Protein AF-A0A1W9MJ90-F1 (afdb_monomer)

Nearest PDB structures (foldseek):
  1qu7-assembly1_B  TM=9.071E-01  e=8.421E-07  Escherichia coli
  3g6b-assembly1_B  TM=7.923E-01  e=7.530E-05  Thermotoga maritima
  3g67-assembly1_B  TM=7.313E-01  e=1.119E-04  Thermotoga maritima
  3ja6-assembly1_H  TM=3.140E-01  e=2.986E-05  Escherichia coli
  6h2e-assembly1_P-2  TM=5.288E-01  e=1.219E+00  Aeromonas hydrophila subsp. hydrophila AL09-71

Mean predicted aligned error: 15.1 Å

pLDDT: mean 89.11, std 8.34, range [39.22, 97.88]

Foldseek 3Di:
DPVQVVLVQLADPVQVVDLLSVLLSSVLSVCLVCCCVVLVVQLVLCVVLVNNVLNVLSVVLNVQLNCLSNVCNPVVDQLSSLCSNLVSVVVSLLVVCLQQPQLPHLSLLVLQQSLVSLPLSPHDVSSVVSVVVSVVSNVVSVVCVVVVNDRDDDPGDPVSNVVRNVCSVVVSVVSNVVSVVSSVVSVVVVVVVVVVVVVVVVVVVVVVVVVVVVVVVVLVVVLVVLVVVLVVLVCCLPPVLVVLLVVLVVLLVVLVVLLVVLVVLLVVLVVLLVVLVVLLVVLVVLLVVLVVVLVVLVVQLVVLVVQLVVLVVQLVVLVVVPPVSPVSNVVSVVSNVVSVVSNVVSVVVNVVSVVVSVVSVVVSVVSVVSSVVSVVSNVVSVVSNVVSVVSNVVSVVVSVVSVVVSVVSVVVSVVSVVPSPPPVVVD

Structure (mmCIF, N/CA/C/O backbone):
data_AF-A0A1W9MJ90-F1
#
_entry.id   AF-A0A1W9MJ90-F1
#
loop_
_atom_site.group_PDB
_atom_site.id
_atom_site.type_symbol
_atom_site.label_atom_id
_atom_site.label_alt_id
_atom_site.label_comp_id
_atom_site.label_asym_id
_atom_site.label_entity_id
_atom_site.label_seq_id
_atom_site.pdbx_PDB_ins_code
_atom_site.Cartn_x
_atom_site.Cartn_y
_atom_site.Cartn_z
_atom_site.occupancy
_atom_site.B_iso_or_equiv
_atom_site.auth_seq_id
_atom_site.auth_comp_id
_atom_site.auth_asym_id
_atom_site.auth_atom_id
_atom_site.pdbx_PDB_model_num
ATOM 1 N N . MET A 1 1 ? 33.796 34.181 -61.668 1.00 47.97 1 MET A N 1
ATOM 2 C CA . MET A 1 1 ? 33.023 32.950 -61.373 1.00 47.97 1 MET A CA 1
ATOM 3 C C . MET A 1 1 ? 34.008 31.784 -61.368 1.00 47.97 1 MET A C 1
ATOM 5 O O . MET A 1 1 ? 34.671 31.590 -62.375 1.00 47.97 1 MET A O 1
ATOM 9 N N . LYS A 1 2 ? 34.249 31.119 -60.225 1.00 65.88 2 LYS A N 1
ATOM 10 C CA . LYS A 1 2 ? 35.358 30.147 -60.081 1.00 65.88 2 LYS A CA 1
ATOM 11 C C . LYS A 1 2 ? 35.189 29.007 -61.102 1.00 65.88 2 LYS A C 1
ATOM 13 O O . LYS A 1 2 ? 34.145 28.365 -61.080 1.00 65.88 2 LYS A O 1
ATOM 18 N N . ILE A 1 3 ? 36.193 28.758 -61.950 1.00 71.06 3 ILE A N 1
ATOM 19 C CA . ILE A 1 3 ? 36.208 27.752 -63.042 1.00 71.06 3 ILE A CA 1
ATOM 20 C C . ILE A 1 3 ? 35.630 26.390 -62.609 1.00 71.06 3 ILE A C 1
ATOM 22 O O . ILE A 1 3 ? 34.883 25.769 -63.358 1.00 71.06 3 ILE A O 1
ATOM 26 N N . GLY A 1 4 ? 35.858 25.981 -61.356 1.00 73.94 4 GLY A N 1
ATOM 27 C CA . GLY A 1 4 ? 35.279 24.757 -60.793 1.00 73.94 4 GLY A CA 1
ATOM 28 C C . GLY A 1 4 ? 33.745 24.692 -60.822 1.00 73.94 4 GLY A C 1
ATOM 29 O O . GLY A 1 4 ? 33.203 23.635 -61.122 1.00 73.94 4 GLY A O 1
ATOM 30 N N . ARG A 1 5 ? 33.022 25.800 -60.588 1.00 81.31 5 ARG A N 1
ATOM 31 C CA . ARG A 1 5 ? 31.544 25.805 -60.664 1.00 81.31 5 ARG A CA 1
ATOM 32 C C . ARG A 1 5 ? 31.038 25.572 -62.085 1.00 81.31 5 ARG A C 1
ATOM 34 O O . ARG A 1 5 ? 30.016 24.920 -62.254 1.00 81.31 5 ARG A O 1
ATOM 41 N N . LEU A 1 6 ? 31.751 26.093 -63.082 1.00 85.75 6 LEU A N 1
ATOM 42 C CA . LEU A 1 6 ? 31.402 25.900 -64.486 1.00 85.75 6 LEU A CA 1
ATOM 43 C C . LEU A 1 6 ? 31.652 24.446 -64.916 1.00 85.75 6 LEU A C 1
ATOM 45 O O . LEU A 1 6 ? 30.805 23.852 -65.566 1.00 85.75 6 LEU A O 1
ATOM 49 N N . ILE A 1 7 ? 32.750 23.832 -64.466 1.00 87.56 7 ILE A N 1
ATOM 50 C CA . ILE A 1 7 ? 33.026 22.409 -64.725 1.00 87.56 7 ILE A CA 1
ATOM 51 C C . ILE A 1 7 ? 31.969 21.512 -64.071 1.00 87.56 7 ILE A C 1
ATOM 53 O O . ILE A 1 7 ? 31.419 20.630 -64.724 1.00 87.56 7 ILE A O 1
ATOM 57 N N . HIS A 1 8 ? 31.623 21.762 -62.804 1.00 87.56 8 HIS A N 1
ATOM 58 C CA . HIS A 1 8 ? 30.588 20.988 -62.107 1.00 87.56 8 HIS A CA 1
ATOM 59 C C . HIS A 1 8 ? 29.203 21.084 -62.755 1.00 87.56 8 HIS A C 1
ATOM 61 O O . HIS A 1 8 ? 28.382 20.191 -62.544 1.00 87.56 8 HIS A O 1
ATOM 67 N N . TRP A 1 9 ? 28.935 22.144 -63.520 1.00 92.19 9 TRP A N 1
ATOM 68 C CA . TRP A 1 9 ? 27.688 22.287 -64.263 1.00 92.19 9 TRP A CA 1
ATOM 69 C C . TRP A 1 9 ? 27.587 21.278 -65.417 1.00 92.19 9 TRP A C 1
ATOM 71 O O . TRP A 1 9 ? 26.520 20.701 -65.624 1.00 92.19 9 TRP A O 1
ATOM 81 N N . PHE A 1 10 ? 28.695 20.986 -66.108 1.00 92.94 10 PHE A N 1
ATOM 82 C CA . PHE A 1 10 ? 28.724 20.011 -67.207 1.00 92.94 10 PHE A CA 1
ATOM 83 C C . PHE A 1 10 ? 28.563 18.557 -66.750 1.00 92.94 10 PHE A C 1
ATOM 85 O O . PHE A 1 10 ? 28.081 17.732 -67.519 1.00 92.94 10 PHE A O 1
ATOM 92 N N . ILE A 1 11 ? 28.925 18.229 -65.508 1.00 92.56 11 ILE A N 1
ATOM 93 C CA . ILE A 1 11 ? 28.900 16.851 -65.000 1.00 92.56 11 ILE A CA 1
ATOM 94 C C . ILE A 1 11 ? 27.495 16.522 -64.446 1.00 92.56 11 ILE A C 1
ATOM 96 O O . ILE A 1 11 ? 27.044 17.202 -63.518 1.00 92.56 11 ILE A O 1
ATOM 100 N N . PRO A 1 12 ? 26.782 15.508 -64.977 1.00 92.38 12 PRO A N 1
ATOM 101 C CA . PRO A 1 12 ? 25.483 15.073 -64.451 1.00 92.38 12 PRO A CA 1
ATOM 102 C C . PRO A 1 12 ? 25.576 14.442 -63.058 1.00 92.38 12 PRO A C 1
ATOM 104 O O . PRO A 1 12 ? 26.605 13.877 -62.695 1.00 92.38 12 PRO A O 1
ATOM 107 N N . GLU A 1 13 ? 24.473 14.458 -62.305 1.00 89.12 13 GLU A N 1
ATOM 108 C CA . GLU A 1 13 ? 24.405 13.835 -60.970 1.00 89.12 13 GLU A CA 1
ATOM 109 C C . GLU A 1 13 ? 24.670 12.322 -60.998 1.00 89.12 13 GLU A C 1
ATOM 111 O O . GLU A 1 13 ? 25.343 11.802 -60.114 1.00 89.12 13 GLU A O 1
ATOM 116 N N . SER A 1 14 ? 24.246 11.623 -62.057 1.00 89.81 14 SER A N 1
ATOM 117 C CA . SER A 1 14 ? 24.526 10.190 -62.233 1.00 89.81 14 SER A CA 1
ATOM 118 C C . SER A 1 14 ? 26.023 9.876 -62.314 1.00 89.81 14 SER A C 1
ATOM 120 O O . SER A 1 14 ? 26.457 8.847 -61.810 1.00 89.81 14 SER A O 1
ATOM 122 N N . ILE A 1 15 ? 26.820 10.773 -62.903 1.00 88.31 15 ILE A N 1
ATOM 123 C CA . ILE A 1 15 ? 28.283 10.651 -62.953 1.00 88.31 15 ILE A CA 1
ATOM 124 C C . ILE A 1 15 ? 28.920 11.108 -61.638 1.00 88.31 15 ILE A C 1
ATOM 126 O O . ILE A 1 15 ? 29.932 10.548 -61.233 1.00 88.31 15 ILE A O 1
ATOM 130 N N . LYS A 1 16 ? 28.332 12.093 -60.946 1.00 86.31 16 LYS A N 1
ATOM 131 C CA . LYS A 1 16 ? 28.819 12.554 -59.633 1.00 86.31 16 LYS A CA 1
ATOM 132 C C . LYS A 1 16 ? 28.715 11.487 -58.543 1.00 86.31 16 LYS A C 1
ATOM 134 O O . LYS A 1 16 ? 29.502 11.541 -57.602 1.00 86.31 16 LYS A O 1
ATOM 139 N N . ALA A 1 17 ? 27.774 10.551 -58.673 1.00 83.75 17 ALA A N 1
ATOM 140 C CA . ALA A 1 17 ? 27.574 9.453 -57.728 1.00 83.75 17 ALA A CA 1
ATOM 141 C C . ALA A 1 17 ? 28.764 8.475 -57.669 1.00 83.75 17 ALA A C 1
ATOM 143 O O . ALA A 1 17 ? 29.022 7.893 -56.618 1.00 83.75 17 ALA A O 1
ATOM 144 N N . ASP A 1 18 ? 29.509 8.322 -58.766 1.00 82.94 18 ASP A N 1
ATOM 145 C CA . ASP A 1 18 ? 30.735 7.524 -58.816 1.00 82.94 18 ASP A CA 1
ATOM 146 C C . ASP A 1 18 ? 31.957 8.444 -58.676 1.00 82.94 18 ASP A C 1
ATOM 148 O O . ASP A 1 18 ? 32.207 9.325 -59.503 1.00 82.94 18 ASP A O 1
ATOM 152 N N . SER A 1 19 ? 32.738 8.236 -57.614 1.00 78.06 19 SER A N 1
ATOM 153 C CA . SER A 1 19 ? 33.893 9.081 -57.298 1.00 78.06 19 SER A CA 1
ATOM 154 C C . SER A 1 19 ? 34.998 9.029 -58.363 1.00 78.06 19 SER A C 1
ATOM 156 O O . SER A 1 19 ? 35.651 10.049 -58.604 1.00 78.06 19 SER A O 1
ATOM 158 N N . ASP A 1 20 ? 35.183 7.898 -59.052 1.00 81.00 20 ASP A N 1
ATOM 159 C CA . ASP A 1 20 ? 36.159 7.764 -60.138 1.00 81.00 20 ASP A CA 1
ATOM 160 C C . ASP A 1 20 ? 35.641 8.404 -61.431 1.00 81.00 20 ASP A C 1
ATOM 162 O O . ASP A 1 20 ? 36.350 9.194 -62.067 1.00 81.00 20 ASP A O 1
ATOM 166 N N . ALA A 1 21 ? 34.385 8.132 -61.795 1.00 83.69 21 ALA A N 1
ATOM 167 C CA . ALA A 1 21 ? 33.771 8.701 -62.994 1.00 83.69 21 ALA A CA 1
ATOM 168 C C . ALA A 1 21 ? 33.648 10.231 -62.902 1.00 83.69 21 ALA A C 1
ATOM 170 O O . ALA A 1 21 ? 33.982 10.938 -63.855 1.00 83.69 21 ALA A O 1
ATOM 171 N N . SER A 1 22 ? 33.245 10.750 -61.740 1.00 86.56 22 SER A N 1
ATOM 172 C CA . SER A 1 22 ? 33.164 12.183 -61.439 1.00 86.56 22 SER A CA 1
ATOM 173 C C . SER A 1 22 ? 34.521 12.871 -61.575 1.00 86.56 22 SER A C 1
ATOM 175 O O . SER A 1 22 ? 34.642 13.914 -62.225 1.00 86.56 22 SER A O 1
ATOM 177 N N . ARG A 1 23 ? 35.576 12.252 -61.034 1.00 84.75 23 ARG A N 1
ATOM 178 C CA . ARG A 1 23 ? 36.950 12.752 -61.136 1.00 84.75 23 ARG A CA 1
ATOM 179 C C . ARG A 1 23 ? 37.429 12.814 -62.583 1.00 84.75 23 ARG A C 1
ATOM 181 O O . ARG A 1 23 ? 37.926 13.856 -63.010 1.00 84.75 23 ARG A O 1
ATOM 188 N N . LYS A 1 24 ? 37.271 11.727 -63.340 1.00 86.06 24 LYS A N 1
ATOM 189 C CA . LYS A 1 24 ? 37.676 11.655 -64.752 1.00 86.06 24 LYS A CA 1
ATOM 190 C C . LYS A 1 24 ? 36.899 12.647 -65.619 1.00 86.06 24 LYS A C 1
ATOM 192 O O . LYS A 1 24 ? 37.496 13.370 -66.414 1.00 86.06 24 LYS A O 1
ATOM 197 N N . ALA A 1 25 ? 35.588 12.754 -65.407 1.00 89.50 25 ALA A N 1
ATOM 198 C CA . ALA A 1 25 ? 34.731 13.732 -66.070 1.00 89.50 25 ALA A CA 1
ATOM 199 C C . ALA A 1 25 ? 35.175 15.172 -65.792 1.00 89.50 25 ALA A C 1
ATOM 201 O O . ALA A 1 25 ? 35.241 15.994 -66.708 1.00 89.50 25 ALA A O 1
ATOM 202 N N . TRP A 1 26 ? 35.533 15.475 -64.544 1.00 89.38 26 TRP A N 1
ATOM 203 C CA . TRP A 1 26 ? 36.052 16.783 -64.161 1.00 89.38 26 TRP A CA 1
ATOM 204 C C . TRP A 1 26 ? 37.393 17.087 -64.833 1.00 89.38 26 TRP A C 1
ATOM 206 O O . TRP A 1 26 ? 37.558 18.165 -65.403 1.00 89.38 26 TRP A O 1
ATOM 216 N N . GLN A 1 27 ? 38.328 16.132 -64.823 1.00 86.12 27 GLN A N 1
ATOM 217 C CA . GLN A 1 27 ? 39.644 16.276 -65.452 1.00 86.12 27 GLN A CA 1
ATOM 218 C C . GLN A 1 27 ? 39.534 16.490 -66.964 1.00 86.12 27 GLN A C 1
ATOM 220 O O . GLN A 1 27 ? 40.132 17.427 -67.489 1.00 86.12 27 GLN A O 1
ATOM 225 N N . LEU A 1 28 ? 38.736 15.673 -67.656 1.00 88.56 28 LEU A N 1
ATOM 226 C CA . LEU A 1 28 ? 38.534 15.788 -69.098 1.00 88.56 28 LEU A CA 1
ATOM 227 C C . LEU A 1 28 ? 37.814 17.095 -69.466 1.00 88.56 28 LEU A C 1
ATOM 229 O O . LEU A 1 28 ? 38.205 17.761 -70.422 1.00 88.56 28 LEU A O 1
ATOM 233 N N . THR A 1 29 ? 36.816 17.514 -68.681 1.00 91.25 29 THR A N 1
ATOM 234 C CA . THR A 1 29 ? 36.126 18.800 -68.892 1.00 91.25 29 THR A CA 1
ATOM 235 C C . THR A 1 29 ? 37.086 19.973 -68.711 1.00 91.25 29 THR A C 1
ATOM 237 O O . THR A 1 29 ? 37.120 20.869 -69.552 1.00 91.25 29 THR A O 1
ATOM 240 N N . LEU A 1 30 ? 37.907 19.961 -67.654 1.00 88.19 30 LEU A N 1
ATOM 241 C CA . LEU A 1 30 ? 38.939 20.978 -67.449 1.00 88.19 30 LEU A CA 1
ATOM 242 C C . LEU A 1 30 ? 39.921 21.004 -68.625 1.00 88.19 30 LEU A C 1
ATOM 244 O O . LEU A 1 30 ? 40.222 22.081 -69.134 1.00 88.19 30 LEU A O 1
ATOM 248 N N . PHE A 1 31 ? 40.396 19.832 -69.056 1.00 86.31 31 PHE A N 1
ATOM 249 C CA . PHE A 1 31 ? 41.338 19.698 -70.164 1.00 86.31 31 PHE A CA 1
ATOM 250 C C . PHE A 1 31 ? 40.781 20.301 -71.460 1.00 86.31 31 PHE A C 1
ATOM 252 O O . PHE A 1 31 ? 41.455 21.083 -72.125 1.00 86.31 31 PHE A O 1
ATOM 259 N N . ILE A 1 32 ? 39.518 20.020 -71.782 1.00 90.75 32 ILE A N 1
ATOM 260 C CA . ILE A 1 32 ? 38.840 20.610 -72.941 1.00 90.75 32 ILE A CA 1
ATOM 261 C C . ILE A 1 32 ? 38.730 22.126 -72.804 1.00 90.75 32 ILE A C 1
ATOM 263 O O . ILE A 1 32 ? 38.996 22.845 -73.762 1.00 90.75 32 ILE A O 1
ATOM 267 N N . MET A 1 33 ? 38.375 22.635 -71.626 1.00 89.69 33 MET A N 1
ATOM 268 C CA . MET A 1 33 ? 38.227 24.076 -71.421 1.00 89.69 33 MET A CA 1
ATOM 269 C C . MET A 1 33 ? 39.541 24.845 -71.604 1.00 89.69 33 MET A C 1
ATOM 271 O O . MET A 1 33 ? 39.511 25.997 -72.033 1.00 89.69 33 MET A O 1
ATOM 275 N N . ILE A 1 34 ? 40.687 24.226 -71.305 1.00 88.69 34 ILE A N 1
ATOM 276 C CA . ILE A 1 34 ? 42.009 24.829 -71.535 1.00 88.69 34 ILE A CA 1
ATOM 277 C C . ILE A 1 34 ? 42.570 24.530 -72.933 1.00 88.69 34 ILE A C 1
ATOM 279 O O . ILE A 1 34 ? 43.505 25.201 -73.367 1.00 88.69 34 ILE A O 1
ATOM 283 N N . SER A 1 35 ? 41.998 23.566 -73.662 1.00 88.75 35 SER A N 1
ATOM 284 C CA . SER A 1 35 ? 42.482 23.122 -74.976 1.00 88.75 35 SER A CA 1
ATOM 285 C C . SER A 1 35 ? 42.582 24.212 -76.063 1.00 88.75 35 SER A C 1
ATOM 287 O O . SER A 1 35 ? 43.518 24.125 -76.864 1.00 88.75 35 SER A O 1
ATOM 289 N N . PRO A 1 36 ? 41.766 25.295 -76.090 1.00 92.50 36 PRO A N 1
ATOM 290 C CA . PRO A 1 36 ? 41.955 26.383 -77.055 1.00 92.50 36 PRO A CA 1
ATOM 291 C C . PRO A 1 36 ? 43.331 27.052 -76.966 1.00 92.50 36 PRO A C 1
ATOM 293 O O . PRO A 1 36 ? 43.847 27.514 -77.983 1.00 92.50 36 PRO A O 1
ATOM 296 N N . LEU A 1 37 ? 43.964 27.043 -75.783 1.00 88.38 37 LEU A N 1
ATOM 297 C CA . LEU A 1 37 ? 45.335 27.536 -75.601 1.00 88.38 37 LEU A CA 1
ATOM 298 C C . LEU A 1 37 ? 46.354 26.742 -76.432 1.00 88.38 37 LEU A C 1
ATOM 300 O O . LEU A 1 37 ? 47.401 27.276 -76.783 1.00 88.38 37 LEU A O 1
ATOM 304 N N . PHE A 1 38 ? 46.040 25.490 -76.771 1.00 86.56 38 PHE A N 1
ATOM 305 C CA . PHE A 1 38 ? 46.865 24.620 -77.607 1.00 86.56 38 PHE A CA 1
ATOM 306 C C . PHE A 1 38 ? 46.412 24.622 -79.073 1.00 86.56 38 PHE A C 1
ATOM 308 O O . PHE A 1 38 ? 47.254 24.613 -79.975 1.00 86.56 38 PHE A O 1
ATOM 315 N N . TYR A 1 39 ? 45.102 24.663 -79.335 1.00 91.88 39 TYR A N 1
ATOM 316 C CA . TYR A 1 39 ? 44.572 24.611 -80.699 1.00 91.88 39 TYR A CA 1
ATOM 317 C C . TYR A 1 39 ? 44.795 25.909 -81.480 1.00 91.88 39 TYR A C 1
ATOM 319 O O . TYR A 1 39 ? 45.257 25.852 -82.619 1.00 91.88 39 TYR A O 1
ATOM 327 N N . ILE A 1 40 ? 44.560 27.079 -80.876 1.00 93.19 40 ILE A N 1
ATOM 328 C CA . ILE A 1 40 ? 44.673 28.376 -81.566 1.00 93.19 40 ILE A CA 1
ATOM 329 C C . ILE A 1 40 ? 46.091 28.617 -82.117 1.00 93.19 40 ILE A C 1
ATOM 331 O O . ILE A 1 40 ? 46.211 28.924 -83.308 1.00 93.19 40 ILE A O 1
ATOM 335 N N . PRO A 1 41 ? 47.182 28.423 -81.342 1.00 91.38 41 PRO A N 1
ATOM 336 C CA . PRO A 1 41 ? 48.532 28.562 -81.885 1.00 91.38 41 PRO A CA 1
ATOM 337 C C . PRO A 1 41 ? 48.821 27.596 -83.040 1.00 91.38 41 PRO A C 1
ATOM 339 O O . PRO A 1 41 ? 49.510 27.972 -83.986 1.00 91.38 41 PRO A O 1
ATOM 342 N N . ASN A 1 42 ? 48.277 26.372 -83.002 1.00 89.50 42 ASN A N 1
ATOM 343 C CA . ASN A 1 42 ? 48.463 25.387 -84.071 1.00 89.50 42 ASN A CA 1
ATOM 344 C C . ASN A 1 42 ? 47.714 25.761 -85.355 1.00 89.50 42 ASN A C 1
ATOM 346 O O . ASN A 1 42 ? 48.271 25.595 -86.437 1.00 89.50 42 ASN A O 1
ATOM 350 N N . ILE A 1 43 ? 46.505 26.317 -85.253 1.00 93.81 43 ILE A N 1
ATOM 351 C CA . ILE A 1 43 ? 45.754 26.826 -86.412 1.00 93.81 43 ILE A CA 1
ATOM 352 C C . ILE A 1 43 ? 46.550 27.942 -87.099 1.00 93.81 43 ILE A C 1
ATOM 354 O O . ILE A 1 43 ? 46.797 27.886 -88.303 1.00 93.81 43 ILE A O 1
ATOM 358 N N . VAL A 1 44 ? 47.026 28.921 -86.319 1.00 92.56 44 VAL A N 1
ATOM 359 C CA . VAL A 1 44 ? 47.838 30.036 -86.834 1.00 92.56 44 VAL A CA 1
ATOM 360 C C . VAL A 1 44 ? 49.147 29.534 -87.448 1.00 92.56 44 VAL A C 1
ATOM 362 O O . VAL A 1 44 ? 49.563 30.035 -88.492 1.00 92.56 44 VAL A O 1
ATOM 365 N N . LYS A 1 45 ? 49.793 28.540 -86.824 1.00 89.56 45 LYS A N 1
ATOM 366 C CA . LYS A 1 45 ? 51.015 27.904 -87.335 1.00 89.56 45 LYS A CA 1
ATOM 367 C C . LYS A 1 45 ? 50.792 27.325 -88.732 1.00 89.56 45 LYS A C 1
ATOM 369 O O . LYS A 1 45 ? 51.527 27.682 -89.645 1.00 89.56 45 LYS A O 1
ATOM 374 N N . TRP A 1 46 ? 49.780 26.478 -88.911 1.00 90.31 46 TRP A N 1
ATOM 375 C CA . TRP A 1 46 ? 49.522 25.821 -90.198 1.00 90.31 46 TRP A CA 1
ATOM 376 C C . TRP A 1 46 ? 49.106 26.802 -91.297 1.00 90.31 46 TRP A C 1
ATOM 378 O O . TRP A 1 46 ? 49.569 26.676 -92.428 1.00 90.31 46 TRP A O 1
ATOM 388 N N . TRP A 1 47 ? 48.350 27.848 -90.947 1.00 91.81 47 TRP A N 1
ATOM 389 C CA . TRP A 1 47 ? 48.006 28.920 -91.886 1.00 91.81 47 TRP A CA 1
ATOM 390 C C . TRP A 1 47 ? 49.248 29.670 -92.388 1.00 91.81 47 TRP A C 1
ATOM 392 O O . TRP A 1 47 ? 49.383 29.937 -93.578 1.00 91.81 47 TRP A O 1
ATOM 402 N N . LYS A 1 48 ? 50.198 29.971 -91.489 1.00 88.62 48 LYS A N 1
ATOM 403 C CA . LYS A 1 48 ? 51.473 30.627 -91.836 1.00 88.62 48 LYS A CA 1
ATOM 404 C C . LYS A 1 48 ? 52.417 29.739 -92.645 1.00 88.62 48 LYS A C 1
ATOM 406 O O . LYS A 1 48 ? 53.230 30.262 -93.398 1.00 88.62 48 LYS A O 1
ATOM 411 N N . LEU A 1 49 ? 52.332 28.423 -92.469 1.00 86.25 49 LEU A N 1
ATOM 412 C CA . LEU A 1 49 ? 53.128 27.445 -93.214 1.00 86.25 49 LEU A CA 1
ATOM 413 C C . LEU A 1 49 ? 52.558 27.142 -94.608 1.00 86.25 49 LEU A C 1
ATOM 415 O O . LEU A 1 49 ? 53.162 26.365 -95.337 1.00 86.25 49 LEU A O 1
ATOM 419 N N . GLY A 1 50 ? 51.428 27.752 -94.985 1.00 86.25 50 GLY A N 1
ATOM 420 C CA . GLY A 1 50 ? 50.822 27.565 -96.303 1.00 86.25 50 GLY A CA 1
ATOM 421 C C . GLY A 1 50 ? 50.082 26.237 -96.471 1.00 86.25 50 GLY A C 1
ATOM 422 O O . GLY A 1 50 ? 49.869 25.824 -97.603 1.00 86.25 50 GLY A O 1
ATOM 423 N N . VAL A 1 51 ? 49.684 25.584 -95.369 1.00 89.50 51 VAL A N 1
ATOM 424 C CA . VAL A 1 51 ? 48.913 24.327 -95.380 1.00 89.50 51 VAL A CA 1
ATOM 425 C C . VAL A 1 51 ? 47.532 24.577 -94.754 1.00 89.50 51 VAL A C 1
ATOM 427 O O . VAL A 1 51 ? 47.315 24.280 -93.568 1.00 89.50 51 VAL A O 1
ATOM 430 N N . PRO A 1 52 ? 46.596 25.210 -95.490 1.00 91.19 52 PRO A N 1
ATOM 431 C CA . PRO A 1 52 ? 45.281 25.566 -94.960 1.00 91.19 52 PRO A CA 1
ATOM 432 C C . PRO A 1 52 ? 44.458 24.341 -94.536 1.00 91.19 52 PRO A C 1
ATOM 434 O O . PRO A 1 52 ? 43.663 24.445 -93.606 1.00 91.19 52 PRO A O 1
ATOM 437 N N . GLU A 1 53 ? 44.685 23.168 -95.126 1.00 92.88 53 GLU A N 1
ATOM 438 C CA . GLU A 1 53 ? 44.015 21.906 -94.794 1.00 92.88 53 GLU A CA 1
ATOM 439 C C . GLU A 1 53 ? 44.257 21.503 -93.329 1.00 92.88 53 GLU A C 1
ATOM 441 O O . GLU A 1 53 ? 43.336 21.099 -92.606 1.00 92.88 53 GLU A O 1
ATOM 446 N N . LEU A 1 54 ? 45.490 21.674 -92.840 1.00 91.62 54 LEU A N 1
ATOM 447 C CA . LEU A 1 54 ? 45.846 21.388 -91.447 1.00 91.62 54 LEU A CA 1
ATOM 448 C C . LEU A 1 54 ? 45.337 22.461 -90.480 1.00 91.62 54 LEU A C 1
ATOM 450 O O . LEU A 1 54 ? 44.957 22.151 -89.349 1.00 91.62 54 LEU A O 1
ATOM 454 N N . ALA A 1 55 ? 45.264 23.716 -90.923 1.00 93.31 55 ALA A N 1
ATOM 455 C CA . ALA A 1 55 ? 44.679 24.786 -90.123 1.00 93.31 55 ALA A CA 1
ATOM 456 C C . ALA A 1 55 ? 43.159 24.609 -89.960 1.00 93.31 55 ALA A C 1
ATOM 458 O O . ALA A 1 55 ? 42.641 24.724 -88.848 1.00 93.31 55 ALA A O 1
ATOM 459 N N . ILE A 1 56 ? 42.456 24.276 -91.048 1.00 94.88 56 ILE A N 1
ATOM 460 C CA . ILE A 1 56 ? 41.009 24.030 -91.055 1.00 94.88 56 ILE A CA 1
ATOM 461 C C . ILE A 1 56 ? 40.677 22.790 -90.226 1.00 94.88 56 ILE A C 1
ATOM 463 O O . ILE A 1 56 ? 39.780 22.846 -89.387 1.00 94.88 56 ILE A O 1
ATOM 467 N N . SER A 1 57 ? 41.414 21.687 -90.391 1.00 95.19 57 SER A N 1
ATOM 468 C CA . SER A 1 57 ? 41.173 20.483 -89.585 1.00 95.19 57 SER A CA 1
ATOM 469 C C . SER A 1 57 ? 41.398 20.736 -88.091 1.00 95.19 57 SER A C 1
ATOM 471 O O . SER A 1 57 ? 40.560 20.332 -87.291 1.00 95.19 57 SER A O 1
ATOM 473 N N . MET A 1 58 ? 42.434 21.484 -87.692 1.00 94.81 58 MET A N 1
ATOM 474 C CA . MET A 1 58 ? 42.628 21.851 -86.282 1.00 94.81 58 MET A CA 1
ATOM 475 C C . MET A 1 58 ? 41.523 22.786 -85.756 1.00 94.81 58 MET A C 1
ATOM 477 O O . MET A 1 58 ? 41.107 22.672 -84.602 1.00 94.81 58 MET A O 1
ATOM 481 N N . PHE A 1 59 ? 41.004 23.692 -86.590 1.00 95.69 59 PHE A N 1
ATOM 482 C CA . PHE A 1 59 ? 39.850 24.519 -86.230 1.00 95.69 59 PHE A CA 1
ATOM 483 C C . PHE A 1 59 ? 38.597 23.663 -85.997 1.00 95.69 59 PHE A C 1
ATOM 485 O O . PHE A 1 59 ? 37.906 23.848 -84.996 1.00 95.69 59 PHE A O 1
ATOM 492 N N . ILE A 1 60 ? 38.347 22.671 -86.857 1.00 95.81 60 ILE A N 1
ATOM 493 C CA . ILE A 1 60 ? 37.255 21.703 -86.685 1.00 95.81 60 ILE A CA 1
ATOM 494 C C . ILE A 1 60 ? 37.431 20.909 -85.383 1.00 95.81 60 ILE A C 1
ATOM 496 O O . ILE A 1 60 ? 36.476 20.795 -84.612 1.00 95.81 60 ILE A O 1
ATOM 500 N N . VAL A 1 61 ? 38.644 20.422 -85.089 1.00 95.69 61 VAL A N 1
ATOM 501 C CA . VAL A 1 61 ? 38.958 19.753 -83.814 1.00 95.69 61 VAL A CA 1
ATOM 502 C C . VAL A 1 61 ? 38.600 20.650 -82.635 1.00 95.69 61 VAL A C 1
ATOM 504 O O . VAL A 1 61 ? 37.899 20.211 -81.727 1.00 95.69 61 VAL A O 1
ATOM 507 N N . MET A 1 62 ? 39.014 21.917 -82.647 1.00 95.69 62 MET A N 1
ATOM 508 C CA . MET A 1 62 ? 38.713 22.857 -81.566 1.00 95.69 62 MET A CA 1
ATOM 509 C C . MET A 1 62 ? 37.204 23.030 -81.343 1.00 95.69 62 MET A C 1
ATOM 511 O O . MET A 1 62 ? 36.747 23.010 -80.204 1.00 95.69 62 MET A O 1
ATOM 515 N N . ILE A 1 63 ? 36.410 23.171 -82.406 1.00 95.44 63 ILE A N 1
ATOM 516 C CA . ILE A 1 63 ? 34.957 23.337 -82.269 1.00 95.44 63 ILE A CA 1
ATOM 517 C C . ILE A 1 63 ? 34.304 22.065 -81.717 1.00 95.44 63 ILE A C 1
ATOM 519 O O . ILE A 1 63 ? 33.531 22.142 -80.762 1.00 95.44 63 ILE A O 1
ATOM 523 N N . ILE A 1 64 ? 34.638 20.893 -82.264 1.00 95.56 64 ILE A N 1
ATOM 524 C CA . ILE A 1 64 ? 34.038 19.624 -81.824 1.00 95.56 64 ILE A CA 1
ATOM 525 C C . ILE A 1 64 ? 34.427 19.305 -80.374 1.00 95.56 64 ILE A C 1
ATOM 527 O O . ILE A 1 64 ? 33.584 18.902 -79.571 1.00 95.56 64 ILE A O 1
ATOM 531 N N . THR A 1 65 ? 35.686 19.533 -80.004 1.00 93.75 65 THR A N 1
ATOM 532 C CA . THR A 1 65 ? 36.169 19.288 -78.638 1.00 93.75 65 THR A CA 1
ATOM 533 C C . THR A 1 65 ? 35.478 20.187 -77.620 1.00 93.75 65 THR A C 1
ATOM 535 O O . THR A 1 65 ? 35.072 19.695 -76.571 1.00 93.75 65 THR A O 1
ATOM 538 N N . LEU A 1 66 ? 35.238 21.464 -77.938 1.00 94.56 66 LEU A N 1
ATOM 539 C CA . LEU A 1 66 ? 34.498 22.384 -77.067 1.00 94.56 66 LEU A CA 1
ATOM 540 C C . LEU A 1 66 ? 33.020 22.002 -76.875 1.00 94.56 66 LEU A C 1
ATOM 542 O O . LEU A 1 66 ? 32.418 22.397 -75.876 1.00 94.56 66 LEU A O 1
ATOM 546 N N . ILE A 1 67 ? 32.442 21.207 -77.779 1.00 94.88 67 ILE A N 1
ATOM 547 C CA . ILE A 1 67 ? 31.080 20.669 -77.643 1.00 94.88 67 ILE A CA 1
ATOM 548 C C . ILE A 1 67 ? 31.048 19.445 -76.711 1.00 94.88 67 ILE A C 1
ATOM 550 O O . ILE A 1 67 ? 30.032 19.186 -76.065 1.00 94.88 67 ILE A O 1
ATOM 554 N N . ALA A 1 68 ? 32.149 18.704 -76.563 1.00 94.94 68 ALA A N 1
ATOM 555 C CA . ALA A 1 68 ? 32.171 17.450 -75.805 1.00 94.94 68 ALA A CA 1
ATOM 556 C C . ALA A 1 68 ? 31.681 17.548 -74.334 1.00 94.94 68 ALA A C 1
ATOM 558 O O . ALA A 1 68 ? 30.971 16.636 -73.901 1.00 94.94 68 ALA A O 1
ATOM 559 N N . PRO A 1 69 ? 31.927 18.624 -73.555 1.00 95.19 69 PRO A N 1
ATOM 560 C CA . PRO A 1 69 ? 31.339 18.781 -72.221 1.00 95.19 69 PRO A CA 1
ATOM 561 C C . PRO A 1 69 ? 29.805 18.815 -72.221 1.00 95.19 69 PRO A C 1
ATOM 563 O O . PRO A 1 69 ? 29.175 18.330 -71.282 1.00 95.19 69 PRO A O 1
ATOM 566 N N . PHE A 1 70 ? 29.180 19.326 -73.286 1.00 95.31 70 PHE A N 1
ATOM 567 C CA . PHE A 1 70 ? 27.726 19.263 -73.446 1.00 95.31 70 PHE A CA 1
ATOM 568 C C . PHE A 1 70 ? 27.259 17.834 -73.720 1.00 95.31 70 PHE A C 1
ATOM 570 O O . PHE A 1 70 ? 26.239 17.409 -73.185 1.00 95.31 70 PHE A O 1
ATOM 577 N N . ILE A 1 71 ? 28.027 17.049 -74.478 1.00 95.00 71 ILE A N 1
ATOM 578 C CA . ILE A 1 71 ? 27.721 15.629 -74.690 1.00 95.00 71 ILE A CA 1
ATOM 579 C C . ILE A 1 71 ? 27.724 14.885 -73.361 1.00 95.00 71 ILE A C 1
ATOM 581 O O . ILE A 1 71 ? 26.780 14.147 -73.087 1.00 95.00 71 ILE A O 1
ATOM 585 N N . LEU A 1 72 ? 28.716 15.121 -72.498 1.00 95.19 72 LEU A N 1
ATOM 586 C CA . LEU A 1 72 ? 28.708 14.560 -71.147 1.00 95.19 72 LEU A CA 1
ATOM 587 C C . LEU A 1 72 ? 27.441 14.958 -70.386 1.00 95.19 72 LEU A C 1
ATOM 589 O O . LEU A 1 72 ? 26.800 14.099 -69.784 1.00 95.19 72 LEU A O 1
ATOM 593 N N . ARG A 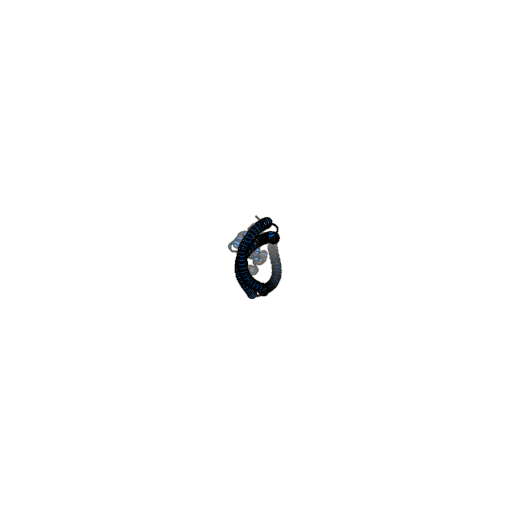1 73 ? 27.063 16.239 -70.446 1.00 94.94 73 ARG A N 1
ATOM 594 C CA . ARG A 1 73 ? 25.889 16.766 -69.745 1.00 94.94 73 ARG A CA 1
ATOM 595 C C . ARG A 1 73 ? 24.588 16.079 -70.163 1.00 94.94 73 ARG A C 1
ATOM 597 O O . ARG A 1 73 ? 23.770 15.778 -69.299 1.00 94.94 73 ARG A O 1
ATOM 604 N N . TYR A 1 74 ? 24.388 15.855 -71.460 1.00 94.75 74 TYR A N 1
ATOM 605 C CA . TYR A 1 74 ? 23.127 15.325 -71.991 1.00 94.75 74 TYR A CA 1
ATOM 606 C C . TYR A 1 74 ? 23.077 13.800 -72.072 1.00 94.75 74 TYR A C 1
ATOM 608 O O . TYR A 1 74 ? 21.994 13.229 -72.014 1.00 94.75 74 TYR A O 1
ATOM 616 N N . THR A 1 75 ? 24.226 13.136 -72.200 1.00 95.12 75 THR A N 1
ATOM 617 C CA . THR A 1 75 ? 24.280 11.673 -72.380 1.00 95.12 75 THR A CA 1
ATOM 618 C C . THR A 1 75 ? 24.736 10.923 -71.138 1.00 95.12 75 THR A C 1
ATOM 620 O O . THR A 1 75 ? 24.593 9.706 -71.087 1.00 95.12 75 THR A O 1
ATOM 623 N N . ALA A 1 76 ? 25.316 11.623 -70.156 1.00 92.94 76 ALA A N 1
ATOM 624 C CA . ALA A 1 76 ? 25.949 11.022 -68.986 1.00 92.94 76 ALA A CA 1
ATOM 625 C C . ALA A 1 76 ? 26.950 9.904 -69.341 1.00 92.94 76 ALA A C 1
ATOM 627 O O . ALA A 1 76 ? 27.131 8.959 -68.580 1.00 92.94 76 ALA A O 1
ATOM 628 N N . SER A 1 77 ? 27.612 10.002 -70.499 1.00 92.88 77 SER A N 1
ATOM 629 C CA . SER A 1 77 ? 28.585 9.014 -70.963 1.00 92.88 77 SER A CA 1
ATOM 630 C C . SER A 1 77 ? 29.966 9.637 -71.112 1.00 92.88 77 SER A C 1
ATOM 632 O O . SER A 1 77 ? 30.244 10.385 -72.053 1.00 92.88 77 SER A O 1
ATOM 634 N N . LEU A 1 78 ? 30.864 9.276 -70.192 1.00 90.75 78 LEU A N 1
ATOM 635 C CA . LEU A 1 78 ? 32.267 9.687 -70.242 1.00 90.75 78 LEU A CA 1
ATOM 636 C C . LEU A 1 78 ? 32.976 9.136 -71.488 1.00 90.75 78 LEU A C 1
ATOM 638 O O . LEU A 1 78 ? 33.768 9.840 -72.108 1.00 90.75 78 LEU A O 1
ATOM 642 N N . ASN A 1 79 ? 32.646 7.906 -71.896 1.00 91.81 79 ASN A N 1
ATOM 643 C CA . ASN A 1 79 ? 33.179 7.306 -73.121 1.00 91.81 79 ASN A CA 1
ATOM 644 C C . ASN A 1 79 ? 32.792 8.124 -74.359 1.00 91.81 79 ASN A C 1
ATOM 646 O O . ASN A 1 79 ? 33.627 8.362 -75.226 1.00 91.81 79 ASN A O 1
ATOM 650 N N . LEU A 1 80 ? 31.534 8.569 -74.443 1.00 92.50 80 LEU A N 1
ATOM 651 C CA . LEU A 1 80 ? 31.051 9.321 -75.599 1.00 92.50 80 LEU A CA 1
ATOM 652 C C . LEU A 1 80 ? 31.668 10.723 -75.656 1.00 92.50 80 LEU A C 1
ATOM 654 O O . LEU A 1 80 ? 32.108 11.159 -76.719 1.00 92.50 80 LEU A O 1
ATOM 658 N N . MET A 1 81 ? 31.764 11.394 -74.507 1.00 93.69 81 MET A N 1
ATOM 659 C CA . MET A 1 81 ? 32.479 12.663 -74.376 1.00 93.69 81 MET A CA 1
ATOM 660 C C . MET A 1 81 ? 33.934 12.528 -74.840 1.00 93.69 81 MET A C 1
ATOM 662 O O . MET A 1 81 ? 34.394 13.305 -75.672 1.00 93.69 81 MET A O 1
ATOM 666 N N . ALA A 1 82 ? 34.654 11.529 -74.329 1.00 92.12 82 ALA A N 1
ATOM 667 C CA . ALA A 1 82 ? 36.054 11.331 -74.664 1.00 92.12 82 ALA A CA 1
ATOM 668 C C . ALA A 1 82 ? 36.255 10.974 -76.137 1.00 92.12 82 ALA A C 1
ATOM 670 O O . ALA A 1 82 ? 37.100 11.570 -76.794 1.00 92.12 82 ALA A O 1
ATOM 671 N N . ASN A 1 83 ? 35.446 10.075 -76.696 1.00 92.56 83 ASN A N 1
ATOM 672 C CA . ASN A 1 83 ? 35.551 9.721 -78.110 1.00 92.56 83 ASN A CA 1
ATOM 673 C C . ASN A 1 83 ? 35.187 10.894 -79.034 1.00 92.56 83 ASN A C 1
ATOM 675 O O . ASN A 1 83 ? 35.785 11.023 -80.097 1.00 92.56 83 ASN A O 1
ATOM 679 N N . THR A 1 84 ? 34.303 11.804 -78.608 1.00 94.19 84 THR A N 1
ATOM 680 C CA . THR A 1 84 ? 34.048 13.059 -79.340 1.00 94.19 84 THR A CA 1
ATOM 681 C C . THR A 1 84 ? 35.299 13.933 -79.431 1.00 94.19 84 THR A C 1
ATOM 683 O O . THR A 1 84 ? 35.485 14.636 -80.417 1.00 94.19 84 THR A O 1
ATOM 686 N N . VAL A 1 85 ? 36.176 13.883 -78.427 1.00 92.94 85 VAL A N 1
ATOM 687 C CA . VAL A 1 85 ? 37.461 14.594 -78.449 1.00 92.94 85 VAL A CA 1
ATOM 688 C C . VAL A 1 85 ? 38.502 13.829 -79.263 1.00 92.94 85 VAL A C 1
ATOM 690 O O . VAL A 1 85 ? 39.209 14.422 -80.073 1.00 92.94 85 VAL A O 1
ATOM 693 N N . LEU A 1 86 ? 38.603 12.517 -79.048 1.00 92.75 86 LEU A N 1
ATOM 694 C CA . LEU A 1 86 ? 39.677 11.694 -79.600 1.00 92.75 86 LEU A CA 1
ATOM 695 C C . LEU A 1 86 ? 39.529 11.453 -81.107 1.00 92.75 86 LEU A C 1
ATOM 697 O O . LEU A 1 86 ? 40.539 11.490 -81.795 1.00 92.75 86 LEU A O 1
ATOM 701 N N . ILE A 1 87 ? 38.309 11.283 -81.638 1.00 93.62 87 ILE A N 1
ATOM 702 C CA . ILE A 1 87 ? 38.077 11.013 -83.074 1.00 93.62 87 ILE A CA 1
ATOM 703 C C . ILE A 1 87 ? 38.520 12.171 -83.983 1.00 93.62 87 ILE A C 1
ATOM 705 O O . ILE A 1 87 ? 39.291 11.932 -84.914 1.00 93.62 87 ILE A O 1
ATOM 709 N N . PRO A 1 88 ? 38.092 13.428 -83.764 1.00 93.88 88 PRO A N 1
ATOM 710 C CA . PRO A 1 88 ? 38.572 14.539 -84.580 1.00 93.88 88 PRO A CA 1
ATOM 711 C C . PRO A 1 88 ? 40.079 14.735 -84.431 1.00 93.88 88 PRO A C 1
ATOM 713 O O . PRO A 1 88 ? 40.763 15.032 -85.408 1.00 93.88 88 PRO A O 1
ATOM 716 N N . LEU A 1 89 ? 40.599 14.569 -83.212 1.00 92.06 89 LEU A N 1
ATOM 717 C CA . LEU A 1 89 ? 42.012 14.764 -82.924 1.00 92.06 89 LEU A CA 1
ATOM 718 C C . LEU A 1 89 ? 42.879 13.703 -83.618 1.00 92.06 89 LEU A C 1
ATOM 720 O O . LEU A 1 89 ? 43.888 14.056 -84.222 1.00 92.06 89 LEU A O 1
ATOM 724 N N . SER A 1 90 ? 42.461 12.433 -83.605 1.00 92.31 90 SER A N 1
ATOM 725 C CA . SER A 1 90 ? 43.140 11.364 -84.340 1.00 92.31 90 SER A CA 1
ATOM 726 C C . SER A 1 90 ? 43.085 11.615 -85.842 1.00 92.31 90 SER A C 1
ATOM 728 O O . SER A 1 90 ? 44.111 11.537 -86.504 1.00 92.31 90 SER A O 1
ATOM 730 N N . LEU A 1 91 ? 41.925 12.005 -86.384 1.00 92.94 91 LEU A N 1
ATOM 731 C CA . LEU A 1 91 ? 41.790 12.317 -87.809 1.00 92.94 91 LEU A CA 1
ATOM 732 C C . LEU A 1 91 ? 42.687 13.491 -88.227 1.00 92.94 91 LEU A C 1
ATOM 734 O O . LEU A 1 91 ? 43.287 13.463 -89.299 1.00 92.94 91 LEU A O 1
ATOM 738 N N . HIS A 1 92 ? 42.816 14.511 -87.378 1.00 93.44 92 HIS A N 1
ATOM 739 C CA . HIS A 1 92 ? 43.749 15.606 -87.618 1.00 93.44 92 HIS A CA 1
ATOM 740 C C . HIS A 1 92 ? 45.205 15.127 -87.648 1.00 93.44 92 HIS A C 1
ATOM 742 O O . HIS A 1 92 ? 45.966 15.594 -88.491 1.00 93.44 92 HIS A O 1
ATOM 748 N N . PHE A 1 93 ? 45.604 14.191 -86.782 1.00 91.38 93 PHE A N 1
ATOM 749 C CA . PHE A 1 93 ? 46.958 13.632 -86.816 1.00 91.38 93 PHE A CA 1
ATOM 750 C C . PHE A 1 93 ? 47.203 12.731 -88.029 1.00 91.38 93 PHE A C 1
ATOM 752 O O . PHE A 1 93 ? 48.268 12.845 -88.627 1.00 91.38 93 PHE A O 1
ATOM 759 N N . VAL A 1 94 ? 46.207 11.960 -88.474 1.00 90.88 94 VAL A N 1
ATOM 760 C CA . VAL A 1 94 ? 46.261 11.219 -89.750 1.00 90.88 94 VAL A CA 1
ATOM 761 C C . VAL A 1 94 ? 46.515 12.183 -90.910 1.00 90.88 94 VAL A C 1
ATOM 763 O O . VAL A 1 94 ? 47.417 11.977 -91.722 1.00 90.88 94 VAL A O 1
ATOM 766 N N . MET A 1 95 ? 45.747 13.278 -90.964 1.00 90.69 95 MET A N 1
ATOM 767 C CA . MET A 1 95 ? 45.920 14.337 -91.962 1.00 90.69 95 MET A CA 1
ATOM 768 C C . MET A 1 95 ? 47.299 14.982 -91.842 1.00 90.69 95 MET A C 1
ATOM 770 O O . MET A 1 95 ? 47.969 15.192 -92.848 1.00 90.69 95 MET A O 1
ATOM 774 N N . MET A 1 96 ? 47.757 15.263 -90.620 1.00 89.75 96 MET A N 1
ATOM 775 C CA . MET A 1 96 ? 49.090 15.809 -90.387 1.00 89.75 96 MET A CA 1
ATOM 776 C C . MET A 1 96 ? 50.148 14.878 -90.974 1.00 89.75 96 MET A C 1
ATOM 778 O O . MET A 1 96 ? 50.950 15.347 -91.774 1.00 89.75 96 MET A O 1
ATOM 782 N N . SER A 1 97 ? 50.105 13.580 -90.670 1.00 89.19 97 SER A N 1
ATOM 783 C CA . SER A 1 97 ? 51.041 12.584 -91.202 1.00 89.19 97 SER A CA 1
ATOM 784 C C . SER A 1 97 ? 51.005 12.539 -92.731 1.00 89.19 97 SER A C 1
ATOM 786 O O . SER A 1 97 ? 52.056 12.587 -93.362 1.00 89.19 97 SER A O 1
ATOM 788 N N . HIS A 1 98 ? 49.818 12.572 -93.342 1.00 89.00 98 HIS A N 1
ATOM 789 C CA . HIS A 1 98 ? 49.664 12.623 -94.797 1.00 89.00 98 HIS A CA 1
ATOM 790 C C . HIS A 1 98 ? 50.343 13.851 -95.436 1.00 89.00 98 HIS A C 1
ATOM 792 O O . HIS A 1 98 ? 51.111 13.698 -96.380 1.00 89.00 98 HIS A O 1
ATOM 798 N N . PHE A 1 99 ? 50.130 15.053 -94.894 1.00 87.81 99 PHE A N 1
ATOM 799 C CA . PHE A 1 99 ? 50.682 16.307 -95.434 1.00 87.81 99 PHE A CA 1
ATOM 800 C C . PHE A 1 99 ? 52.136 16.597 -95.023 1.00 87.81 99 PHE A C 1
ATOM 802 O O . PHE A 1 99 ? 52.708 17.603 -95.439 1.00 8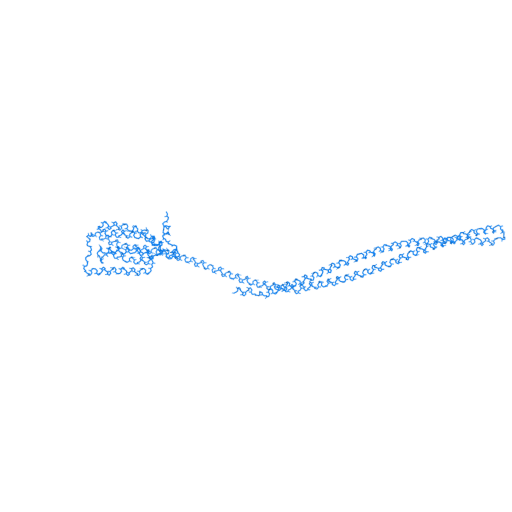7.81 99 PHE A O 1
ATOM 809 N N . THR A 1 100 ? 52.742 15.765 -94.172 1.00 85.31 100 THR A N 1
ATOM 810 C CA . THR A 1 100 ? 54.093 16.006 -93.630 1.00 85.31 100 THR A CA 1
ATOM 811 C C . THR A 1 100 ? 55.065 14.848 -93.866 1.00 85.31 100 THR A C 1
ATOM 813 O O . THR A 1 100 ? 56.047 14.712 -93.137 1.00 85.31 100 THR A O 1
ATOM 816 N N . GLY A 1 101 ? 54.824 14.042 -94.907 1.00 82.50 101 GLY A N 1
ATOM 817 C CA . GLY A 1 101 ? 55.758 13.007 -95.371 1.00 82.50 101 GLY A CA 1
ATOM 818 C C . GLY A 1 101 ? 55.337 11.567 -95.075 1.00 82.50 101 GLY A C 1
ATOM 819 O O . GLY A 1 101 ? 56.192 10.688 -94.979 1.00 82.50 101 GLY A O 1
ATOM 820 N N . GLY A 1 102 ? 54.039 11.317 -94.888 1.00 86.06 102 GLY A N 1
ATOM 821 C CA . GLY A 1 102 ? 53.481 9.979 -94.717 1.00 86.06 102 GLY A CA 1
ATOM 822 C C . GLY A 1 102 ? 54.091 9.245 -93.524 1.00 86.06 102 GLY A C 1
ATOM 823 O O . GLY A 1 102 ? 54.087 9.742 -92.396 1.00 86.06 102 GLY A O 1
ATOM 824 N N . ILE A 1 103 ? 54.643 8.058 -93.781 1.00 86.06 103 ILE A N 1
ATOM 825 C CA . ILE A 1 103 ? 55.282 7.221 -92.757 1.00 86.06 103 ILE A CA 1
ATOM 826 C C . ILE A 1 103 ? 56.568 7.835 -92.175 1.00 86.06 103 ILE A C 1
ATOM 828 O O . ILE A 1 103 ? 56.962 7.507 -91.058 1.00 86.06 103 ILE A O 1
ATOM 832 N N . PHE A 1 104 ? 57.213 8.753 -92.896 1.00 85.38 104 PHE A N 1
ATOM 833 C CA . PHE A 1 104 ? 58.414 9.448 -92.425 1.00 85.38 104 PHE A CA 1
ATOM 834 C C . PHE A 1 104 ? 58.089 10.709 -91.621 1.00 85.38 104 PHE A C 1
ATOM 836 O O . PHE A 1 104 ? 58.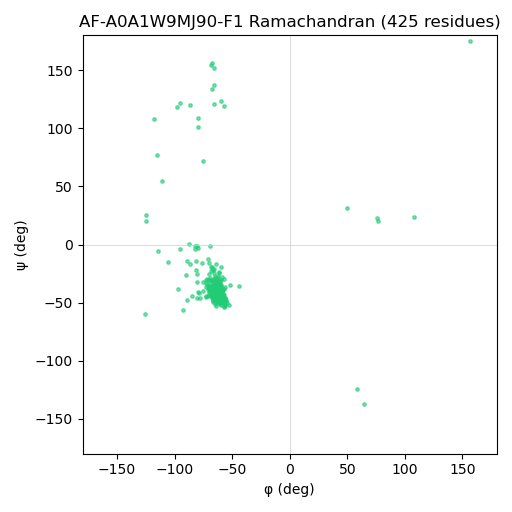997 11.405 -91.157 1.00 85.38 104 PHE A O 1
ATOM 843 N N . SER A 1 105 ? 56.803 11.015 -91.433 1.00 87.69 105 SER A N 1
ATOM 844 C CA . SER A 1 105 ? 56.410 12.189 -90.678 1.00 8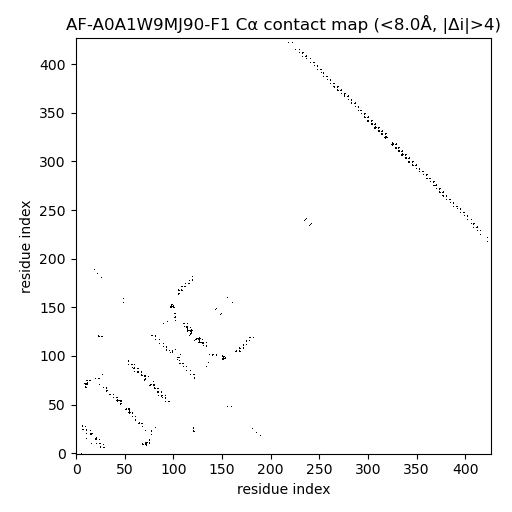7.69 105 SER A CA 1
ATOM 845 C C . SER A 1 105 ? 56.756 12.068 -89.194 1.00 87.69 105 SER A C 1
ATOM 847 O O . SER A 1 105 ? 56.409 11.109 -88.502 1.00 87.69 105 SER A O 1
ATOM 849 N N . SER A 1 106 ? 57.343 13.142 -88.662 1.00 85.69 106 SER A N 1
ATOM 850 C CA . SER A 1 106 ? 57.525 13.316 -87.219 1.00 85.69 106 SER A CA 1
ATOM 851 C C . SER A 1 106 ? 56.207 13.416 -86.441 1.00 85.69 106 SER A C 1
ATOM 853 O O . SER A 1 106 ? 56.234 13.245 -85.228 1.00 85.69 106 SER A O 1
ATOM 855 N N . SER A 1 107 ? 55.060 13.678 -87.087 1.00 87.00 107 SER A N 1
ATOM 856 C CA . SER A 1 107 ? 53.766 13.785 -86.395 1.00 87.00 107 SER A CA 1
ATOM 857 C C . SER A 1 107 ? 53.245 12.461 -85.856 1.00 87.00 107 SER A C 1
ATOM 859 O O . SER A 1 107 ? 52.391 12.475 -84.972 1.00 87.00 107 SER A O 1
ATOM 861 N N . LEU A 1 108 ? 53.789 11.329 -86.313 1.00 87.81 108 LEU A N 1
ATOM 862 C CA . LEU A 1 108 ? 53.425 9.998 -85.823 1.00 87.81 108 LEU A CA 1
ATOM 863 C C . LEU A 1 108 ? 53.672 9.819 -84.317 1.00 87.81 108 LEU A C 1
ATOM 865 O O . LEU A 1 108 ? 53.064 8.956 -83.690 1.00 87.81 108 LEU A O 1
ATOM 869 N N . THR A 1 109 ? 54.503 10.655 -83.691 1.00 87.56 109 THR A N 1
ATOM 870 C CA . THR A 1 109 ? 54.672 10.682 -82.229 1.00 87.56 109 THR A CA 1
ATOM 871 C C . THR A 1 109 ? 53.366 10.993 -81.488 1.00 87.56 109 THR A C 1
ATOM 873 O O . THR A 1 109 ? 53.144 10.483 -80.388 1.00 87.56 109 THR A O 1
ATOM 876 N N . TRP A 1 110 ? 52.459 11.771 -82.089 1.00 88.19 110 TRP A N 1
ATOM 877 C CA . TRP A 1 110 ? 51.137 12.052 -81.526 1.00 88.19 110 TRP A CA 1
ATOM 878 C C . TRP A 1 110 ? 50.228 10.822 -81.502 1.00 88.19 110 TRP A C 1
ATOM 880 O O . TRP A 1 110 ? 49.356 10.727 -80.634 1.00 88.19 110 TRP A O 1
ATOM 890 N N . ASN A 1 111 ? 50.494 9.826 -82.350 1.00 87.56 111 ASN A N 1
ATOM 891 C CA . ASN A 1 111 ? 49.741 8.576 -82.363 1.00 87.56 111 ASN A CA 1
ATOM 892 C C . ASN A 1 111 ? 49.989 7.736 -81.102 1.00 87.56 111 ASN A C 1
ATOM 894 O O . ASN A 1 111 ? 49.151 6.919 -80.734 1.00 87.56 111 ASN A O 1
ATOM 898 N N . MET A 1 112 ? 51.078 7.987 -80.368 1.00 83.94 112 MET A N 1
ATOM 899 C CA . MET A 1 112 ? 51.313 7.379 -79.052 1.00 83.94 112 MET A CA 1
ATOM 900 C C . MET A 1 112 ? 50.567 8.098 -77.919 1.00 83.94 112 MET A C 1
ATOM 902 O O . MET A 1 112 ? 50.313 7.513 -76.868 1.00 83.94 112 MET A O 1
ATOM 906 N N . VAL A 1 113 ? 50.186 9.362 -78.119 1.00 88.88 113 VAL A N 1
ATOM 907 C CA . VAL A 1 113 ? 49.523 10.187 -77.099 1.00 88.88 113 VAL A CA 1
ATOM 908 C C . VAL A 1 113 ? 48.038 9.854 -77.005 1.00 88.88 113 VAL A C 1
ATOM 910 O O . VAL A 1 113 ? 47.509 9.747 -75.900 1.00 88.88 113 VAL A O 1
ATOM 913 N N . ILE A 1 114 ? 47.374 9.644 -78.148 1.00 90.44 114 ILE A N 1
ATOM 914 C CA . ILE A 1 114 ? 45.931 9.361 -78.220 1.00 90.44 114 ILE A CA 1
ATOM 915 C C . ILE A 1 114 ? 45.527 8.161 -77.343 1.00 90.44 114 ILE A C 1
ATOM 917 O O . ILE A 1 114 ? 44.629 8.327 -76.510 1.00 90.44 114 ILE A O 1
ATOM 921 N N . PRO A 1 115 ? 46.191 6.988 -77.419 1.00 92.00 115 PRO A N 1
ATOM 922 C CA . PRO A 1 115 ? 45.828 5.857 -76.575 1.00 92.00 115 PRO A CA 1
ATOM 923 C C . PRO A 1 115 ? 46.049 6.131 -75.087 1.00 92.00 115 PRO A C 1
ATOM 925 O O . PRO A 1 115 ? 45.203 5.770 -74.270 1.00 92.00 115 PRO A O 1
ATOM 928 N N . VAL A 1 116 ? 47.143 6.808 -74.715 1.00 88.88 116 VAL A N 1
ATOM 929 C CA . VAL A 1 116 ? 47.427 7.129 -73.306 1.00 88.88 116 VAL A CA 1
ATOM 930 C C . VAL A 1 116 ? 46.379 8.084 -72.739 1.00 88.88 116 VAL A C 1
ATOM 932 O O . VAL A 1 116 ? 45.873 7.853 -71.641 1.00 88.88 116 VAL A O 1
ATOM 935 N N . PHE A 1 117 ? 45.981 9.104 -73.501 1.00 87.75 117 PHE A N 1
ATOM 936 C CA . PHE A 1 117 ? 44.876 9.990 -73.131 1.00 87.75 117 PHE A CA 1
ATOM 937 C C . PHE A 1 117 ? 43.571 9.217 -72.932 1.00 87.75 117 PHE A C 1
ATOM 939 O O . PHE A 1 117 ? 42.890 9.403 -71.922 1.00 87.75 117 PHE A O 1
ATOM 946 N N . ALA A 1 118 ? 43.249 8.307 -73.853 1.00 89.62 118 ALA A N 1
ATOM 947 C CA . ALA A 1 118 ? 42.070 7.455 -73.759 1.00 89.62 118 ALA A CA 1
ATOM 948 C C . ALA A 1 118 ? 42.109 6.540 -72.518 1.00 89.62 118 ALA A C 1
ATOM 950 O O . ALA A 1 118 ? 41.104 6.359 -71.826 1.00 89.62 118 ALA A O 1
ATOM 951 N N . GLY A 1 119 ? 43.284 5.996 -72.202 1.00 88.00 119 GLY A N 1
ATOM 952 C CA . GLY A 1 119 ? 43.521 5.153 -71.036 1.00 88.00 119 GLY A CA 1
ATOM 95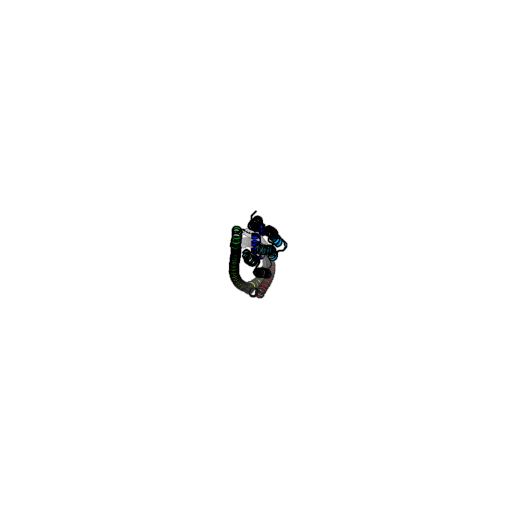3 C C . GLY A 1 119 ? 43.347 5.885 -69.714 1.00 88.00 119 GLY A C 1
ATOM 954 O O . GLY A 1 119 ? 42.614 5.420 -68.842 1.00 88.00 119 GLY A O 1
ATOM 955 N N . VAL A 1 120 ? 44.001 7.037 -69.577 1.00 84.75 120 VAL A N 1
ATOM 956 C CA . VAL A 1 120 ? 44.026 7.805 -68.328 1.00 84.75 120 VAL A CA 1
ATOM 957 C C . VAL A 1 120 ? 42.683 8.480 -68.056 1.00 84.75 120 VAL A C 1
ATOM 959 O O . VAL A 1 120 ? 42.173 8.409 -66.938 1.00 84.75 120 VAL A O 1
ATOM 962 N N . LEU A 1 121 ? 42.088 9.117 -69.069 1.00 82.81 121 LEU A N 1
ATOM 963 C CA . LEU A 1 121 ? 40.891 9.943 -68.882 1.00 82.81 121 LEU A CA 1
ATOM 964 C C . LEU A 1 121 ? 39.586 9.150 -68.953 1.00 82.81 121 LEU A C 1
ATOM 966 O O . LEU A 1 121 ? 38.553 9.644 -68.511 1.00 82.81 121 LEU A O 1
ATOM 970 N N . VAL A 1 122 ? 39.612 7.928 -69.488 1.00 84.44 122 VAL A N 1
ATOM 971 C CA . VAL A 1 122 ? 38.403 7.114 -69.666 1.00 84.44 122 VAL A CA 1
ATOM 972 C C . VAL A 1 122 ? 38.578 5.754 -69.010 1.00 84.44 122 VAL A C 1
ATOM 974 O O . VAL A 1 122 ? 37.848 5.406 -68.079 1.00 84.44 122 VAL A O 1
ATOM 977 N N . GLY A 1 123 ? 39.583 4.995 -69.447 1.00 87.25 123 GLY A N 1
ATOM 978 C CA . GLY A 1 123 ? 39.935 3.720 -68.834 1.00 87.25 123 GLY A CA 1
ATOM 979 C C . GLY A 1 123 ? 40.679 2.760 -69.765 1.00 87.25 123 GLY A C 1
ATOM 980 O O . GLY A 1 123 ? 40.796 3.004 -70.969 1.00 87.25 123 GLY A O 1
ATOM 981 N N . PRO A 1 124 ? 41.121 1.607 -69.232 1.00 87.56 124 PRO A N 1
ATOM 982 C CA . PRO A 1 124 ? 42.013 0.673 -69.926 1.00 87.56 124 PRO A CA 1
ATOM 983 C C . PRO A 1 124 ? 41.411 0.077 -71.205 1.00 87.56 124 PRO A C 1
ATOM 985 O O . PRO A 1 124 ? 42.130 -0.202 -72.158 1.00 87.56 124 PRO A O 1
ATOM 988 N N . ARG A 1 125 ? 40.082 -0.066 -71.282 1.00 89.38 125 ARG A N 1
ATOM 989 C CA . ARG A 1 125 ? 39.419 -0.529 -72.510 1.00 89.38 125 ARG A CA 1
ATOM 990 C C . ARG A 1 125 ? 39.625 0.444 -73.676 1.00 89.38 125 ARG A C 1
ATOM 992 O O . ARG A 1 125 ? 39.873 0.004 -74.792 1.00 89.38 125 ARG A O 1
ATOM 999 N N . ASN A 1 126 ? 39.538 1.751 -73.423 1.00 90.62 126 ASN A N 1
ATOM 1000 C CA . ASN A 1 126 ? 39.725 2.760 -74.465 1.00 90.62 126 ASN A CA 1
ATOM 1001 C C . ASN A 1 126 ? 41.196 2.871 -74.879 1.00 90.62 126 ASN A C 1
ATOM 1003 O O . ASN A 1 126 ? 41.450 3.060 -76.061 1.00 90.62 126 ASN A O 1
ATOM 1007 N N . LEU A 1 127 ? 42.146 2.664 -73.958 1.00 92.12 127 LEU A N 1
ATOM 1008 C CA . LEU A 1 127 ? 43.567 2.518 -74.302 1.00 92.12 127 LEU A CA 1
ATOM 1009 C C . LEU A 1 127 ? 43.757 1.442 -75.379 1.00 92.12 127 LEU A C 1
ATOM 1011 O O . LEU A 1 127 ? 44.348 1.716 -76.414 1.00 92.12 127 LEU A O 1
ATOM 1015 N N . ILE A 1 128 ? 43.211 0.241 -75.163 1.00 93.06 128 ILE A N 1
ATOM 1016 C CA . ILE A 1 128 ? 43.360 -0.884 -76.099 1.00 93.06 128 ILE A CA 1
ATOM 1017 C C . ILE A 1 128 ? 42.726 -0.563 -77.459 1.00 93.06 128 ILE A C 1
ATOM 1019 O O . ILE A 1 128 ? 43.358 -0.772 -78.493 1.00 93.06 128 ILE A O 1
ATOM 1023 N N . ILE A 1 129 ? 41.497 -0.033 -77.461 1.00 92.81 129 ILE A N 1
ATOM 1024 C CA . ILE A 1 129 ? 40.771 0.310 -78.695 1.00 92.81 129 ILE A CA 1
ATOM 1025 C C . ILE A 1 129 ? 41.552 1.346 -79.506 1.00 92.81 129 ILE A C 1
ATOM 1027 O O . ILE A 1 129 ? 41.789 1.147 -80.696 1.00 92.81 129 ILE A O 1
ATOM 1031 N N . TRP A 1 130 ? 41.979 2.432 -78.862 1.00 94.12 130 TRP A N 1
ATOM 1032 C CA . TRP A 1 130 ? 42.689 3.510 -79.537 1.00 94.12 130 TRP A CA 1
ATOM 1033 C C . TRP A 1 130 ? 44.084 3.088 -79.989 1.00 94.12 130 TRP A C 1
ATOM 1035 O O . TRP A 1 130 ? 44.466 3.440 -81.097 1.00 94.12 130 TRP A O 1
ATOM 1045 N N . THR A 1 131 ? 44.805 2.261 -79.225 1.00 93.62 131 THR A N 1
ATOM 1046 C CA . THR A 1 131 ? 46.059 1.653 -79.702 1.00 93.62 131 THR A CA 1
ATOM 1047 C C . THR A 1 131 ? 45.830 0.866 -80.992 1.00 93.62 131 THR A C 1
ATOM 1049 O O . THR A 1 131 ? 46.580 1.039 -81.947 1.00 93.62 131 THR A O 1
ATOM 1052 N N . GLY A 1 132 ? 44.774 0.048 -81.058 1.00 92.94 132 GLY A N 1
ATOM 1053 C CA . GLY A 1 132 ? 44.417 -0.688 -82.273 1.00 92.94 132 GLY A CA 1
ATOM 1054 C C . GLY A 1 132 ? 44.116 0.229 -83.463 1.00 92.94 132 GLY A C 1
ATOM 1055 O O . GLY A 1 132 ? 44.615 -0.012 -84.557 1.00 92.94 132 GLY A O 1
ATOM 1056 N N . LEU A 1 133 ? 43.359 1.311 -83.250 1.00 92.56 133 LEU A N 1
ATOM 1057 C CA . LEU A 1 133 ? 43.048 2.289 -84.301 1.00 92.56 133 LEU A CA 1
ATOM 1058 C C . LEU A 1 133 ? 44.299 3.015 -84.816 1.00 92.56 133 LEU A C 1
ATOM 1060 O O . LEU A 1 133 ? 44.475 3.123 -86.028 1.00 92.56 133 LEU A O 1
ATOM 1064 N N . MET A 1 134 ? 45.194 3.446 -83.921 1.00 92.38 134 MET A N 1
ATOM 1065 C CA . MET A 1 134 ? 46.444 4.103 -84.322 1.00 92.38 134 MET A CA 1
ATOM 1066 C C . MET A 1 134 ? 47.400 3.134 -85.042 1.00 92.38 134 MET A C 1
ATOM 1068 O O . MET A 1 134 ? 48.135 3.542 -85.940 1.00 92.38 134 MET A O 1
ATOM 1072 N N . LEU A 1 135 ? 47.376 1.839 -84.697 1.00 91.81 135 LEU A N 1
ATOM 1073 C CA . LEU A 1 135 ? 48.114 0.804 -85.432 1.00 91.81 135 LEU A CA 1
ATOM 1074 C C . LEU A 1 135 ? 47.550 0.589 -86.840 1.00 91.81 135 LEU A C 1
ATOM 1076 O O . LEU A 1 135 ? 48.324 0.434 -87.781 1.00 91.81 135 LEU A O 1
ATOM 1080 N N . ILE A 1 136 ? 46.224 0.604 -87.001 1.00 92.19 136 ILE A N 1
ATOM 1081 C CA . ILE A 1 136 ? 45.584 0.500 -88.320 1.00 92.19 136 ILE A CA 1
ATOM 1082 C C . ILE A 1 136 ? 45.998 1.676 -89.205 1.00 92.19 136 ILE A C 1
ATOM 1084 O O . ILE A 1 136 ? 46.383 1.456 -90.348 1.00 92.19 136 ILE A O 1
ATOM 1088 N N . GLU A 1 137 ? 45.977 2.905 -88.684 1.00 88.94 137 GLU A N 1
ATOM 1089 C CA . GLU A 1 137 ? 46.473 4.081 -89.410 1.00 88.94 137 GLU A CA 1
ATOM 1090 C C . GLU A 1 137 ? 47.921 3.885 -89.874 1.00 88.94 137 GLU A C 1
ATOM 1092 O O . GLU A 1 137 ? 48.235 4.102 -91.044 1.00 88.94 137 GLU A O 1
ATOM 1097 N N . PHE A 1 138 ? 48.796 3.427 -88.977 1.00 89.19 138 PHE A N 1
ATOM 1098 C CA . PHE A 1 138 ? 50.197 3.182 -89.304 1.00 89.19 138 PHE A CA 1
ATOM 1099 C C . PHE A 1 138 ? 50.359 2.128 -90.413 1.00 89.19 138 PHE A C 1
ATOM 1101 O O . PHE A 1 138 ? 51.131 2.327 -91.350 1.00 89.19 138 PHE A O 1
ATOM 1108 N N . ILE A 1 139 ? 49.583 1.039 -90.360 1.00 91.81 139 ILE A N 1
ATOM 1109 C CA . ILE A 1 139 ? 49.548 0.009 -91.409 1.00 91.81 139 ILE A CA 1
ATOM 1110 C C . ILE A 1 139 ? 49.056 0.595 -92.739 1.00 91.81 139 ILE A C 1
ATOM 1112 O O . ILE A 1 139 ? 49.637 0.306 -93.782 1.00 91.81 139 ILE A O 1
ATOM 1116 N N . VAL A 1 140 ? 48.020 1.438 -92.723 1.00 91.69 140 VAL A N 1
ATOM 1117 C CA . VAL A 1 140 ? 47.505 2.098 -93.933 1.00 91.69 140 VAL A CA 1
ATOM 1118 C C . VAL A 1 140 ? 48.572 2.992 -94.565 1.00 91.69 140 VAL A C 1
ATOM 1120 O O . VAL A 1 140 ? 48.748 2.943 -95.780 1.00 91.69 140 VAL A O 1
ATOM 1123 N N . LEU A 1 141 ? 49.330 3.752 -93.769 1.00 89.88 141 LEU A N 1
ATOM 1124 C CA . LEU A 1 141 ? 50.436 4.574 -94.276 1.00 89.88 141 LEU A CA 1
ATOM 1125 C C . LEU A 1 141 ? 51.549 3.724 -94.910 1.00 89.88 141 LEU A C 1
ATOM 1127 O O . LEU A 1 141 ? 52.040 4.092 -95.974 1.00 89.88 141 LEU A O 1
ATOM 1131 N N . ILE A 1 142 ? 51.896 2.572 -94.317 1.00 90.19 142 ILE A N 1
ATOM 1132 C CA . ILE A 1 142 ? 52.841 1.607 -94.915 1.00 90.19 142 ILE A CA 1
ATOM 1133 C C . ILE A 1 142 ? 52.328 1.114 -96.270 1.00 90.19 142 ILE A C 1
ATOM 1135 O O . ILE A 1 142 ? 53.082 1.077 -97.241 1.00 90.19 142 ILE A O 1
ATOM 1139 N N . ILE A 1 143 ? 51.051 0.727 -96.342 1.00 92.94 143 ILE A N 1
ATOM 1140 C CA . ILE A 1 143 ? 50.448 0.210 -97.575 1.00 92.94 143 ILE A CA 1
ATOM 1141 C C . ILE A 1 143 ? 50.476 1.284 -98.665 1.00 92.94 143 ILE A C 1
ATOM 1143 O O . ILE A 1 143 ? 50.916 0.996 -99.778 1.00 92.94 143 ILE A O 1
ATOM 1147 N N . LEU A 1 144 ? 50.071 2.517 -98.346 1.00 91.44 144 LEU A N 1
ATOM 1148 C CA . LEU A 1 144 ? 50.087 3.639 -99.287 1.00 91.44 144 LEU A CA 1
ATOM 1149 C C . LEU A 1 144 ? 51.501 3.901 -99.824 1.00 91.44 144 LEU A C 1
ATOM 1151 O O . LEU A 1 144 ? 51.680 3.917 -101.042 1.00 91.44 144 LEU A O 1
ATOM 1155 N N . GLU A 1 145 ? 52.503 3.991 -98.947 1.00 88.94 145 GLU A N 1
ATOM 1156 C CA . GLU A 1 145 ? 53.909 4.162 -99.341 1.00 88.94 145 GLU A CA 1
ATOM 1157 C C . GLU A 1 145 ? 54.376 3.018 -100.259 1.00 88.94 145 GLU A C 1
ATOM 1159 O O . GLU A 1 145 ? 54.905 3.247 -101.345 1.00 88.94 145 GLU A O 1
ATOM 1164 N N . SER A 1 146 ? 54.097 1.766 -99.877 1.00 90.00 146 SER A N 1
ATOM 1165 C CA . SER A 1 146 ? 54.487 0.583 -100.660 1.00 90.00 146 SER A CA 1
ATOM 1166 C C . SER A 1 146 ? 53.791 0.482 -102.023 1.00 90.00 146 SER A C 1
ATOM 1168 O O . SER A 1 146 ? 54.322 -0.140 -102.941 1.00 90.00 146 SER A O 1
ATOM 1170 N N . SER A 1 147 ? 52.618 1.108 -102.172 1.00 91.50 147 SER A N 1
ATOM 1171 C CA . SER A 1 147 ? 51.857 1.165 -103.425 1.00 91.50 147 SER A CA 1
ATOM 1172 C C . SER A 1 147 ? 52.336 2.258 -104.389 1.00 91.50 147 SER A C 1
ATOM 1174 O O . SER A 1 147 ? 51.791 2.384 -105.485 1.00 91.50 147 SER A O 1
ATOM 1176 N N . GLY A 1 148 ? 53.349 3.042 -103.998 1.00 84.81 148 GLY A N 1
ATOM 1177 C CA . GLY A 1 148 ? 53.860 4.164 -104.787 1.00 84.81 148 GLY A CA 1
ATOM 1178 C C . GLY A 1 148 ? 52.952 5.395 -104.752 1.00 84.81 148 GLY A C 1
ATOM 1179 O O . GLY A 1 148 ? 52.992 6.211 -105.672 1.00 84.81 148 GLY A O 1
ATOM 1180 N N . TYR A 1 149 ? 52.107 5.523 -103.723 1.00 88.50 149 TYR A N 1
ATOM 1181 C CA . TYR A 1 149 ? 51.265 6.698 -103.534 1.00 88.50 149 TYR A CA 1
ATOM 1182 C C . TYR A 1 149 ? 52.135 7.930 -103.248 1.00 88.50 149 TYR A C 1
ATOM 1184 O O . TYR A 1 149 ? 52.867 7.963 -102.262 1.00 88.50 149 TYR A O 1
ATOM 1192 N N . ALA A 1 150 ? 52.038 8.959 -104.091 1.00 82.50 150 ALA A N 1
ATOM 1193 C CA . ALA A 1 150 ? 52.757 10.211 -103.885 1.00 82.50 150 ALA A CA 1
ATOM 1194 C C . ALA A 1 150 ? 52.030 11.074 -102.843 1.00 82.50 150 ALA A C 1
ATOM 1196 O O . ALA A 1 150 ? 50.950 11.610 -103.107 1.00 82.50 150 ALA A O 1
ATOM 1197 N N . PHE A 1 151 ? 52.619 11.204 -101.654 1.00 84.31 151 PHE A N 1
ATOM 1198 C CA . PHE A 1 151 ? 52.147 12.150 -100.645 1.00 84.31 151 PHE A CA 1
ATOM 1199 C C . PHE A 1 151 ? 52.326 13.603 -101.133 1.00 84.31 151 PHE A C 1
ATOM 1201 O O . PHE A 1 151 ? 53.218 13.865 -101.939 1.00 84.31 151 PHE A O 1
ATOM 1208 N N . PRO A 1 152 ? 51.494 14.559 -100.676 1.00 81.62 152 PRO A N 1
ATOM 1209 C CA . PRO A 1 152 ? 51.601 15.954 -101.092 1.00 81.62 152 PRO A CA 1
ATOM 1210 C C . PRO A 1 152 ? 52.987 16.550 -100.802 1.00 81.62 152 PRO A C 1
ATOM 1212 O O . PRO A 1 152 ? 53.394 16.664 -99.645 1.00 81.62 152 PRO A O 1
ATOM 1215 N N . ASP A 1 153 ? 53.684 16.982 -101.854 1.00 67.12 153 ASP A N 1
ATOM 1216 C CA . ASP A 1 153 ? 54.953 17.698 -101.735 1.00 67.12 153 ASP A CA 1
ATOM 1217 C C . ASP A 1 153 ? 54.693 19.168 -101.386 1.00 67.12 153 ASP A C 1
ATOM 1219 O O . ASP A 1 153 ? 54.366 19.997 -102.239 1.00 67.12 153 ASP A O 1
ATOM 1223 N N . HIS A 1 154 ? 54.868 19.515 -100.114 1.00 67.62 154 HIS A N 1
ATOM 1224 C CA . HIS A 1 154 ? 54.988 20.907 -99.695 1.00 67.62 154 HIS A CA 1
ATOM 1225 C C . HIS A 1 154 ? 56.475 21.272 -99.606 1.00 67.62 154 HIS A C 1
ATOM 1227 O O . HIS A 1 154 ? 57.200 20.641 -98.830 1.00 67.62 154 HIS A O 1
ATOM 1233 N N . PRO A 1 155 ? 56.965 22.291 -100.340 1.00 68.25 155 PRO A N 1
ATOM 1234 C CA . PRO A 1 155 ? 58.360 22.711 -100.267 1.00 68.25 155 PRO A CA 1
ATOM 1235 C C . PRO A 1 155 ? 58.602 23.491 -98.965 1.00 68.25 155 PRO A C 1
ATOM 1237 O O . PRO A 1 155 ? 58.748 24.714 -98.965 1.00 68.25 155 PRO A O 1
ATOM 1240 N N . PHE A 1 156 ? 58.604 22.795 -97.827 1.00 80.81 156 PHE A N 1
ATOM 1241 C CA . PHE A 1 156 ? 58.983 23.384 -96.549 1.00 80.81 156 PHE A CA 1
ATOM 1242 C C . PHE A 1 156 ? 60.464 23.757 -96.575 1.00 80.81 156 PHE A C 1
ATOM 1244 O O . PHE A 1 156 ? 61.318 22.981 -97.007 1.00 80.81 156 PHE A O 1
ATOM 1251 N N . THR A 1 157 ? 60.799 24.933 -96.050 1.00 82.69 157 THR A N 1
ATOM 1252 C CA . THR A 1 157 ? 62.204 25.291 -95.841 1.00 82.69 157 THR A CA 1
ATOM 1253 C C . THR A 1 157 ? 62.810 24.414 -94.741 1.00 82.69 157 THR A C 1
ATOM 1255 O O . THR A 1 157 ? 62.109 23.971 -93.827 1.00 82.69 157 THR A O 1
ATOM 1258 N N . HIS A 1 158 ? 64.133 24.208 -94.753 1.00 81.19 158 HIS A N 1
ATOM 1259 C CA . HIS A 1 158 ? 64.819 23.471 -93.680 1.00 81.19 158 HIS A CA 1
ATOM 1260 C C . HIS A 1 158 ? 64.481 24.004 -92.272 1.00 81.19 158 HIS A C 1
ATOM 1262 O O . HIS A 1 158 ? 64.337 23.226 -91.330 1.00 81.19 158 HIS A O 1
ATOM 1268 N N . GLN A 1 159 ? 64.287 25.321 -92.131 1.00 82.81 159 GLN A N 1
ATOM 1269 C CA . GLN A 1 159 ? 63.900 25.949 -90.865 1.00 82.81 159 GLN A CA 1
ATOM 1270 C C . GLN A 1 159 ? 62.468 25.582 -90.435 1.00 82.81 159 GLN A C 1
ATOM 1272 O O . GLN A 1 159 ? 62.215 25.370 -89.247 1.00 82.81 159 GLN A O 1
ATOM 1277 N N . GLN A 1 160 ? 61.533 25.470 -91.382 1.00 84.12 160 GLN A N 1
ATOM 1278 C CA . GLN A 1 160 ? 60.158 25.046 -91.107 1.00 84.12 160 GLN A CA 1
ATOM 1279 C C . GLN A 1 160 ? 60.101 23.569 -90.703 1.00 84.12 160 GLN A C 1
ATOM 1281 O O . GLN A 1 160 ? 59.454 23.251 -89.703 1.00 84.12 160 GLN A O 1
ATOM 1286 N N . ILE A 1 161 ? 60.842 22.694 -91.394 1.00 81.56 161 ILE A N 1
ATOM 1287 C CA . ILE A 1 161 ? 60.946 21.263 -91.055 1.00 81.56 161 ILE A CA 1
ATOM 1288 C C . ILE A 1 161 ? 61.454 21.089 -89.618 1.00 81.56 161 ILE A C 1
ATOM 1290 O O . ILE A 1 161 ? 60.834 20.372 -88.831 1.00 81.56 161 ILE A O 1
ATOM 1294 N N . LEU A 1 162 ? 62.516 21.810 -89.237 1.00 83.25 162 LEU A N 1
ATOM 1295 C CA . LEU A 1 162 ? 63.052 21.777 -87.874 1.00 83.25 162 LEU A CA 1
ATOM 1296 C C . LEU A 1 162 ? 62.007 22.219 -86.833 1.00 83.25 162 LEU A C 1
ATOM 1298 O O . LEU A 1 162 ? 61.847 21.572 -85.800 1.00 83.25 162 LEU A O 1
ATOM 1302 N N . SER A 1 163 ? 61.254 23.291 -87.103 1.00 83.81 163 SER A N 1
ATOM 1303 C CA . SER A 1 163 ? 60.214 23.771 -86.181 1.00 83.81 163 SER A CA 1
ATOM 1304 C C . SER A 1 163 ? 59.069 22.763 -85.985 1.00 83.81 163 SER A C 1
ATOM 1306 O O . SER A 1 163 ? 58.575 22.598 -84.867 1.00 83.81 163 SER A O 1
ATOM 1308 N N . ILE A 1 164 ? 58.680 22.052 -87.052 1.00 84.44 164 ILE A N 1
ATOM 1309 C CA . ILE A 1 164 ? 57.651 21.006 -87.020 1.00 84.44 164 ILE A CA 1
ATOM 1310 C C . ILE A 1 164 ? 58.152 19.806 -86.212 1.00 84.44 164 ILE A C 1
ATOM 1312 O O . ILE A 1 164 ? 57.442 19.339 -85.324 1.00 84.44 164 ILE A O 1
ATOM 1316 N N . GLN A 1 165 ? 59.387 19.358 -86.452 1.00 85.56 165 GLN A N 1
ATOM 1317 C CA . GLN A 1 165 ? 59.996 18.247 -85.716 1.00 85.56 165 GLN A CA 1
ATOM 1318 C C . GLN A 1 165 ? 60.125 18.546 -84.217 1.00 85.56 165 GLN A C 1
ATOM 1320 O O . GLN A 1 165 ? 59.743 17.716 -83.394 1.00 85.56 165 GLN A O 1
ATOM 1325 N N . ILE A 1 166 ? 60.588 19.746 -83.843 1.00 85.62 166 ILE A N 1
ATOM 1326 C CA . ILE A 1 166 ? 60.681 20.164 -82.435 1.00 85.62 166 ILE A CA 1
ATOM 1327 C C . ILE A 1 166 ? 59.296 20.147 -81.773 1.00 85.62 166 ILE A C 1
ATOM 1329 O O . ILE A 1 166 ? 59.141 19.606 -80.677 1.00 85.62 166 ILE A O 1
ATOM 1333 N N . ALA A 1 167 ? 58.274 20.698 -82.436 1.00 84.56 167 ALA A N 1
ATOM 1334 C CA . ALA A 1 167 ? 56.911 20.710 -81.908 1.00 84.56 167 ALA A CA 1
ATOM 1335 C C . ALA A 1 167 ? 56.331 19.293 -81.752 1.00 84.56 167 ALA A C 1
ATOM 1337 O O . ALA A 1 167 ? 55.669 19.011 -80.753 1.00 84.56 167 ALA A O 1
ATOM 1338 N N . ASN A 1 168 ? 56.612 18.401 -82.704 1.00 86.44 168 ASN A N 1
ATOM 1339 C CA . ASN A 1 168 ? 56.161 17.012 -82.678 1.00 86.44 168 ASN A CA 1
ATOM 1340 C C . ASN A 1 168 ? 56.954 16.129 -81.706 1.00 86.44 168 ASN A C 1
ATOM 1342 O O . ASN A 1 168 ? 56.472 15.068 -81.331 1.00 86.44 168 ASN A O 1
ATOM 1346 N N . LEU A 1 169 ? 58.126 16.556 -81.235 1.00 85.88 169 LEU A N 1
ATOM 1347 C CA . LEU A 1 169 ? 58.851 15.858 -80.173 1.00 85.88 169 LEU A CA 1
ATOM 1348 C C . LEU A 1 169 ? 58.439 16.356 -78.780 1.00 85.88 169 LEU A C 1
ATOM 1350 O O . LEU A 1 169 ? 58.137 15.564 -77.889 1.00 85.88 169 LEU A O 1
ATOM 1354 N N . ILE A 1 170 ? 58.391 17.677 -78.590 1.00 87.62 170 ILE A N 1
ATOM 1355 C CA . ILE A 1 170 ? 58.108 18.299 -77.288 1.00 87.62 170 ILE A CA 1
ATOM 1356 C C . ILE A 1 170 ? 56.619 18.206 -76.934 1.00 87.62 170 ILE A C 1
ATOM 1358 O O . ILE A 1 170 ? 56.270 17.946 -75.782 1.00 87.62 170 ILE A O 1
ATOM 1362 N N . GLY A 1 171 ? 55.733 18.407 -77.912 1.00 85.75 171 GLY A N 1
ATOM 1363 C CA . GLY A 1 171 ? 54.286 18.438 -77.704 1.00 85.75 171 GLY A CA 1
ATOM 1364 C C . GLY A 1 171 ? 53.735 17.163 -77.053 1.00 85.75 171 GLY A C 1
ATOM 1365 O O . GLY A 1 171 ? 53.098 17.270 -76.002 1.00 85.75 171 GLY A O 1
ATOM 1366 N N . PRO A 1 172 ? 54.023 15.965 -77.597 1.00 88.81 172 PRO A N 1
ATOM 1367 C CA . PRO A 1 172 ? 53.636 14.696 -76.987 1.00 88.81 172 PRO A CA 1
ATOM 1368 C C . PRO A 1 172 ? 54.133 14.515 -75.550 1.00 88.81 172 PRO A C 1
ATOM 1370 O O . PRO A 1 172 ? 53.357 14.144 -74.671 1.00 88.81 172 PRO A O 1
ATOM 1373 N N . LEU A 1 173 ? 55.405 14.824 -75.279 1.00 87.75 173 LEU A N 1
ATOM 1374 C CA . LEU A 1 173 ? 56.008 14.659 -73.951 1.00 87.75 173 LEU A CA 1
ATOM 1375 C C . LEU A 1 173 ? 55.365 15.573 -72.899 1.00 87.75 173 LEU A C 1
ATOM 1377 O O . LEU A 1 173 ? 55.103 15.142 -71.771 1.00 87.75 173 LEU A O 1
ATOM 1381 N N . LEU A 1 174 ? 55.056 16.819 -73.270 1.00 87.12 174 LEU A N 1
ATOM 1382 C CA . LEU A 1 174 ? 54.325 17.745 -72.404 1.00 87.12 174 LEU A CA 1
ATOM 1383 C C . LEU A 1 174 ? 52.891 17.265 -72.161 1.00 87.12 174 LEU A C 1
ATOM 1385 O O . LEU A 1 174 ? 52.430 17.272 -71.019 1.00 87.12 174 LEU A O 1
ATOM 1389 N N . ALA A 1 175 ? 52.202 16.808 -73.211 1.00 85.00 175 ALA A N 1
ATOM 1390 C CA . ALA A 1 175 ? 50.834 16.307 -73.110 1.00 85.00 175 ALA A CA 1
ATOM 1391 C C . ALA A 1 175 ? 50.741 15.088 -72.174 1.00 85.00 175 ALA A C 1
ATOM 1393 O O . ALA A 1 175 ? 49.852 15.028 -71.319 1.00 85.00 175 ALA A O 1
ATOM 1394 N N . LEU A 1 176 ? 51.694 14.156 -72.273 1.00 86.94 176 LEU A N 1
ATOM 1395 C CA . LEU A 1 176 ? 51.802 13.007 -71.371 1.00 86.94 176 LEU A CA 1
ATOM 1396 C C . LEU A 1 176 ? 52.108 13.430 -69.925 1.00 86.94 176 LEU A C 1
ATOM 1398 O O . LEU A 1 176 ? 51.457 12.951 -68.998 1.00 86.94 176 LEU A O 1
ATOM 1402 N N . SER A 1 177 ? 53.043 14.362 -69.717 1.00 86.88 177 SER A N 1
ATOM 1403 C CA . SER A 1 177 ? 53.418 14.838 -68.373 1.00 86.88 177 SER A CA 1
ATOM 1404 C C . SER A 1 177 ? 52.253 15.515 -67.646 1.00 86.88 177 SER A C 1
ATOM 1406 O O . SER A 1 177 ? 51.990 15.228 -66.476 1.00 86.88 177 SER A O 1
ATOM 1408 N N . ILE A 1 178 ? 51.514 16.378 -68.350 1.00 83.75 178 ILE A N 1
ATOM 1409 C CA . ILE A 1 178 ? 50.332 17.060 -67.810 1.00 83.75 178 ILE A CA 1
ATOM 1410 C C . ILE A 1 178 ? 49.259 16.034 -67.429 1.00 83.75 178 ILE A C 1
ATOM 1412 O O . ILE A 1 178 ? 48.709 16.093 -66.329 1.00 83.75 178 ILE A O 1
ATOM 1416 N N . THR A 1 179 ? 48.993 15.067 -68.307 1.00 82.25 179 THR A N 1
ATOM 1417 C CA . THR A 1 179 ? 47.983 14.022 -68.082 1.00 82.25 179 THR A CA 1
ATOM 1418 C C . THR A 1 179 ? 48.310 13.172 -66.852 1.00 82.25 179 THR A C 1
ATOM 1420 O O . THR A 1 179 ? 47.447 12.966 -65.995 1.00 82.25 179 THR A O 1
ATOM 1423 N N . SER A 1 180 ? 49.573 12.769 -66.694 1.00 84.00 180 SER A N 1
ATOM 1424 C CA . SER A 1 180 ? 50.045 12.014 -65.527 1.00 84.00 180 SER A CA 1
ATOM 1425 C C . SER A 1 180 ? 49.948 12.803 -64.215 1.00 84.00 180 SER A C 1
ATOM 1427 O O . SER A 1 180 ? 49.545 12.244 -63.196 1.00 84.00 180 SER A O 1
ATOM 1429 N N . PHE A 1 181 ? 50.249 14.108 -64.221 1.00 84.56 181 PHE A N 1
ATOM 1430 C CA . PHE A 1 181 ? 50.132 14.959 -63.028 1.00 84.56 181 PHE A CA 1
ATOM 1431 C C . PHE A 1 181 ? 48.694 15.023 -62.490 1.00 84.56 181 PHE A C 1
ATOM 1433 O O . PHE A 1 181 ? 48.461 14.889 -61.285 1.00 84.56 181 PHE A O 1
ATOM 1440 N N . PHE A 1 182 ? 47.709 15.209 -63.375 1.00 77.38 182 PHE A N 1
ATOM 1441 C CA . PHE A 1 182 ? 46.303 15.241 -62.966 1.00 77.38 182 PHE A CA 1
ATOM 1442 C C . PHE A 1 182 ? 45.821 13.880 -62.462 1.00 77.38 182 PHE A C 1
ATOM 1444 O O . PHE A 1 182 ? 45.081 13.830 -61.475 1.00 77.38 182 PHE A O 1
ATOM 1451 N N . PHE A 1 183 ? 46.266 12.792 -63.091 1.00 81.19 183 PHE A N 1
ATOM 1452 C CA . PHE A 1 183 ? 45.955 11.432 -62.660 1.00 81.19 183 PHE A CA 1
ATOM 1453 C C . PHE A 1 183 ? 46.456 11.148 -61.236 1.00 81.19 183 PHE A C 1
ATOM 1455 O O . PHE A 1 183 ? 45.664 10.757 -60.377 1.00 81.19 183 PHE A O 1
ATOM 1462 N N . ASP A 1 184 ? 47.730 11.438 -60.953 1.00 81.38 184 ASP A N 1
ATOM 1463 C CA . ASP A 1 184 ? 48.345 11.228 -59.636 1.00 81.38 184 ASP A CA 1
ATOM 1464 C C . ASP A 1 184 ? 47.645 12.036 -58.531 1.00 81.38 184 ASP A C 1
ATOM 1466 O O . ASP A 1 184 ? 47.222 11.487 -57.509 1.00 81.38 184 ASP A O 1
ATOM 1470 N N . LYS A 1 185 ? 47.416 13.335 -58.768 1.00 80.31 185 LYS A N 1
ATOM 1471 C CA . LYS A 1 185 ? 46.678 14.193 -57.827 1.00 80.31 185 LYS A CA 1
ATOM 1472 C C . LYS A 1 185 ? 45.271 13.656 -57.550 1.00 80.31 185 LYS A C 1
ATOM 1474 O O . LYS A 1 185 ? 44.789 13.717 -56.419 1.00 80.31 185 LYS A O 1
ATOM 1479 N N . GLY A 1 186 ? 44.621 13.132 -58.586 1.00 73.75 186 GLY A N 1
ATOM 1480 C CA . GLY A 1 186 ? 43.297 12.540 -58.503 1.00 73.75 186 GLY A CA 1
ATOM 1481 C C . GLY A 1 186 ? 43.235 11.280 -57.636 1.00 73.75 186 GLY A C 1
ATOM 1482 O O . GLY A 1 186 ? 42.276 11.110 -56.885 1.00 73.75 186 GLY A O 1
ATOM 1483 N N . ILE A 1 187 ? 44.244 10.410 -57.713 1.00 79.06 187 ILE A N 1
ATOM 1484 C CA . ILE A 1 187 ? 44.313 9.180 -56.909 1.00 79.06 187 ILE A CA 1
ATOM 1485 C C . ILE A 1 187 ? 44.577 9.490 -55.437 1.00 79.06 187 ILE A C 1
ATOM 1487 O O . ILE A 1 187 ? 43.900 8.932 -54.573 1.00 79.06 187 ILE A O 1
ATOM 1491 N N . ARG A 1 188 ? 45.507 10.406 -55.136 1.00 80.19 188 ARG A N 1
ATOM 1492 C CA . ARG A 1 188 ? 45.852 10.752 -53.744 1.00 80.19 188 ARG A CA 1
ATOM 1493 C C . ARG A 1 188 ? 44.650 11.269 -52.952 1.00 80.19 188 ARG A C 1
ATOM 1495 O O . ARG A 1 188 ? 44.466 10.878 -51.804 1.00 80.19 188 ARG A O 1
ATOM 1502 N N . LEU A 1 189 ? 43.814 12.107 -53.570 1.00 77.69 189 LEU A N 1
ATOM 1503 C CA . LEU A 1 189 ? 42.596 12.623 -52.936 1.00 77.69 189 LEU A CA 1
ATOM 1504 C C . LEU A 1 189 ? 41.595 11.505 -52.613 1.00 77.69 189 LEU A C 1
ATOM 1506 O O . LEU A 1 189 ? 41.064 11.468 -51.505 1.00 77.69 189 LEU A O 1
ATOM 1510 N N . SER A 1 190 ? 41.374 10.572 -53.545 1.00 77.56 190 SER A N 1
ATOM 1511 C CA . SER A 1 190 ? 40.491 9.420 -53.320 1.00 77.56 190 SER A CA 1
ATOM 1512 C C . SER A 1 190 ? 41.002 8.514 -52.196 1.00 77.56 190 SER A C 1
ATOM 1514 O O . SER A 1 190 ? 40.212 8.049 -51.379 1.00 77.56 190 SER A O 1
ATOM 1516 N N . PHE A 1 191 ? 42.316 8.288 -52.124 1.00 80.19 191 PHE A N 1
ATOM 1517 C CA . PHE A 1 191 ? 42.916 7.444 -51.090 1.00 80.19 191 PHE A CA 1
ATOM 1518 C C . PHE A 1 191 ? 42.814 8.069 -49.692 1.00 80.19 191 PHE A C 1
ATOM 1520 O O . PHE A 1 191 ? 42.479 7.374 -48.737 1.00 80.19 191 PHE A O 1
ATOM 1527 N N . SER A 1 192 ? 43.033 9.385 -49.576 1.00 81.25 192 SER A N 1
ATOM 1528 C CA . SER A 1 192 ? 42.846 10.107 -48.308 1.00 81.25 192 SER A CA 1
ATOM 1529 C C . SER A 1 192 ? 41.407 9.988 -47.805 1.00 81.25 192 SER A C 1
ATOM 1531 O O . SER A 1 192 ? 41.194 9.617 -46.658 1.00 81.25 192 SER A O 1
ATOM 1533 N N . ALA A 1 193 ? 40.421 10.218 -48.679 1.00 81.12 193 ALA A N 1
ATOM 1534 C CA . ALA A 1 193 ? 39.009 10.116 -48.312 1.00 81.12 193 ALA A CA 1
ATOM 1535 C C . ALA A 1 193 ? 38.614 8.694 -47.873 1.00 81.12 193 ALA A C 1
ATOM 1537 O O . ALA A 1 193 ? 37.838 8.528 -46.933 1.00 81.12 193 ALA A O 1
ATOM 1538 N N . LEU A 1 194 ? 39.170 7.663 -48.522 1.00 82.12 194 LEU A N 1
ATOM 1539 C CA . LEU A 1 194 ? 38.969 6.271 -48.117 1.00 82.12 194 LEU A CA 1
ATOM 1540 C C . LEU A 1 194 ? 39.562 5.996 -46.727 1.00 82.12 194 LEU A C 1
ATOM 1542 O O . LEU A 1 194 ? 38.919 5.351 -45.902 1.00 82.12 194 LEU A O 1
ATOM 1546 N N . ASN A 1 195 ? 40.769 6.492 -46.456 1.00 85.31 195 ASN A N 1
ATOM 1547 C CA . ASN A 1 195 ? 41.429 6.313 -45.165 1.00 85.31 195 ASN A CA 1
ATOM 1548 C C . ASN A 1 195 ? 40.664 6.989 -44.014 1.00 85.31 195 ASN A C 1
ATOM 1550 O O . ASN A 1 195 ? 40.507 6.401 -42.940 1.00 85.31 195 ASN A O 1
ATOM 1554 N N . ASP A 1 196 ? 40.130 8.186 -44.255 1.00 87.25 196 ASP A N 1
ATOM 1555 C CA . ASP A 1 196 ? 39.296 8.901 -43.287 1.00 87.25 196 ASP A CA 1
ATOM 1556 C C . ASP A 1 196 ? 37.998 8.126 -42.998 1.00 87.25 196 ASP A C 1
ATOM 1558 O O . ASP A 1 196 ? 37.628 7.939 -41.837 1.00 87.25 196 ASP A O 1
ATOM 1562 N N . ALA A 1 197 ? 37.350 7.589 -44.039 1.00 83.75 197 ALA A N 1
ATOM 1563 C CA . ALA A 1 197 ? 36.152 6.762 -43.895 1.00 83.75 197 ALA A CA 1
ATOM 1564 C C . ALA A 1 197 ? 36.419 5.465 -43.107 1.00 83.75 197 ALA A C 1
ATOM 1566 O O . ALA A 1 197 ? 35.631 5.107 -42.232 1.00 83.75 197 ALA A O 1
ATOM 1567 N N . MET A 1 198 ? 37.544 4.786 -43.361 1.00 84.88 198 MET A N 1
ATOM 1568 C CA . MET A 1 198 ? 37.939 3.590 -42.603 1.00 84.88 198 MET A CA 1
ATOM 1569 C C . MET A 1 198 ? 38.196 3.904 -41.126 1.00 84.88 198 MET A C 1
ATOM 1571 O O . MET A 1 198 ? 37.790 3.140 -40.251 1.00 84.88 198 MET A O 1
ATOM 1575 N N . THR A 1 199 ? 38.837 5.037 -40.835 1.00 91.50 199 THR A N 1
ATOM 1576 C CA . THR A 1 199 ? 39.107 5.465 -39.455 1.00 91.50 199 THR A CA 1
ATOM 1577 C C . THR A 1 199 ? 37.805 5.772 -38.713 1.00 91.50 199 THR A C 1
ATOM 1579 O O . THR A 1 199 ? 37.613 5.320 -37.583 1.00 91.50 199 THR A O 1
ATOM 1582 N N . ALA A 1 200 ? 36.872 6.474 -39.366 1.00 88.62 200 ALA A N 1
ATOM 1583 C CA . ALA A 1 200 ? 35.543 6.726 -38.815 1.00 88.62 200 ALA A CA 1
ATOM 1584 C C . ALA A 1 200 ? 34.788 5.414 -38.533 1.00 88.62 200 ALA A C 1
ATOM 1586 O O . ALA A 1 200 ? 34.239 5.241 -37.446 1.00 88.62 200 ALA A O 1
ATOM 1587 N N . GLN A 1 201 ? 34.831 4.452 -39.462 1.00 87.56 201 GLN A N 1
ATOM 1588 C CA . GLN A 1 201 ? 34.207 3.139 -39.283 1.00 87.56 201 GLN A CA 1
ATOM 1589 C C . GLN A 1 201 ? 34.808 2.361 -38.102 1.00 87.56 201 GLN A C 1
ATOM 1591 O O . GLN A 1 201 ? 34.071 1.761 -37.318 1.00 87.56 201 GLN A O 1
ATOM 1596 N N . GLN A 1 202 ? 36.134 2.375 -37.940 1.00 89.69 202 GLN A N 1
ATOM 1597 C CA . GLN A 1 202 ? 36.796 1.735 -36.799 1.00 89.69 202 GLN A CA 1
ATOM 1598 C C . GLN A 1 202 ? 36.364 2.348 -35.465 1.00 89.69 202 GLN A C 1
ATOM 1600 O O . GLN A 1 202 ? 36.178 1.615 -34.493 1.00 89.69 202 GLN A O 1
ATOM 1605 N N . GLN A 1 203 ? 36.180 3.669 -35.414 1.00 90.19 203 GLN A N 1
ATOM 1606 C CA . GLN A 1 203 ? 35.682 4.331 -34.213 1.00 90.19 203 GLN A CA 1
ATOM 1607 C C . GLN A 1 203 ? 34.251 3.888 -33.888 1.00 90.19 203 GLN A C 1
ATOM 1609 O O . GLN A 1 203 ? 33.990 3.475 -32.763 1.00 90.19 203 GLN A O 1
ATOM 1614 N N . THR A 1 204 ? 33.359 3.852 -34.883 1.00 89.00 204 THR A N 1
ATOM 1615 C CA . THR A 1 204 ? 31.989 3.347 -34.701 1.00 89.00 204 THR A CA 1
ATOM 1616 C C . THR A 1 204 ? 31.966 1.905 -34.185 1.00 89.00 204 THR A C 1
ATOM 1618 O O . THR A 1 204 ? 31.151 1.568 -33.330 1.00 89.00 204 THR A O 1
ATOM 1621 N N . MET A 1 205 ? 32.879 1.049 -34.654 1.00 85.25 205 MET A N 1
ATOM 1622 C CA . MET A 1 205 ? 32.990 -0.330 -34.165 1.00 85.25 205 MET A CA 1
ATOM 1623 C C . MET A 1 205 ? 33.433 -0.410 -32.699 1.00 85.25 205 MET A C 1
ATOM 1625 O O . MET A 1 205 ? 32.914 -1.245 -31.961 1.00 85.25 205 MET A O 1
ATOM 1629 N N . LYS A 1 206 ? 34.356 0.458 -32.260 1.00 89.94 206 LYS A N 1
ATOM 1630 C CA . LYS A 1 206 ? 34.751 0.541 -30.843 1.00 89.94 206 LYS A CA 1
ATOM 1631 C C . LYS A 1 206 ? 33.591 1.002 -29.965 1.00 89.94 206 LYS A C 1
ATOM 1633 O O . LYS A 1 206 ? 33.343 0.397 -28.926 1.00 89.94 206 LYS A O 1
ATOM 1638 N N . ASP A 1 207 ? 32.865 2.028 -30.398 1.00 89.75 207 ASP A N 1
ATOM 1639 C CA . ASP A 1 207 ? 31.711 2.550 -29.659 1.00 89.75 207 ASP A CA 1
ATOM 1640 C C . ASP A 1 207 ? 30.603 1.486 -29.544 1.00 89.75 207 ASP A C 1
ATOM 1642 O O . ASP A 1 207 ? 29.974 1.339 -28.494 1.00 89.75 207 ASP A O 1
ATOM 1646 N N . LEU A 1 208 ? 30.413 0.677 -30.593 1.00 87.44 208 LEU A N 1
ATOM 1647 C CA . LEU A 1 208 ? 29.480 -0.448 -30.586 1.00 87.44 208 LEU A CA 1
ATOM 1648 C C . LEU A 1 208 ? 29.888 -1.548 -29.592 1.00 87.44 208 LEU A C 1
ATOM 1650 O O . LEU A 1 208 ? 29.029 -2.086 -28.897 1.00 87.44 208 LEU A O 1
ATOM 1654 N N . ASP A 1 209 ? 31.173 -1.888 -29.503 1.00 86.44 209 ASP A N 1
ATOM 1655 C CA . ASP A 1 209 ? 31.670 -2.904 -28.564 1.00 86.44 209 ASP A CA 1
ATOM 1656 C C . ASP A 1 209 ? 31.529 -2.459 -27.096 1.00 86.44 209 ASP A C 1
ATOM 1658 O O . ASP A 1 209 ? 31.082 -3.221 -26.229 1.00 86.44 209 ASP A O 1
ATOM 1662 N N . LEU A 1 210 ? 31.799 -1.175 -26.834 1.00 89.44 210 LEU A N 1
ATOM 1663 C CA . LEU A 1 210 ? 31.522 -0.550 -25.540 1.00 89.44 210 LEU A CA 1
ATOM 1664 C C . LEU A 1 210 ? 30.027 -0.604 -25.208 1.00 89.44 210 LEU A C 1
ATOM 1666 O O . LEU A 1 210 ? 29.659 -1.014 -24.107 1.00 89.44 210 LEU A O 1
ATOM 1670 N N . SER A 1 211 ? 29.162 -0.262 -26.168 1.00 86.19 211 SER A N 1
ATOM 1671 C CA . SER A 1 211 ? 27.707 -0.328 -25.998 1.00 86.19 211 SER A CA 1
ATOM 1672 C C . SER A 1 211 ? 27.217 -1.749 -25.694 1.00 86.19 211 SER A C 1
ATOM 1674 O O . SER A 1 211 ? 26.407 -1.931 -24.785 1.00 86.19 211 SER A O 1
ATOM 1676 N N . LYS A 1 212 ? 27.757 -2.775 -26.369 1.00 83.75 212 LYS A N 1
ATOM 1677 C CA . LYS A 1 212 ? 27.453 -4.188 -26.075 1.00 83.75 212 LYS A CA 1
ATOM 1678 C C . LYS A 1 212 ? 27.856 -4.587 -24.659 1.00 83.75 212 LYS A C 1
ATOM 1680 O O . LYS A 1 212 ? 27.094 -5.255 -23.962 1.00 83.75 212 LYS A O 1
ATOM 1685 N N . THR A 1 213 ? 29.043 -4.172 -24.223 1.00 89.81 213 THR A N 1
ATOM 1686 C CA . THR A 1 213 ? 29.529 -4.462 -22.868 1.00 89.81 213 THR A CA 1
ATOM 1687 C C . THR A 1 213 ? 28.643 -3.803 -21.810 1.00 89.81 213 THR A C 1
ATOM 1689 O O . THR A 1 213 ? 28.303 -4.433 -20.808 1.00 89.81 213 THR A O 1
ATOM 1692 N N . GLU A 1 214 ? 28.226 -2.557 -22.042 1.00 87.69 214 GLU A N 1
ATOM 1693 C CA . GLU A 1 214 ? 27.322 -1.836 -21.145 1.00 87.69 214 GLU A CA 1
ATOM 1694 C C . GLU A 1 214 ? 25.936 -2.492 -21.095 1.00 87.69 214 GLU A C 1
ATOM 1696 O O . GLU A 1 214 ? 25.402 -2.722 -20.011 1.00 87.69 214 GLU A O 1
ATOM 1701 N N . MET A 1 215 ? 25.394 -2.899 -22.246 1.00 84.38 215 MET A N 1
ATOM 1702 C CA . MET A 1 215 ? 24.129 -3.632 -22.330 1.00 84.38 215 MET A CA 1
ATOM 1703 C C . MET A 1 215 ? 24.176 -4.943 -21.542 1.00 84.38 215 MET A C 1
ATOM 1705 O O . MET A 1 215 ? 23.266 -5.225 -20.768 1.00 84.38 215 MET A O 1
ATOM 1709 N N . LYS A 1 216 ? 25.271 -5.704 -21.646 1.00 85.19 216 LYS A N 1
ATOM 1710 C CA . LYS A 1 216 ? 25.459 -6.931 -20.862 1.00 85.19 216 LYS A CA 1
ATOM 1711 C C . LYS A 1 216 ? 25.463 -6.663 -19.353 1.00 85.19 216 LYS A C 1
ATOM 1713 O O . LYS A 1 216 ? 24.878 -7.428 -18.593 1.00 85.19 216 LYS A O 1
ATOM 1718 N N . ARG A 1 217 ? 26.086 -5.566 -18.905 1.00 87.50 217 ARG A N 1
ATOM 1719 C CA . ARG A 1 217 ? 26.055 -5.157 -17.488 1.00 87.50 217 ARG A CA 1
ATOM 1720 C C . ARG A 1 217 ? 24.665 -4.728 -17.031 1.00 87.50 217 ARG A C 1
ATOM 1722 O O . ARG A 1 217 ? 24.330 -4.936 -15.869 1.00 87.50 217 ARG A O 1
ATOM 1729 N N . LEU A 1 218 ? 23.890 -4.079 -17.898 1.00 86.00 218 LEU A N 1
ATOM 1730 C CA . LEU A 1 218 ? 22.508 -3.710 -17.596 1.00 86.00 218 LEU A CA 1
ATOM 1731 C C . LEU A 1 218 ? 21.625 -4.953 -17.472 1.00 86.00 218 LEU A C 1
ATOM 1733 O O . LEU A 1 218 ? 20.847 -5.021 -16.527 1.00 86.00 218 LEU A O 1
ATOM 1737 N N . LEU A 1 219 ? 21.798 -5.944 -18.350 1.00 82.81 219 LEU A N 1
ATOM 1738 C CA . LEU A 1 219 ? 21.087 -7.222 -18.273 1.00 82.81 219 LEU A CA 1
ATOM 1739 C C . LEU A 1 219 ? 21.393 -7.975 -16.969 1.00 82.81 219 LEU A C 1
ATOM 1741 O O . LEU A 1 219 ? 20.460 -8.344 -16.269 1.00 82.81 219 LEU A O 1
ATOM 1745 N N . ASP A 1 220 ? 22.667 -8.098 -16.579 1.00 85.69 220 ASP A N 1
ATOM 1746 C CA . ASP A 1 220 ? 23.065 -8.740 -15.308 1.00 85.69 220 ASP A CA 1
ATOM 1747 C C . ASP A 1 220 ? 22.485 -8.020 -14.073 1.00 85.69 220 ASP A C 1
ATOM 1749 O O . ASP A 1 220 ? 22.087 -8.648 -13.092 1.00 85.69 220 ASP A O 1
ATOM 1753 N N . ARG A 1 221 ? 22.392 -6.682 -14.107 1.00 86.44 221 ARG A N 1
ATOM 1754 C CA . ARG A 1 221 ? 21.718 -5.921 -13.041 1.00 86.44 221 ARG A CA 1
ATOM 1755 C C . ARG A 1 221 ? 20.208 -6.132 -13.039 1.00 86.44 221 ARG A C 1
ATOM 1757 O O . ARG A 1 221 ? 19.618 -6.160 -11.963 1.00 86.44 221 ARG A O 1
ATOM 1764 N N . LEU A 1 222 ? 19.596 -6.233 -14.214 1.00 84.25 222 LEU A N 1
ATOM 1765 C CA . LEU A 1 222 ? 18.159 -6.434 -14.358 1.00 84.25 222 LEU A CA 1
ATOM 1766 C C . LEU A 1 222 ? 17.753 -7.822 -13.851 1.00 84.25 222 LEU A C 1
ATOM 1768 O O . LEU A 1 222 ? 16.800 -7.910 -13.090 1.00 84.25 222 LEU A O 1
ATOM 1772 N N . GLU A 1 223 ? 18.534 -8.859 -14.156 1.00 82.69 223 GLU A N 1
ATOM 1773 C CA . GLU A 1 223 ? 18.364 -10.219 -13.623 1.00 82.69 223 GLU A CA 1
ATOM 1774 C C . GLU A 1 223 ? 18.408 -10.229 -12.087 1.00 82.69 223 GLU A C 1
ATOM 1776 O O . GLU A 1 223 ? 17.445 -10.624 -11.432 1.00 82.69 223 GLU A O 1
ATOM 1781 N N . LYS A 1 224 ? 19.458 -9.646 -11.493 1.00 85.69 224 LYS A N 1
ATOM 1782 C CA . LYS A 1 224 ? 19.569 -9.515 -10.028 1.00 85.69 224 LYS A CA 1
ATOM 1783 C C . LYS A 1 224 ? 18.424 -8.716 -9.409 1.00 85.69 224 LYS A C 1
ATOM 1785 O O . LYS A 1 224 ? 18.017 -8.997 -8.284 1.00 85.69 224 LYS A O 1
ATOM 1790 N N . SER A 1 225 ? 17.932 -7.695 -10.111 1.00 84.12 225 SER A N 1
ATOM 1791 C CA . SER A 1 225 ? 16.795 -6.899 -9.651 1.00 84.12 225 SER A CA 1
ATOM 1792 C C . SER A 1 225 ? 15.496 -7.699 -9.676 1.00 84.12 225 SER A C 1
ATOM 1794 O O . SER A 1 225 ? 14.702 -7.552 -8.753 1.00 84.12 225 SER A O 1
ATOM 1796 N N . VAL A 1 226 ? 15.265 -8.518 -10.705 1.00 84.56 226 VAL A N 1
ATOM 1797 C CA . VAL A 1 226 ? 14.081 -9.385 -10.799 1.00 84.56 226 VAL A CA 1
ATOM 1798 C C . VAL A 1 226 ? 14.100 -10.422 -9.676 1.00 84.56 226 VAL A C 1
ATOM 1800 O O . VAL A 1 226 ? 13.109 -10.537 -8.959 1.00 84.56 226 VAL A O 1
ATOM 1803 N N . ASP A 1 227 ? 15.243 -11.070 -9.435 1.00 83.25 227 ASP A N 1
ATOM 1804 C CA . ASP A 1 227 ? 15.414 -12.030 -8.335 1.00 83.25 227 ASP A CA 1
ATOM 1805 C C . ASP A 1 227 ? 15.130 -11.408 -6.959 1.00 83.25 227 ASP A C 1
ATOM 1807 O O . ASP A 1 227 ? 14.483 -12.018 -6.102 1.00 83.25 227 ASP A O 1
ATOM 1811 N N . ALA A 1 228 ? 15.621 -10.185 -6.726 1.00 86.25 228 ALA A N 1
ATOM 1812 C CA . ALA A 1 228 ? 15.382 -9.463 -5.480 1.00 86.25 228 ALA A CA 1
ATOM 1813 C C . ALA A 1 228 ? 13.893 -9.129 -5.299 1.00 86.25 228 ALA A C 1
ATOM 1815 O O . ALA A 1 228 ? 13.334 -9.416 -4.241 1.00 86.25 228 ALA A O 1
ATOM 1816 N N . ILE A 1 229 ? 13.239 -8.601 -6.342 1.00 85.38 229 ILE A N 1
ATOM 1817 C CA . ILE A 1 229 ? 11.801 -8.295 -6.320 1.00 85.38 229 ILE A CA 1
ATOM 1818 C C . ILE A 1 229 ? 10.985 -9.566 -6.063 1.00 85.38 229 ILE A C 1
ATOM 1820 O O . ILE A 1 229 ? 10.021 -9.525 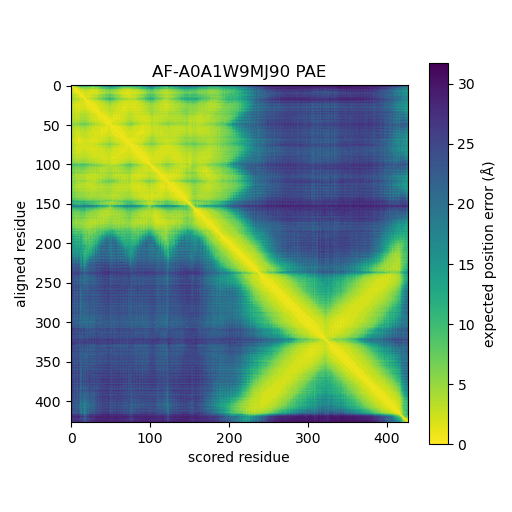-5.299 1.00 85.38 229 ILE A O 1
ATOM 1824 N N . GLN A 1 230 ? 11.359 -10.700 -6.659 1.00 84.38 230 GLN A N 1
ATOM 1825 C CA . GLN A 1 230 ? 10.665 -11.966 -6.442 1.00 84.38 230 GLN A CA 1
ATOM 1826 C C . GLN A 1 230 ? 10.748 -12.411 -4.976 1.00 84.38 230 GLN A C 1
ATOM 1828 O O . GLN A 1 230 ? 9.717 -12.709 -4.376 1.00 84.38 230 GLN A O 1
ATOM 1833 N N . ARG A 1 231 ? 11.936 -12.366 -4.357 1.00 86.25 231 ARG A N 1
ATOM 1834 C CA . ARG A 1 231 ? 12.092 -12.687 -2.926 1.00 86.25 231 ARG A CA 1
ATOM 1835 C C . ARG A 1 231 ? 11.290 -11.753 -2.025 1.00 86.25 231 ARG A C 1
ATOM 1837 O O . ARG A 1 231 ? 10.593 -12.228 -1.135 1.00 86.25 231 ARG A O 1
ATOM 1844 N N . GLU A 1 232 ? 11.351 -10.446 -2.272 1.00 87.88 232 GLU A N 1
ATOM 1845 C CA . GLU A 1 232 ? 10.574 -9.463 -1.503 1.00 87.88 232 GLU A CA 1
ATOM 1846 C C . GLU A 1 232 ? 9.062 -9.692 -1.655 1.00 87.88 232 GLU A C 1
ATOM 1848 O O . GLU A 1 232 ? 8.305 -9.554 -0.693 1.00 87.88 232 GLU A O 1
ATOM 1853 N N . THR A 1 233 ? 8.611 -10.094 -2.848 1.00 87.56 233 THR A N 1
ATOM 1854 C CA . THR A 1 233 ? 7.205 -10.428 -3.118 1.00 87.56 233 THR A CA 1
ATOM 1855 C C . THR A 1 233 ? 6.774 -11.683 -2.357 1.00 87.56 233 THR A C 1
ATOM 1857 O O . THR A 1 233 ? 5.700 -11.689 -1.753 1.00 87.56 233 THR A O 1
ATOM 1860 N N . GLU A 1 234 ? 7.611 -12.724 -2.333 1.00 83.75 234 GLU A N 1
ATOM 1861 C CA . GLU A 1 234 ? 7.364 -13.951 -1.569 1.00 83.75 234 GLU A CA 1
ATOM 1862 C C . GLU A 1 234 ? 7.339 -13.690 -0.052 1.00 83.75 234 GLU A C 1
ATOM 1864 O O . GLU A 1 234 ? 6.443 -14.182 0.639 1.00 83.75 234 GLU A O 1
ATOM 1869 N N . GLU A 1 235 ? 8.262 -12.883 0.480 1.00 86.44 235 GLU A N 1
ATOM 1870 C CA . GLU A 1 235 ? 8.264 -12.475 1.894 1.00 86.44 235 GLU A CA 1
ATOM 1871 C C . GLU A 1 235 ? 7.009 -11.667 2.257 1.00 86.44 235 GLU A C 1
ATOM 1873 O O . GLU A 1 235 ? 6.356 -11.938 3.273 1.00 86.44 235 GLU A O 1
ATOM 1878 N N . LEU A 1 236 ? 6.619 -10.712 1.405 1.00 87.12 236 LEU A N 1
ATOM 1879 C CA . LEU A 1 236 ? 5.399 -9.924 1.580 1.00 87.12 236 LEU A CA 1
ATOM 1880 C C . LEU A 1 236 ? 4.150 -10.821 1.588 1.00 87.12 236 LEU A C 1
ATOM 1882 O O . LEU A 1 236 ? 3.259 -10.635 2.423 1.00 87.12 236 LEU A O 1
ATOM 1886 N N . ALA A 1 237 ? 4.090 -11.806 0.686 1.00 81.69 237 ALA A N 1
ATOM 1887 C CA . ALA A 1 237 ? 2.986 -12.755 0.591 1.00 81.69 237 ALA A CA 1
ATOM 1888 C C . ALA A 1 237 ? 2.880 -13.655 1.830 1.00 81.69 237 ALA A C 1
ATOM 1890 O O . ALA A 1 237 ? 1.792 -13.810 2.392 1.00 81.69 237 ALA A O 1
ATOM 1891 N N . ASN A 1 238 ? 4.002 -14.252 2.239 1.00 80.56 238 ASN A N 1
ATOM 1892 C CA . ASN A 1 238 ? 4.021 -15.332 3.219 1.00 80.56 238 ASN A CA 1
ATOM 1893 C C . ASN A 1 238 ? 4.030 -14.833 4.662 1.00 80.56 238 ASN A C 1
ATOM 1895 O O . ASN A 1 238 ? 3.286 -15.366 5.482 1.00 80.56 238 ASN A O 1
ATOM 1899 N N . ASP A 1 239 ? 4.838 -13.824 4.988 1.00 86.19 239 ASP A N 1
ATOM 1900 C CA . ASP A 1 239 ? 4.977 -13.372 6.374 1.00 86.19 239 ASP A CA 1
ATOM 1901 C C . ASP A 1 239 ? 3.999 -12.232 6.672 1.00 86.19 239 ASP A C 1
ATOM 1903 O O . ASP A 1 239 ? 3.120 -12.345 7.530 1.00 86.19 239 ASP A O 1
ATOM 1907 N N . SER A 1 240 ? 4.071 -11.152 5.892 1.00 88.88 240 SER A N 1
ATOM 1908 C CA . SER A 1 240 ? 3.334 -9.920 6.198 1.00 88.88 240 SER A CA 1
ATOM 1909 C C . SER A 1 240 ? 1.817 -10.087 6.083 1.00 88.88 240 SER A C 1
ATOM 1911 O O . SER A 1 240 ? 1.085 -9.735 7.011 1.00 88.88 240 SER A O 1
ATOM 1913 N N . LEU A 1 241 ? 1.316 -10.652 4.978 1.00 91.50 241 LEU A N 1
ATOM 1914 C CA . LEU A 1 241 ? -0.130 -10.842 4.793 1.00 91.50 241 LEU A CA 1
ATOM 1915 C C . LEU A 1 241 ? -0.714 -11.949 5.674 1.00 91.50 241 LEU A C 1
ATOM 1917 O O . LEU A 1 241 ? -1.882 -11.864 6.059 1.00 91.50 241 LEU A O 1
ATOM 1921 N N . SER A 1 242 ? 0.066 -12.982 6.000 1.00 88.8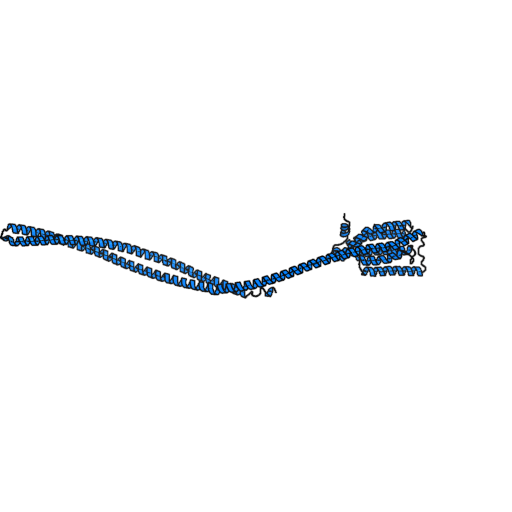1 242 SER A N 1
ATOM 1922 C CA . SER A 1 242 ? -0.358 -14.025 6.941 1.00 88.81 242 SER A CA 1
ATOM 1923 C C . SER A 1 242 ? -0.510 -13.448 8.350 1.00 88.81 242 SER A C 1
ATOM 1925 O O . SER A 1 242 ? -1.567 -13.575 8.971 1.00 88.81 242 SER A O 1
ATOM 1927 N N . LYS A 1 243 ? 0.494 -12.694 8.807 1.00 90.31 243 LYS A N 1
ATOM 1928 C CA . LYS A 1 243 ? 0.494 -12.032 10.113 1.00 90.31 243 LYS A CA 1
ATOM 1929 C C . LYS A 1 243 ? -0.589 -10.964 10.235 1.00 90.31 243 LYS A C 1
ATOM 1931 O O . LYS A 1 243 ? -1.233 -10.862 11.276 1.00 90.31 243 LYS A O 1
ATOM 1936 N N . LEU A 1 244 ? -0.843 -10.199 9.170 1.00 92.12 244 LEU A N 1
ATOM 1937 C CA . LEU A 1 244 ? -1.975 -9.269 9.123 1.00 92.12 244 LEU A CA 1
ATOM 1938 C C . LEU A 1 244 ? -3.312 -9.998 9.277 1.00 92.12 244 LEU A C 1
ATOM 1940 O O . LEU A 1 244 ? -4.157 -9.549 10.048 1.00 92.12 244 LEU A O 1
ATOM 1944 N N . ASN A 1 245 ? -3.492 -11.136 8.605 1.00 91.25 245 ASN A N 1
ATOM 1945 C CA . ASN A 1 245 ? -4.695 -11.948 8.770 1.00 91.25 245 ASN A CA 1
ATOM 1946 C C . ASN A 1 245 ? -4.854 -12.475 10.201 1.00 91.25 245 ASN A C 1
ATOM 1948 O O . ASN A 1 245 ? -5.958 -12.434 10.739 1.00 91.25 245 ASN A O 1
ATOM 1952 N N . GLU A 1 246 ? -3.772 -12.933 10.831 1.00 93.00 246 GLU A N 1
ATOM 1953 C CA . GLU A 1 246 ? -3.794 -13.377 12.229 1.00 93.00 246 GLU A CA 1
ATOM 1954 C C . GLU A 1 246 ? -4.215 -12.238 13.173 1.00 93.00 246 GLU A C 1
ATOM 1956 O O . GLU A 1 246 ? -5.056 -12.424 14.056 1.00 93.00 246 GLU A O 1
ATOM 1961 N N . ILE A 1 247 ? -3.670 -11.035 12.969 1.00 93.81 247 ILE A N 1
ATOM 1962 C CA . ILE A 1 247 ? -4.032 -9.844 13.747 1.00 93.81 247 ILE A CA 1
ATOM 1963 C C . ILE A 1 247 ? -5.508 -9.490 13.543 1.00 93.81 247 ILE A C 1
ATOM 1965 O O . ILE A 1 247 ? -6.200 -9.197 14.517 1.00 93.81 247 ILE A O 1
ATOM 1969 N N . LEU A 1 248 ? -6.009 -9.542 12.306 1.00 94.62 248 LEU A N 1
ATOM 1970 C CA . LEU A 1 248 ? -7.416 -9.271 12.010 1.00 94.62 248 LEU A CA 1
ATOM 1971 C C . LEU A 1 248 ? -8.346 -10.284 12.678 1.00 94.62 248 LEU A C 1
ATOM 1973 O O . LEU A 1 248 ? -9.319 -9.874 13.306 1.00 94.62 248 LEU A O 1
ATOM 1977 N N . GLN A 1 249 ? -8.025 -11.579 12.623 1.00 92.38 249 GLN A N 1
ATOM 1978 C CA . GLN A 1 249 ? -8.799 -12.610 13.322 1.00 92.38 249 GLN A CA 1
ATOM 1979 C C . GLN A 1 249 ? -8.828 -12.367 14.834 1.00 92.38 249 GLN A C 1
ATOM 1981 O O . GLN A 1 249 ? -9.901 -12.374 15.435 1.00 92.38 249 GLN A O 1
ATOM 1986 N N . LYS A 1 250 ? -7.674 -12.054 15.437 1.00 95.25 250 LYS A N 1
ATOM 1987 C CA . LYS A 1 250 ? -7.593 -11.680 16.858 1.00 95.25 250 LYS A CA 1
ATOM 1988 C C . LYS A 1 250 ? -8.409 -10.430 17.178 1.00 95.25 250 LYS A C 1
ATOM 1990 O O . LYS A 1 250 ? -8.994 -10.343 18.252 1.00 95.25 250 LYS A O 1
ATOM 1995 N N . ASN A 1 251 ? -8.454 -9.449 16.281 1.00 94.06 251 ASN A N 1
ATOM 1996 C CA . ASN A 1 251 ? -9.259 -8.248 16.486 1.00 94.06 251 ASN A CA 1
ATOM 1997 C C . ASN A 1 251 ? -10.762 -8.540 16.394 1.00 94.06 251 ASN A C 1
ATOM 1999 O O . ASN A 1 251 ? -11.517 -7.980 17.182 1.00 94.06 251 ASN A O 1
ATOM 2003 N N . VAL A 1 252 ? -11.192 -9.434 15.497 1.00 93.62 252 VAL A N 1
ATOM 2004 C CA . VAL A 1 252 ? -12.589 -9.902 15.428 1.00 93.62 252 VAL A CA 1
ATOM 2005 C C . VAL A 1 252 ? -12.974 -10.626 16.716 1.00 93.62 252 VAL A C 1
ATOM 2007 O O . VAL A 1 252 ? -14.010 -10.327 17.301 1.00 93.62 252 VAL A O 1
ATOM 2010 N N . GLU A 1 253 ? -12.118 -11.523 17.206 1.00 93.94 253 GLU A N 1
ATOM 2011 C CA . GLU A 1 253 ? -12.331 -12.208 18.484 1.00 93.94 253 GLU A CA 1
ATOM 2012 C C . GLU A 1 253 ? -12.429 -11.212 19.649 1.00 93.94 253 GLU A C 1
ATOM 2014 O O . GLU A 1 253 ? -13.355 -11.287 20.454 1.00 93.94 253 GLU A O 1
ATOM 2019 N N . LYS A 1 254 ? -11.538 -10.214 19.701 1.00 93.62 254 LYS A N 1
ATOM 2020 C CA . LYS A 1 254 ? -11.588 -9.143 20.708 1.00 93.62 254 LYS A CA 1
ATOM 2021 C C . LYS A 1 254 ? -12.851 -8.291 20.616 1.00 93.62 254 LYS A C 1
ATOM 2023 O O . LYS A 1 254 ? -13.373 -7.907 21.657 1.00 93.62 254 LYS A O 1
ATOM 2028 N N . ALA A 1 255 ? -13.335 -7.986 19.414 1.00 93.75 255 ALA A N 1
ATOM 2029 C CA . ALA A 1 255 ? -14.581 -7.245 19.227 1.00 93.75 255 ALA A CA 1
ATOM 2030 C C . ALA A 1 255 ? -15.785 -8.058 19.729 1.00 93.75 255 ALA A C 1
ATOM 2032 O O . ALA A 1 255 ? -16.607 -7.535 20.478 1.00 93.75 255 ALA A O 1
ATOM 2033 N N . ASN A 1 256 ? -15.836 -9.356 19.408 1.00 92.38 256 ASN A N 1
ATOM 2034 C CA . ASN A 1 256 ? -16.858 -10.273 19.921 1.00 92.38 256 ASN A CA 1
ATOM 2035 C C . ASN A 1 256 ? -16.821 -10.367 21.450 1.00 92.38 256 ASN A C 1
ATOM 2037 O O . ASN A 1 256 ? -17.855 -10.247 22.102 1.00 92.38 256 ASN A O 1
ATOM 2041 N N . HIS A 1 257 ? -15.629 -10.497 22.031 1.00 94.56 257 HIS A N 1
ATOM 2042 C CA . HIS A 1 257 ? -15.470 -10.489 23.482 1.00 94.56 257 HIS A CA 1
ATOM 2043 C C . HIS A 1 257 ? -15.879 -9.141 24.103 1.00 94.56 257 HIS A C 1
ATOM 2045 O O . HIS A 1 257 ? -16.453 -9.096 25.188 1.00 94.56 257 HIS A O 1
ATOM 2051 N N . GLY A 1 258 ? -15.644 -8.033 23.393 1.00 94.56 258 GLY A N 1
ATOM 2052 C CA . GLY A 1 258 ? -16.148 -6.711 23.757 1.00 94.56 258 GLY A CA 1
ATOM 2053 C C . GLY A 1 258 ? -17.675 -6.675 23.850 1.00 94.56 258 GLY A C 1
ATOM 2054 O O . GLY A 1 258 ? -18.203 -6.196 24.851 1.00 94.56 258 GLY A O 1
ATOM 2055 N N . PHE A 1 259 ? -18.387 -7.235 22.865 1.00 94.19 259 PHE A N 1
ATOM 2056 C CA . PHE A 1 259 ? -19.849 -7.353 22.910 1.00 94.19 259 PHE A CA 1
ATOM 2057 C C . PHE A 1 259 ? -20.343 -8.179 24.100 1.00 94.19 259 PHE A C 1
ATOM 2059 O O . PHE A 1 259 ? -21.289 -7.764 24.769 1.00 94.19 259 PHE A O 1
ATOM 2066 N N . GLU A 1 260 ? -19.704 -9.314 24.393 1.00 95.06 260 GLU A N 1
ATOM 2067 C CA . GLU A 1 260 ? -20.046 -10.129 25.567 1.00 95.06 260 GLU A CA 1
ATOM 2068 C C . GLU A 1 260 ? -19.894 -9.325 26.864 1.00 95.06 260 GLU A C 1
ATOM 2070 O O . GLU A 1 260 ? -20.796 -9.311 27.705 1.00 95.06 260 GLU A O 1
ATOM 2075 N N . LEU A 1 261 ? -18.780 -8.602 27.013 1.00 95.31 261 LEU A N 1
ATOM 2076 C CA . LEU A 1 261 ? -18.505 -7.792 28.198 1.00 95.31 261 LEU A CA 1
ATOM 2077 C C . LEU A 1 261 ? -19.529 -6.660 28.375 1.00 95.31 261 LEU A C 1
ATOM 2079 O O . LEU A 1 261 ? -19.970 -6.395 29.495 1.00 95.31 261 LEU A O 1
ATOM 2083 N N . ILE A 1 262 ? -19.935 -6.017 27.277 1.00 95.25 262 ILE A N 1
ATOM 2084 C CA . ILE A 1 262 ? -20.972 -4.977 27.292 1.00 95.25 262 ILE A CA 1
ATOM 2085 C C . ILE A 1 262 ? -22.329 -5.576 27.686 1.00 95.25 262 ILE A C 1
ATOM 2087 O O . ILE A 1 262 ? -23.008 -5.023 28.547 1.00 95.25 262 ILE A O 1
ATOM 2091 N N . GLY A 1 263 ? -22.690 -6.753 27.163 1.00 93.12 263 GLY A N 1
ATOM 2092 C CA . GLY A 1 263 ? -23.909 -7.459 27.573 1.00 93.12 263 GLY A CA 1
ATOM 2093 C C . GLY A 1 263 ? -23.907 -7.858 29.057 1.00 93.12 263 GLY A C 1
ATOM 2094 O O . GLY A 1 263 ? -24.944 -7.825 29.728 1.00 93.12 263 GLY A O 1
ATOM 2095 N N . HIS A 1 264 ? -22.744 -8.194 29.621 1.00 94.69 264 HIS A N 1
ATOM 2096 C CA . HIS A 1 264 ? -22.602 -8.395 31.065 1.00 94.69 264 HIS A CA 1
ATOM 2097 C C . HIS A 1 264 ? -22.786 -7.094 31.862 1.00 94.69 264 HIS A C 1
ATOM 2099 O O . HIS A 1 264 ? -23.442 -7.117 32.906 1.00 94.69 264 HIS A O 1
ATOM 2105 N N . LEU A 1 265 ? -22.257 -5.969 31.373 1.00 93.94 265 LEU A N 1
ATOM 2106 C CA . LEU A 1 265 ? -22.429 -4.640 31.973 1.00 93.94 265 LEU A CA 1
ATOM 2107 C C . LEU A 1 265 ? -23.894 -4.192 31.991 1.00 93.94 265 LEU A C 1
ATOM 2109 O O . LEU A 1 265 ? -24.361 -3.720 33.027 1.00 93.94 265 LEU A O 1
ATOM 2113 N N . GLU A 1 266 ? -24.636 -4.393 30.901 1.00 92.38 266 GLU A N 1
ATOM 2114 C CA . GLU A 1 266 ? -26.071 -4.084 30.838 1.00 92.38 266 GLU A CA 1
ATOM 2115 C C . GLU A 1 266 ? -26.872 -4.904 31.854 1.00 92.38 266 GLU A C 1
ATOM 2117 O O . GLU A 1 266 ? -27.670 -4.357 32.620 1.00 92.38 266 GLU A O 1
ATOM 2122 N N . ASN A 1 267 ? -26.609 -6.213 31.928 1.00 93.44 267 ASN A N 1
ATOM 2123 C CA . ASN A 1 267 ? -27.241 -7.085 32.917 1.00 93.44 267 ASN A CA 1
ATOM 2124 C C . ASN A 1 267 ? -26.914 -6.658 34.355 1.00 93.44 267 ASN A C 1
ATOM 2126 O O . ASN A 1 267 ? -27.797 -6.650 35.216 1.00 93.44 267 ASN A O 1
ATOM 2130 N N . PHE A 1 268 ? -25.660 -6.288 34.622 1.00 93.69 268 PHE A N 1
ATOM 2131 C CA . PHE A 1 268 ? -25.236 -5.800 35.931 1.00 93.69 268 PHE A CA 1
ATOM 2132 C C . PHE A 1 268 ? -25.930 -4.481 36.297 1.00 93.69 268 PHE A C 1
ATOM 2134 O O . PHE A 1 268 ? -26.477 -4.361 37.394 1.00 93.69 268 PHE A O 1
ATOM 2141 N N . ALA A 1 269 ? -25.978 -3.517 35.375 1.00 92.44 269 ALA A N 1
ATOM 2142 C CA . ALA A 1 269 ? -26.659 -2.242 35.583 1.00 92.44 269 ALA A CA 1
ATOM 2143 C C . ALA A 1 269 ? -28.168 -2.430 35.822 1.00 92.44 269 ALA A C 1
ATOM 2145 O O . ALA A 1 269 ? -28.739 -1.796 36.711 1.00 92.44 269 ALA A O 1
ATOM 2146 N N . ALA A 1 270 ? -28.816 -3.353 35.103 1.00 91.25 270 ALA A N 1
ATOM 2147 C CA . ALA A 1 270 ? -30.223 -3.692 35.314 1.00 91.25 270 ALA A CA 1
ATOM 2148 C C . ALA A 1 270 ? -30.485 -4.273 36.718 1.00 91.25 270 ALA A C 1
ATOM 2150 O O . ALA A 1 270 ? -31.430 -3.853 37.394 1.00 91.25 270 ALA A O 1
ATOM 2151 N N . GLN A 1 271 ? -29.632 -5.192 37.186 1.00 94.19 271 GLN A N 1
ATOM 2152 C CA . GLN A 1 271 ? -29.718 -5.762 38.538 1.00 94.19 271 GLN A CA 1
ATOM 2153 C C . GLN A 1 271 ? -29.442 -4.718 39.630 1.00 94.19 271 GLN A C 1
ATOM 2155 O O . GLN A 1 271 ? -30.127 -4.700 40.660 1.00 94.19 271 GLN A O 1
ATOM 2160 N N . ALA A 1 272 ? -28.483 -3.818 39.402 1.00 94.44 272 ALA A N 1
ATOM 2161 C CA . ALA A 1 272 ? -28.183 -2.716 40.307 1.00 94.44 272 ALA A CA 1
ATOM 2162 C C . ALA A 1 272 ? -29.378 -1.755 40.430 1.00 94.44 272 ALA A C 1
ATOM 2164 O O . ALA A 1 272 ? -29.835 -1.493 41.542 1.00 94.44 272 ALA A O 1
ATOM 2165 N N . ASN A 1 273 ? -29.970 -1.338 39.305 1.00 93.56 273 ASN A N 1
ATOM 2166 C CA . ASN A 1 273 ? -31.188 -0.520 39.275 1.00 93.56 273 ASN A CA 1
ATOM 2167 C C . ASN A 1 273 ? -32.361 -1.198 40.002 1.00 93.56 273 ASN A C 1
ATOM 2169 O O . ASN A 1 273 ? -33.085 -0.564 40.768 1.00 93.56 273 ASN A O 1
ATOM 2173 N N . GLN A 1 274 ? -32.561 -2.507 39.810 1.00 94.00 274 GLN A N 1
ATOM 2174 C CA . GLN A 1 274 ? -33.587 -3.251 40.548 1.00 94.00 274 GLN A CA 1
ATOM 2175 C C . GLN A 1 274 ? -33.334 -3.235 42.064 1.00 94.00 274 GLN A C 1
ATOM 2177 O O . GLN A 1 274 ? -34.272 -3.030 42.837 1.00 94.00 274 GLN A O 1
ATOM 2182 N N . SER A 1 275 ? -32.083 -3.416 42.486 1.00 94.88 275 SER A N 1
ATOM 2183 C CA . SER A 1 275 ? -31.698 -3.408 43.902 1.00 94.88 275 SER A CA 1
ATOM 2184 C C . SER A 1 275 ? -31.885 -2.029 44.539 1.00 94.88 275 SER A C 1
ATOM 2186 O O . SER A 1 275 ? -32.416 -1.929 45.644 1.00 94.88 275 SER A O 1
ATOM 2188 N N . VAL A 1 276 ? -31.531 -0.956 43.825 1.00 94.75 276 VAL A N 1
ATOM 2189 C CA . VAL A 1 276 ? -31.739 0.428 44.275 1.00 94.75 276 VAL A CA 1
ATOM 2190 C C . VAL A 1 276 ? -33.228 0.763 44.381 1.00 94.75 276 VAL A C 1
ATOM 2192 O O . VAL A 1 276 ? -33.655 1.349 45.375 1.00 94.75 276 VAL A O 1
ATOM 2195 N N . ARG A 1 277 ? -34.060 0.318 43.429 1.00 92.25 277 ARG A N 1
ATOM 2196 C CA . ARG A 1 277 ? -35.524 0.457 43.533 1.00 92.25 277 ARG A CA 1
ATOM 2197 C C . ARG A 1 277 ? -36.092 -0.253 44.764 1.00 92.25 277 ARG A C 1
ATOM 2199 O O . ARG A 1 277 ? -36.937 0.316 45.454 1.00 92.25 277 ARG A O 1
ATOM 2206 N N . ALA A 1 278 ? -35.616 -1.462 45.064 1.00 94.12 278 ALA A N 1
ATOM 2207 C CA . ALA A 1 278 ? -36.014 -2.187 46.271 1.00 94.12 278 ALA A CA 1
ATOM 2208 C C . ALA A 1 278 ? -35.561 -1.465 47.554 1.00 94.12 278 ALA A C 1
ATOM 2210 O O . ALA A 1 278 ? -36.337 -1.360 48.504 1.00 94.12 278 ALA A O 1
ATOM 2211 N N . LEU A 1 279 ? -34.343 -0.909 47.564 1.00 94.62 279 LEU A N 1
ATOM 2212 C CA . LEU A 1 279 ? -33.828 -0.100 48.671 1.00 94.62 279 LEU A CA 1
ATOM 2213 C C . LEU A 1 279 ? -34.682 1.154 48.900 1.00 94.62 279 LEU A C 1
ATOM 2215 O O . LEU A 1 279 ? -35.063 1.426 50.035 1.00 94.62 279 LEU A O 1
ATOM 2219 N N . ASN A 1 280 ? -35.043 1.879 47.839 1.00 92.19 280 ASN A N 1
ATOM 2220 C CA . ASN A 1 280 ? -35.925 3.045 47.927 1.00 92.19 280 ASN A CA 1
ATOM 2221 C C . ASN A 1 280 ? -37.304 2.681 48.497 1.00 92.19 280 ASN A C 1
ATOM 2223 O O . ASN A 1 280 ? -37.819 3.395 49.358 1.00 92.19 280 ASN A O 1
ATOM 2227 N N . ALA A 1 281 ? -37.883 1.550 48.081 1.00 92.94 281 ALA A N 1
ATOM 2228 C CA . ALA A 1 281 ? -39.142 1.062 48.643 1.00 92.94 281 ALA A CA 1
ATOM 2229 C C . ALA A 1 281 ? -39.024 0.753 50.149 1.00 92.94 281 ALA A C 1
ATOM 2231 O O . ALA A 1 281 ? -39.893 1.152 50.923 1.00 92.94 281 ALA A O 1
ATOM 2232 N N . ALA A 1 282 ? -37.931 0.111 50.577 1.00 94.94 282 ALA A N 1
ATOM 2233 C CA . ALA A 1 282 ? -37.669 -0.159 51.991 1.00 94.94 282 ALA A CA 1
ATOM 2234 C C . ALA A 1 282 ? -37.470 1.132 52.804 1.00 94.94 282 ALA A C 1
ATOM 2236 O O . ALA A 1 282 ? -38.009 1.254 53.901 1.00 94.94 282 ALA A O 1
ATOM 2237 N N . MET A 1 283 ? -36.760 2.127 52.260 1.00 94.19 283 MET A N 1
ATOM 2238 C CA . MET A 1 283 ? -36.585 3.431 52.913 1.00 94.19 283 MET A CA 1
ATOM 2239 C C . MET A 1 283 ? -37.923 4.157 53.107 1.00 94.19 283 MET A C 1
ATOM 2241 O O . MET A 1 283 ? -38.165 4.706 54.181 1.00 94.19 283 MET A O 1
ATOM 2245 N N . LEU A 1 284 ? -38.824 4.120 52.117 1.00 92.88 284 LEU A N 1
ATOM 2246 C CA . LEU A 1 284 ? -40.175 4.686 52.242 1.00 92.88 284 LEU A CA 1
ATOM 2247 C C . LEU A 1 284 ? -40.994 3.993 53.342 1.00 92.88 284 LEU A C 1
ATOM 2249 O O . LEU A 1 284 ? -41.669 4.665 54.125 1.00 92.88 284 LEU A O 1
ATOM 2253 N N . ASP A 1 285 ? -40.905 2.668 53.440 1.00 95.12 285 ASP A N 1
ATOM 2254 C CA . ASP A 1 285 ? -41.589 1.904 54.488 1.00 95.12 285 ASP A CA 1
ATOM 2255 C C . ASP A 1 285 ? -41.009 2.188 55.888 1.00 95.12 285 ASP A C 1
ATOM 2257 O O . ASP A 1 285 ? -41.746 2.347 56.866 1.00 95.12 285 ASP A O 1
ATOM 2261 N N . MET A 1 286 ? -39.686 2.371 55.986 1.00 94.50 286 MET A N 1
ATOM 2262 C CA . MET A 1 286 ? -39.016 2.795 57.220 1.00 94.50 286 MET A CA 1
ATOM 2263 C C . MET A 1 286 ? -39.419 4.211 57.655 1.00 94.50 286 MET A C 1
ATOM 2265 O O . MET A 1 286 ? -39.579 4.449 58.857 1.00 94.50 286 MET A O 1
ATOM 2269 N N . ILE A 1 287 ? -39.609 5.145 56.711 1.00 93.38 287 ILE A N 1
ATOM 2270 C CA . ILE A 1 287 ? -40.140 6.490 57.001 1.00 93.38 287 ILE A CA 1
ATOM 2271 C C . ILE A 1 287 ? -41.532 6.363 57.615 1.00 93.38 287 ILE A C 1
ATOM 2273 O O . ILE A 1 287 ? -41.761 6.868 58.713 1.00 93.38 287 ILE A O 1
ATOM 2277 N N . ARG A 1 288 ? -42.432 5.625 56.957 1.00 94.44 288 ARG A N 1
ATOM 2278 C CA . ARG A 1 288 ? -43.803 5.411 57.434 1.00 94.44 288 ARG A CA 1
ATOM 2279 C C . ARG A 1 288 ? -43.834 4.767 58.825 1.00 94.44 288 ARG A C 1
ATOM 2281 O O . ARG A 1 288 ? -44.521 5.258 59.716 1.00 94.44 288 ARG A O 1
ATOM 2288 N N . THR A 1 289 ? -43.045 3.716 59.039 1.00 95.56 289 THR A N 1
ATOM 2289 C CA . THR A 1 289 ? -42.959 3.019 60.335 1.00 95.56 289 THR A CA 1
ATOM 2290 C C . THR A 1 289 ? -42.420 3.934 61.439 1.00 95.56 289 THR A C 1
ATOM 2292 O O . THR A 1 289 ? -42.899 3.904 62.576 1.00 95.56 289 THR A O 1
ATOM 2295 N N . SER A 1 290 ? -41.451 4.795 61.118 1.00 95.56 290 SER A N 1
ATOM 2296 C CA . SER A 1 290 ? -40.907 5.779 62.062 1.00 95.56 290 SER A CA 1
ATOM 2297 C C . SER A 1 290 ? -41.927 6.871 62.406 1.00 95.56 290 SER A C 1
ATOM 2299 O O . SER A 1 290 ? -42.030 7.266 63.568 1.00 95.56 290 SER A O 1
ATOM 2301 N N . GLU A 1 291 ? -42.720 7.333 61.435 1.00 93.62 291 GLU A N 1
ATOM 2302 C CA . GLU A 1 291 ? -43.819 8.281 61.666 1.00 93.62 291 GLU A CA 1
ATOM 2303 C C . GLU A 1 291 ? -44.913 7.683 62.556 1.00 93.62 291 GLU A C 1
ATOM 2305 O O . GLU A 1 291 ? -45.378 8.344 63.488 1.00 93.62 291 GLU A O 1
ATOM 2310 N N . ASP A 1 292 ? -45.292 6.426 62.324 1.00 95.38 292 ASP A N 1
ATOM 2311 C CA . ASP A 1 292 ? -46.264 5.723 63.164 1.00 95.38 292 ASP A CA 1
ATOM 2312 C C . ASP A 1 292 ? -45.721 5.504 64.586 1.00 95.38 292 ASP A C 1
ATOM 2314 O O . ASP A 1 292 ? -46.429 5.755 65.563 1.00 95.38 292 ASP A O 1
ATOM 2318 N N . THR A 1 293 ? -44.435 5.171 64.726 1.00 95.62 293 THR A N 1
ATOM 2319 C CA . THR A 1 293 ? -43.770 5.089 66.038 1.00 95.62 293 THR A CA 1
ATOM 2320 C C . THR A 1 293 ? -43.767 6.450 66.749 1.00 95.62 293 THR A C 1
ATOM 2322 O O . THR A 1 293 ? -44.063 6.523 67.940 1.00 95.62 293 THR A O 1
ATOM 2325 N N . SER A 1 294 ? -43.508 7.551 66.030 1.00 96.06 294 SER A N 1
ATOM 2326 C CA . SER A 1 294 ? -43.575 8.914 66.585 1.00 96.06 294 SER A CA 1
ATOM 2327 C C . SER A 1 294 ? -44.972 9.261 67.114 1.00 96.06 294 SER A C 1
ATOM 2329 O O . SER A 1 294 ? -45.079 9.918 68.151 1.00 96.06 294 SER A O 1
ATOM 2331 N N . LYS A 1 295 ? -46.046 8.812 66.448 1.00 95.75 295 LYS A N 1
ATOM 2332 C CA . LYS A 1 295 ? -47.424 8.991 66.946 1.00 95.75 295 LYS A CA 1
ATOM 2333 C C . LYS A 1 295 ? -47.641 8.237 68.259 1.00 95.75 295 LYS A C 1
ATOM 2335 O O . LYS A 1 295 ? -48.179 8.815 69.196 1.00 95.75 295 LYS A O 1
ATOM 2340 N N . VAL A 1 296 ? -47.171 6.989 68.352 1.00 96.81 296 VAL A N 1
ATOM 2341 C CA . VAL A 1 296 ? -47.274 6.183 69.584 1.00 96.81 296 VAL A CA 1
ATOM 2342 C C . VAL A 1 296 ? -46.531 6.845 70.744 1.00 96.81 296 VAL A C 1
ATOM 2344 O O . VAL A 1 296 ? -47.080 6.952 71.837 1.00 96.81 296 VAL A O 1
ATOM 2347 N N . ILE A 1 297 ? -45.309 7.339 70.515 1.00 97.44 297 ILE A N 1
ATOM 2348 C CA . ILE A 1 297 ? -44.538 8.047 71.548 1.00 97.44 297 ILE A CA 1
ATOM 2349 C C . ILE A 1 297 ? -45.255 9.321 72.017 1.00 97.44 297 ILE A C 1
ATOM 2351 O O . ILE A 1 297 ? -45.289 9.576 73.220 1.00 97.44 297 ILE A O 1
ATOM 2355 N N . ARG A 1 298 ? -45.886 10.077 71.108 1.00 96.12 298 ARG A N 1
ATOM 2356 C CA . ARG A 1 298 ? -46.718 11.235 71.476 1.00 96.12 298 ARG A CA 1
ATOM 2357 C C . ARG A 1 298 ? -47.896 10.844 72.366 1.00 96.12 298 ARG A C 1
ATOM 2359 O O . ARG A 1 298 ? -48.113 11.482 73.388 1.00 96.12 298 ARG A O 1
ATOM 2366 N N . THR A 1 299 ? -48.592 9.751 72.055 1.00 97.88 299 THR A N 1
ATOM 2367 C CA . THR A 1 299 ? -49.654 9.226 72.929 1.00 97.88 299 THR A CA 1
ATOM 2368 C C . THR A 1 299 ? -49.125 8.818 74.310 1.00 97.88 299 THR A C 1
ATOM 2370 O O . THR A 1 299 ? -49.801 9.036 75.312 1.00 97.88 299 THR A O 1
ATOM 2373 N N . ILE A 1 300 ? -47.913 8.259 74.407 1.00 96.94 300 ILE A N 1
ATOM 2374 C CA . ILE A 1 300 ? -47.294 7.930 75.705 1.00 96.94 300 ILE A CA 1
ATOM 2375 C C . ILE A 1 300 ? -47.000 9.199 76.515 1.00 96.94 300 ILE A C 1
ATOM 2377 O O . ILE A 1 300 ? -47.259 9.212 77.718 1.00 96.94 300 ILE A O 1
ATOM 2381 N N . ASP A 1 301 ? -46.493 10.258 75.879 1.00 97.31 301 ASP A N 1
ATOM 2382 C CA . ASP A 1 301 ? -46.264 11.551 76.539 1.00 97.31 301 ASP A CA 1
ATOM 2383 C C . ASP A 1 301 ? -47.583 12.165 77.048 1.00 97.31 301 ASP A C 1
ATOM 2385 O O . ASP A 1 301 ? -47.672 12.595 78.199 1.00 97.31 301 ASP A O 1
ATOM 2389 N N . GLU A 1 302 ? -48.652 12.091 76.247 1.00 97.38 302 GLU A N 1
ATOM 2390 C CA . GLU A 1 302 ? -50.004 12.507 76.647 1.00 97.38 302 GLU A CA 1
ATOM 2391 C C . GLU A 1 302 ? -50.525 11.714 77.862 1.00 97.38 302 GLU A C 1
ATOM 2393 O O . GLU A 1 302 ? -51.039 12.308 78.814 1.00 97.38 302 GLU A O 1
ATOM 2398 N N . ILE A 1 303 ? -50.358 10.385 77.878 1.00 97.19 303 ILE A N 1
ATOM 2399 C CA . ILE A 1 303 ? -50.741 9.526 79.014 1.00 97.19 303 ILE A CA 1
ATOM 2400 C C . ILE A 1 303 ? -49.911 9.867 80.256 1.00 97.19 303 ILE A C 1
ATOM 2402 O O . ILE A 1 303 ? -50.453 9.938 81.363 1.00 97.19 303 ILE A O 1
ATOM 2406 N N . ALA A 1 304 ? -48.606 10.094 80.100 1.00 97.75 304 ALA A N 1
ATOM 2407 C CA . ALA A 1 304 ? -47.726 10.479 81.196 1.00 97.75 304 ALA A CA 1
ATOM 2408 C C . ALA A 1 304 ? -48.149 11.832 81.788 1.00 97.75 304 ALA A C 1
ATOM 2410 O O . ALA A 1 304 ? -48.259 11.967 83.007 1.00 97.75 304 ALA A O 1
ATOM 2411 N N . PHE A 1 305 ? -48.487 12.809 80.945 1.00 96.69 305 PHE A N 1
ATOM 2412 C CA . PHE A 1 305 ? -49.016 14.099 81.380 1.00 96.69 305 PHE A CA 1
ATOM 2413 C C . PHE A 1 305 ? -50.345 13.959 82.140 1.00 96.69 305 PHE A C 1
ATOM 2415 O O . PHE A 1 305 ? -50.492 14.508 83.235 1.00 96.69 305 PHE A O 1
ATOM 2422 N N . GLN A 1 306 ? -51.295 13.179 81.615 1.00 97.81 306 GLN A N 1
ATOM 2423 C CA . GLN A 1 306 ? -52.566 12.900 82.294 1.00 97.81 306 GLN A CA 1
ATOM 2424 C C . GLN A 1 306 ? -52.353 12.199 83.645 1.00 97.81 306 GLN A C 1
ATOM 2426 O O . GLN A 1 306 ? -52.972 12.574 84.641 1.00 97.81 306 GLN A O 1
ATOM 2431 N N . THR A 1 307 ? -51.436 11.230 83.705 1.00 97.62 307 THR A N 1
ATOM 2432 C CA . THR A 1 307 ? -51.074 10.510 84.938 1.00 97.62 307 THR A CA 1
ATOM 2433 C C . THR A 1 307 ? -50.464 11.452 85.973 1.00 97.62 307 THR A C 1
ATOM 2435 O O . THR A 1 307 ? -50.835 11.406 87.144 1.00 97.62 307 THR A O 1
ATOM 2438 N N . ASN A 1 308 ? -49.581 12.359 85.544 1.00 96.19 308 ASN A N 1
ATOM 2439 C CA . ASN A 1 308 ? -48.990 13.388 86.397 1.00 96.19 308 ASN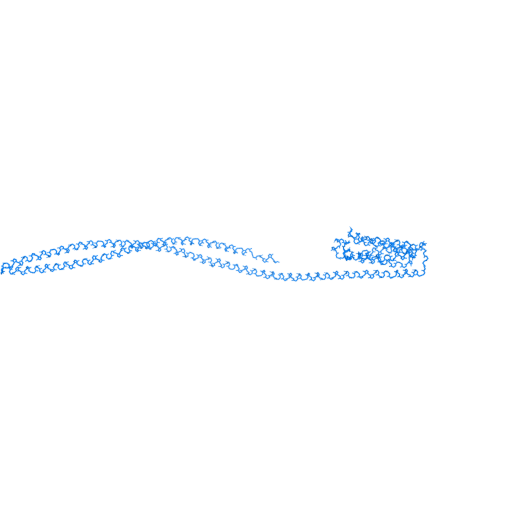 A CA 1
ATOM 2440 C C . ASN A 1 308 ? -50.066 14.318 86.989 1.00 96.19 308 ASN A C 1
ATOM 2442 O O . ASN A 1 308 ? -50.026 14.630 88.178 1.00 96.19 308 ASN A O 1
ATOM 2446 N N . MET A 1 309 ? -51.062 14.711 86.187 1.00 96.38 309 MET A N 1
ATOM 2447 C CA . MET A 1 309 ? -52.195 15.524 86.648 1.00 96.38 309 MET A CA 1
ATOM 2448 C C . MET A 1 309 ? -53.102 14.770 87.633 1.00 96.38 309 MET A C 1
ATOM 2450 O O . MET A 1 309 ? -53.523 15.342 88.637 1.00 96.38 309 MET A O 1
ATOM 2454 N N . LEU A 1 310 ? -53.374 13.482 87.394 1.00 96.19 310 LEU A N 1
ATOM 2455 C CA . LEU A 1 310 ? -54.128 12.634 88.326 1.00 96.19 310 LEU A CA 1
ATOM 2456 C C . LEU A 1 310 ? -53.394 12.460 89.662 1.00 96.19 310 LEU A C 1
ATOM 2458 O O . LEU A 1 310 ? -54.010 12.587 90.719 1.00 96.19 310 LEU A O 1
ATOM 2462 N N . ALA A 1 311 ? -52.083 12.218 89.618 1.00 96.44 311 ALA A N 1
ATOM 2463 C CA . ALA A 1 311 ? -51.237 12.081 90.799 1.00 96.44 311 ALA A CA 1
ATOM 2464 C C . ALA A 1 311 ? -51.174 13.377 91.618 1.00 96.44 311 ALA A C 1
ATOM 2466 O O . ALA A 1 311 ? -51.284 13.344 92.841 1.00 96.44 311 ALA A O 1
ATOM 2467 N N . LEU A 1 312 ? -51.079 14.530 90.946 1.00 94.06 312 LEU A N 1
ATOM 2468 C CA . LEU A 1 312 ? -51.151 15.839 91.591 1.00 94.06 312 LEU A CA 1
ATOM 2469 C C . LEU A 1 312 ? -52.489 16.038 92.318 1.00 94.06 312 LEU A C 1
ATOM 2471 O O . LEU A 1 312 ? -52.498 16.442 93.479 1.00 94.06 312 LEU A O 1
ATOM 2475 N N . ASN A 1 313 ? -53.609 15.714 91.665 1.00 94.75 313 ASN A N 1
ATOM 2476 C CA . ASN A 1 313 ? -54.932 15.795 92.288 1.00 94.75 313 ASN A CA 1
ATOM 2477 C C . ASN A 1 313 ? -55.045 14.861 93.505 1.00 94.75 313 ASN A C 1
ATOM 2479 O O . ASN A 1 313 ? -55.577 15.262 94.538 1.00 94.75 313 ASN A O 1
ATOM 2483 N N . ALA A 1 314 ? -54.501 13.644 93.413 1.00 94.44 314 ALA A N 1
ATOM 2484 C CA . ALA A 1 314 ? -54.472 12.695 94.524 1.00 94.44 314 ALA A CA 1
ATOM 2485 C C . ALA A 1 314 ? -53.611 13.190 95.699 1.00 94.44 314 ALA A C 1
ATOM 2487 O O . ALA A 1 314 ? -54.023 13.056 96.849 1.00 94.44 314 ALA A O 1
ATOM 2488 N N . ALA A 1 315 ? -52.455 13.805 95.432 1.00 93.06 315 ALA A N 1
ATOM 2489 C CA . ALA A 1 315 ? -51.602 14.400 96.462 1.00 93.06 315 ALA A CA 1
ATOM 2490 C C . ALA A 1 315 ? -52.308 15.560 97.188 1.00 93.06 315 ALA A C 1
ATOM 2492 O O . ALA A 1 315 ? -52.221 15.668 98.412 1.00 93.06 315 ALA A O 1
ATOM 2493 N N . ILE A 1 316 ? -53.056 16.393 96.450 1.00 93.06 316 ILE A N 1
ATOM 2494 C CA . ILE A 1 316 ? -53.873 17.478 97.018 1.00 93.06 316 ILE A CA 1
ATOM 2495 C C . ILE A 1 316 ? -54.960 16.912 97.943 1.00 93.06 316 ILE A C 1
ATOM 2497 O O . ILE A 1 316 ? -55.113 17.387 99.069 1.00 93.06 316 ILE A O 1
ATOM 2501 N N . GLU A 1 317 ? -55.694 15.887 97.507 1.00 93.12 317 GLU A N 1
ATOM 2502 C CA . GLU A 1 317 ? -56.765 15.290 98.316 1.00 93.12 317 GLU A CA 1
ATOM 2503 C C . GLU A 1 317 ? -56.208 14.534 99.537 1.00 93.12 317 GLU A C 1
ATOM 2505 O O . GLU A 1 317 ? -56.765 14.616 100.632 1.00 93.12 317 GLU A O 1
ATOM 2510 N N . ALA A 1 318 ? -55.051 13.878 99.398 1.00 92.75 318 ALA A N 1
ATOM 2511 C CA . ALA A 1 318 ? -54.341 13.249 100.509 1.00 92.75 318 ALA A CA 1
ATOM 2512 C C . ALA A 1 318 ? -53.893 14.276 101.564 1.00 92.75 318 ALA A C 1
ATOM 2514 O O . ALA A 1 318 ? -54.069 14.040 102.759 1.00 92.75 318 ALA A O 1
ATOM 2515 N N . ALA A 1 319 ? -53.383 15.439 101.140 1.00 89.94 319 ALA A N 1
ATOM 2516 C CA . ALA A 1 319 ? -53.055 16.542 102.045 1.00 89.94 319 ALA A CA 1
ATOM 2517 C C . ALA A 1 319 ? -54.305 17.090 102.757 1.00 89.94 319 ALA A C 1
ATOM 2519 O O . ALA A 1 319 ? -54.254 17.435 103.938 1.00 89.94 319 ALA A O 1
ATOM 2520 N N . ARG A 1 320 ? -55.446 17.124 102.058 1.00 92.44 320 ARG A N 1
ATOM 2521 C CA . ARG A 1 320 ? -56.736 17.566 102.603 1.00 92.44 320 ARG A CA 1
ATOM 2522 C C . ARG A 1 320 ? -57.283 16.627 103.685 1.00 92.44 320 ARG A C 1
ATOM 2524 O O . ARG A 1 320 ? -57.944 17.099 104.607 1.00 92.44 320 ARG A O 1
ATOM 2531 N N . ALA A 1 321 ? -56.986 15.330 103.601 1.00 92.38 321 ALA A N 1
ATOM 2532 C CA . ALA A 1 321 ? -57.396 14.315 104.575 1.00 92.38 321 ALA A CA 1
ATOM 2533 C C . ALA A 1 321 ? -56.530 14.267 105.858 1.00 92.38 321 ALA A C 1
ATOM 2535 O O . ALA A 1 321 ? -56.833 13.492 106.767 1.00 92.38 321 ALA A O 1
ATOM 2536 N N . GLY A 1 322 ? -55.468 15.077 105.962 1.00 89.25 322 GLY A N 1
ATOM 2537 C CA . GLY A 1 322 ? -54.618 15.152 107.158 1.00 89.25 322 GLY A CA 1
ATOM 2538 C C . GLY A 1 322 ? -53.858 13.848 107.446 1.00 89.25 322 GLY A C 1
ATOM 2539 O O . GLY A 1 322 ? -53.338 13.212 106.530 1.00 89.25 322 GLY A O 1
ATOM 2540 N N . GLU A 1 323 ? -53.788 13.423 108.715 1.00 85.25 323 GLU A N 1
ATOM 2541 C CA . GLU A 1 323 ? -53.050 12.204 109.107 1.00 85.25 323 GLU A CA 1
ATOM 2542 C C . GLU A 1 323 ? -53.581 10.927 108.438 1.00 85.25 323 GLU A C 1
ATOM 2544 O O . GLU A 1 323 ? -52.797 10.046 108.087 1.00 85.25 323 GLU A O 1
ATOM 2549 N N . SER A 1 324 ? -54.892 10.831 108.187 1.00 83.81 324 SER A N 1
ATOM 2550 C CA . SER A 1 324 ? -55.489 9.666 107.517 1.00 83.81 324 SER A CA 1
ATOM 2551 C C . SER A 1 324 ? -55.073 9.535 106.043 1.00 83.81 324 SER A C 1
ATOM 2553 O O . SER A 1 324 ? -55.175 8.449 105.477 1.00 83.81 324 SER A O 1
ATOM 2555 N N . GLY A 1 325 ? -54.582 10.617 105.424 1.00 89.50 325 GLY A N 1
ATOM 2556 C CA . GLY A 1 325 ? -54.110 10.652 104.037 1.00 89.50 325 GLY A CA 1
ATOM 2557 C C . GLY A 1 325 ? -52.601 10.448 103.864 1.00 89.50 325 GLY A C 1
ATOM 2558 O O . GLY A 1 325 ? -52.133 10.357 102.729 1.00 89.50 325 GLY A O 1
ATOM 2559 N N . ALA A 1 326 ? -51.825 10.343 104.949 1.00 84.69 326 ALA A N 1
ATOM 2560 C CA . ALA A 1 326 ? -50.359 10.334 104.888 1.00 84.69 326 ALA A CA 1
ATOM 2561 C C . ALA A 1 326 ? -49.789 9.204 104.007 1.00 84.69 326 ALA A C 1
ATOM 2563 O O . ALA A 1 326 ? -48.898 9.445 103.194 1.00 84.69 326 ALA A O 1
ATOM 2564 N N . GLY A 1 327 ? -50.345 7.989 104.100 1.00 88.88 327 GLY A N 1
ATOM 2565 C CA . GLY A 1 327 ? -49.937 6.859 103.254 1.00 88.88 327 GLY A CA 1
ATOM 2566 C C . GLY A 1 327 ? -50.292 7.043 101.773 1.00 88.88 327 GLY A C 1
ATOM 2567 O O . GLY A 1 327 ? -49.501 6.691 100.901 1.00 88.88 327 GLY A O 1
ATOM 2568 N N . PHE A 1 328 ? -51.445 7.654 101.477 1.00 91.50 328 PHE A N 1
ATOM 2569 C CA . PHE A 1 328 ? -51.863 7.964 100.104 1.00 91.50 328 PHE A CA 1
ATOM 2570 C C . PHE A 1 328 ? -51.017 9.073 99.471 1.00 91.50 328 PHE A C 1
ATOM 2572 O O . PHE A 1 328 ? -50.742 9.010 98.275 1.00 91.50 328 PHE A O 1
ATOM 2579 N N . SER A 1 329 ? -50.559 10.048 100.263 1.00 92.38 329 SER A N 1
ATOM 2580 C CA . SER A 1 329 ? -49.682 11.130 99.797 1.00 92.38 329 SER A CA 1
ATOM 2581 C C . SER A 1 329 ? -48.354 10.597 99.244 1.00 92.38 329 SER A C 1
ATOM 2583 O O . SER A 1 329 ? -47.918 11.007 98.170 1.00 92.38 329 SER A O 1
ATOM 2585 N N . VAL A 1 330 ? -47.755 9.603 99.917 1.00 93.31 330 VAL A N 1
ATOM 2586 C CA . VAL A 1 330 ? -46.512 8.955 99.455 1.00 93.31 330 VAL A CA 1
ATOM 2587 C C . VAL A 1 330 ? -46.722 8.233 98.123 1.00 93.31 330 VAL A C 1
ATOM 2589 O O . VAL A 1 330 ? -45.909 8.371 97.212 1.00 93.31 330 VAL A O 1
ATOM 2592 N N . VAL A 1 331 ? -47.831 7.498 97.979 1.00 95.38 331 VAL A N 1
ATOM 2593 C CA . VAL A 1 331 ? -48.164 6.816 96.718 1.00 95.38 331 VAL A CA 1
ATOM 2594 C C . VAL A 1 331 ? -48.399 7.831 95.598 1.00 95.38 331 VAL A C 1
ATOM 2596 O O . VAL A 1 331 ? -47.910 7.633 94.489 1.00 95.38 331 VAL A O 1
ATOM 2599 N N . ALA A 1 332 ? -49.105 8.931 95.875 1.00 95.31 332 ALA A N 1
ATOM 2600 C CA . ALA A 1 332 ? -49.359 9.979 94.893 1.00 95.31 332 ALA A CA 1
ATOM 2601 C C . ALA A 1 332 ? -48.059 10.634 94.391 1.00 95.31 332 ALA A C 1
ATOM 2603 O O . ALA A 1 332 ? -47.903 10.810 93.184 1.00 95.31 332 ALA A O 1
ATOM 2604 N N . GLU A 1 333 ? -47.096 10.925 95.273 1.00 94.88 333 GLU A N 1
ATOM 2605 C CA . GLU A 1 333 ? -45.800 11.483 94.860 1.00 94.88 333 GLU A CA 1
ATOM 2606 C C . GLU A 1 333 ? -44.958 10.475 94.055 1.00 94.88 333 GLU A C 1
ATOM 2608 O O . GLU A 1 333 ? -44.326 10.853 93.068 1.00 94.88 333 GLU A O 1
ATOM 2613 N N . GLU A 1 334 ? -44.993 9.181 94.396 1.00 96.94 334 GLU A N 1
ATOM 2614 C CA . GLU A 1 334 ? -44.297 8.141 93.620 1.00 96.94 334 GLU A CA 1
ATOM 2615 C C . GLU A 1 334 ? -44.900 7.981 92.212 1.00 96.94 334 GLU A C 1
ATOM 2617 O O . GLU A 1 334 ? -44.169 7.934 91.219 1.00 96.94 334 GLU A O 1
ATOM 2622 N N . VAL A 1 335 ? -46.236 7.987 92.093 1.00 97.44 335 VAL A N 1
ATOM 2623 C CA . VAL A 1 335 ? -46.927 7.971 90.790 1.00 97.44 335 VAL A CA 1
ATOM 2624 C C . VAL A 1 335 ? -46.590 9.229 89.984 1.00 97.44 335 VAL A C 1
ATOM 2626 O O . VAL A 1 335 ? -46.358 9.139 88.776 1.00 97.44 335 VAL A O 1
ATOM 2629 N N . ARG A 1 336 ? -46.495 10.395 90.636 1.00 96.50 336 ARG A N 1
ATOM 2630 C CA . ARG A 1 336 ? -46.092 11.654 89.995 1.00 96.50 336 ARG A CA 1
ATOM 2631 C C . ARG A 1 336 ? -44.672 11.574 89.436 1.00 96.50 336 ARG A C 1
ATOM 2633 O O . ARG A 1 336 ? -44.444 11.901 88.271 1.00 96.50 336 ARG A O 1
ATOM 2640 N N . ASN A 1 337 ? -43.724 11.081 90.231 1.00 96.00 337 ASN A N 1
ATOM 2641 C CA . ASN A 1 337 ? -42.341 10.881 89.797 1.00 96.00 337 ASN A CA 1
ATOM 2642 C C . ASN A 1 337 ? -42.239 9.873 88.645 1.00 96.00 337 ASN A C 1
ATOM 2644 O O . ASN A 1 337 ? -41.491 10.104 87.691 1.00 96.00 337 ASN A O 1
ATOM 2648 N N . LEU A 1 338 ? -43.018 8.788 88.676 1.00 96.94 338 LEU A N 1
ATOM 2649 C CA . LEU A 1 338 ? -43.079 7.820 87.580 1.00 96.94 338 LEU A CA 1
ATOM 2650 C C . LEU A 1 338 ? -43.624 8.447 86.286 1.00 96.94 338 LEU A C 1
ATOM 2652 O O . LEU A 1 338 ? -43.086 8.195 85.203 1.00 96.94 338 LEU A O 1
ATOM 2656 N N . ALA A 1 339 ? -44.646 9.297 86.391 1.00 97.19 339 ALA A N 1
ATOM 2657 C CA . ALA A 1 339 ? -45.220 10.017 85.261 1.00 97.19 339 ALA A CA 1
ATOM 2658 C C . ALA A 1 339 ? -44.216 11.006 84.638 1.00 97.19 339 ALA A C 1
ATOM 2660 O O . ALA A 1 339 ? -44.005 10.983 83.426 1.00 97.19 339 ALA A O 1
ATOM 2661 N N . LEU A 1 340 ? -43.512 11.801 85.453 1.00 95.69 340 LEU A N 1
ATOM 2662 C CA . LEU A 1 340 ? -42.457 12.710 84.980 1.00 95.69 340 LEU A CA 1
ATOM 2663 C C . LEU A 1 340 ? -41.295 11.961 84.309 1.00 95.69 340 LEU A C 1
ATOM 2665 O O . LEU A 1 340 ? -40.802 12.381 83.259 1.00 95.69 340 LEU A O 1
ATOM 2669 N N . ARG A 1 341 ? -40.880 10.819 84.874 1.00 97.25 341 ARG A N 1
ATOM 2670 C CA . ARG A 1 341 ? -39.871 9.943 84.257 1.00 97.25 341 ARG A CA 1
ATOM 2671 C C . ARG A 1 341 ? -40.348 9.376 82.920 1.00 97.25 341 ARG A C 1
ATOM 2673 O O . ARG A 1 341 ? -39.554 9.314 81.984 1.00 97.25 341 ARG A O 1
ATOM 2680 N N . SER A 1 342 ? -41.623 9.000 82.817 1.00 97.19 342 SER A N 1
ATOM 2681 C CA . SER A 1 342 ? -42.220 8.482 81.579 1.00 97.19 342 SER A CA 1
ATOM 2682 C C . SER A 1 342 ? -42.274 9.549 80.484 1.00 97.19 342 SER A C 1
ATOM 2684 O O . SER A 1 342 ? -41.848 9.273 79.367 1.00 97.19 342 SER A O 1
ATOM 2686 N N . ALA A 1 343 ? -42.682 10.780 80.812 1.00 96.00 343 ALA A N 1
ATOM 2687 C CA . ALA A 1 343 ? -42.669 11.913 79.881 1.00 96.00 343 ALA A CA 1
ATOM 2688 C C . ALA A 1 343 ? -41.244 12.229 79.385 1.00 96.00 343 ALA A C 1
ATOM 2690 O O . ALA A 1 343 ? -40.995 12.387 78.190 1.00 96.00 343 ALA A O 1
ATOM 2691 N N . SER A 1 344 ? -40.256 12.235 80.290 1.00 96.75 344 SER A N 1
ATOM 2692 C CA . SER A 1 344 ? -38.850 12.424 79.908 1.00 96.75 344 SER A CA 1
ATOM 2693 C C . SER A 1 344 ? -38.342 11.315 78.974 1.00 96.75 344 SER A C 1
ATOM 2695 O O . SER A 1 344 ? -37.669 11.610 77.984 1.00 96.75 344 SER A O 1
ATOM 2697 N N . ALA A 1 345 ? -38.683 10.052 79.247 1.00 96.88 345 ALA A N 1
ATOM 2698 C CA . ALA A 1 345 ? -38.324 8.925 78.389 1.00 96.88 345 ALA A CA 1
ATOM 2699 C C . ALA A 1 345 ? -39.021 8.983 77.018 1.00 96.88 345 ALA A C 1
ATOM 2701 O O . ALA A 1 345 ? -38.385 8.693 75.999 1.00 96.88 345 ALA A O 1
ATOM 2702 N N . ALA A 1 346 ? -40.291 9.401 76.977 1.00 96.75 346 ALA A N 1
ATOM 2703 C CA . ALA A 1 346 ? -41.039 9.613 75.741 1.00 96.75 346 ALA A CA 1
ATOM 2704 C C . ALA A 1 346 ? -40.369 10.692 74.879 1.00 96.75 346 ALA A C 1
ATOM 2706 O O . ALA A 1 346 ? -40.031 10.429 73.727 1.00 96.75 346 ALA A O 1
ATOM 2707 N N . LYS A 1 347 ? -40.037 11.853 75.456 1.00 95.12 347 LYS A N 1
ATOM 2708 C CA . LYS A 1 347 ? -39.346 12.942 74.749 1.00 95.12 347 LYS A CA 1
ATOM 2709 C C . LYS A 1 347 ? -37.970 12.535 74.206 1.00 95.12 347 LYS A C 1
ATOM 2711 O O . LYS A 1 347 ? -37.630 12.855 73.068 1.00 95.12 347 LYS A O 1
ATOM 2716 N N . ASN A 1 348 ? -37.186 11.788 74.987 1.00 96.31 348 ASN A N 1
ATOM 2717 C CA . ASN A 1 348 ? -35.903 11.250 74.518 1.00 96.31 348 ASN A CA 1
ATOM 2718 C C . ASN A 1 348 ? -36.096 10.265 73.350 1.00 96.31 348 ASN A C 1
ATOM 2720 O O . ASN A 1 348 ? -35.339 10.299 72.380 1.00 96.31 348 ASN A O 1
ATOM 2724 N N . SER A 1 349 ? -37.124 9.413 73.418 1.00 96.62 349 SER A N 1
ATOM 2725 C CA . SER A 1 349 ? -37.466 8.473 72.342 1.00 96.62 349 SER A CA 1
ATOM 2726 C C . SER A 1 349 ? -37.916 9.202 71.074 1.00 96.62 349 SER A C 1
ATOM 2728 O O . SER A 1 349 ? -37.497 8.837 69.979 1.00 96.62 349 SER A O 1
ATOM 2730 N N . GLU A 1 350 ? -38.699 10.276 71.208 1.00 95.50 350 GLU A N 1
ATOM 2731 C CA . GLU A 1 350 ? -39.109 11.127 70.087 1.00 95.50 350 GLU A CA 1
ATOM 2732 C C 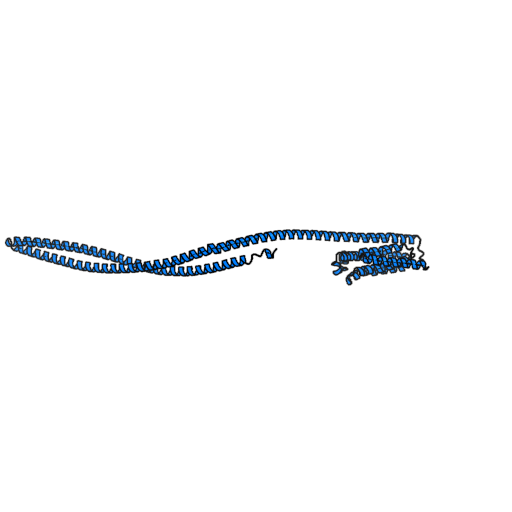. GLU A 1 350 ? -37.897 11.745 69.379 1.00 95.50 350 GLU A C 1
ATOM 2734 O O . GLU A 1 350 ? -37.795 11.679 68.153 1.00 95.50 350 GLU A O 1
ATOM 2739 N N . GLN A 1 351 ? -36.927 12.266 70.137 1.00 96.00 351 GLN A N 1
ATOM 2740 C CA . GLN A 1 351 ? -35.699 12.817 69.564 1.00 96.00 351 GLN A CA 1
ATOM 2741 C C . GLN A 1 351 ? -34.887 11.758 68.798 1.00 96.00 351 GLN A C 1
ATOM 2743 O O . GLN A 1 351 ? -34.369 12.041 67.716 1.00 96.00 351 GLN A O 1
ATOM 2748 N N . LEU A 1 352 ? -34.794 10.528 69.317 1.00 96.12 352 LEU A N 1
ATOM 2749 C CA . LEU A 1 352 ? -34.137 9.418 68.615 1.00 96.12 352 LEU A CA 1
ATOM 2750 C C . LEU A 1 352 ? -34.860 9.053 67.309 1.00 96.12 352 LEU A C 1
ATOM 2752 O O . LEU A 1 352 ? -34.199 8.824 66.295 1.00 96.12 352 LEU A O 1
ATOM 2756 N N . ILE A 1 353 ? -36.196 9.053 67.307 1.00 95.75 353 ILE A N 1
ATOM 2757 C CA . ILE A 1 353 ? -37.004 8.791 66.106 1.00 95.75 353 ILE A CA 1
ATOM 2758 C C . ILE A 1 353 ? -36.793 9.887 65.054 1.00 95.75 353 ILE A C 1
ATOM 2760 O O . ILE A 1 353 ? -36.567 9.570 63.887 1.00 95.75 353 ILE A O 1
ATOM 2764 N N . LEU A 1 354 ? -36.796 11.166 65.449 1.00 93.62 354 LEU A N 1
ATOM 2765 C CA . LEU A 1 354 ? -36.531 12.290 64.540 1.00 93.62 354 LEU A CA 1
ATOM 2766 C C . LEU A 1 354 ? -35.129 12.210 63.921 1.00 93.62 354 LEU A C 1
ATOM 2768 O O . LEU A 1 354 ? -34.962 12.419 62.718 1.00 93.62 354 LEU A O 1
ATOM 2772 N N . ASN A 1 355 ? -34.125 11.848 64.720 1.00 95.12 355 ASN A N 1
ATOM 2773 C CA . ASN A 1 355 ? -32.769 11.635 64.224 1.00 95.12 355 ASN A CA 1
ATOM 2774 C C . ASN A 1 355 ? -32.697 10.466 63.226 1.00 95.12 355 ASN A C 1
ATOM 2776 O O . ASN A 1 355 ? -32.028 10.584 62.200 1.00 95.12 355 ASN A O 1
ATOM 2780 N N . ASN A 1 356 ? -33.399 9.358 63.487 1.00 94.62 356 ASN A N 1
ATOM 2781 C CA . ASN A 1 356 ? -33.479 8.233 62.551 1.00 94.62 356 ASN A CA 1
ATOM 2782 C C . ASN A 1 356 ? -34.182 8.617 61.243 1.00 94.62 356 ASN A C 1
ATOM 2784 O O . ASN A 1 356 ? -33.686 8.267 60.176 1.00 94.62 356 ASN A O 1
ATOM 2788 N N . LEU A 1 357 ? -35.275 9.385 61.302 1.00 95.25 357 LEU A N 1
ATOM 2789 C CA . LEU A 1 357 ? -35.960 9.899 60.110 1.00 95.25 357 LEU A CA 1
ATOM 2790 C C . LEU A 1 357 ? -35.021 10.719 59.218 1.00 95.25 357 LEU A C 1
ATOM 2792 O O . LEU A 1 357 ? -35.021 10.539 58.001 1.00 95.25 357 LEU A O 1
ATOM 2796 N N . ASN A 1 358 ? -34.192 11.583 59.809 1.00 94.56 358 ASN A N 1
ATOM 2797 C CA . ASN A 1 358 ? -33.205 12.355 59.052 1.00 94.56 358 ASN A CA 1
ATOM 2798 C C . ASN A 1 358 ? -32.175 11.447 58.365 1.00 94.56 358 ASN A C 1
ATOM 2800 O O . ASN A 1 358 ? -31.930 11.616 57.174 1.00 94.56 358 ASN A O 1
ATOM 2804 N N . LYS A 1 359 ? -31.643 10.438 59.070 1.00 95.19 359 LYS A N 1
ATOM 2805 C CA . LYS A 1 359 ? -30.699 9.465 58.488 1.00 95.19 359 LYS A CA 1
ATOM 2806 C C . LYS A 1 359 ? -31.314 8.646 57.351 1.00 95.19 359 LYS A C 1
ATOM 2808 O O . LYS A 1 359 ? -30.652 8.403 56.348 1.00 95.19 359 LYS A O 1
ATOM 2813 N N . ILE A 1 360 ? -32.576 8.235 57.488 1.00 95.69 360 ILE A N 1
ATOM 2814 C CA . ILE A 1 360 ? -33.294 7.491 56.442 1.00 95.69 360 ILE A CA 1
ATOM 2815 C C . ILE A 1 360 ? -33.491 8.366 55.196 1.00 95.69 360 ILE A C 1
ATOM 2817 O O . ILE A 1 360 ? -33.286 7.894 54.081 1.00 95.69 360 ILE A O 1
ATOM 2821 N N . ARG A 1 361 ? -33.833 9.651 55.363 1.00 92.75 361 ARG A N 1
ATOM 2822 C CA . ARG A 1 361 ? -33.950 10.599 54.238 1.00 92.75 361 ARG A CA 1
ATOM 2823 C C . ARG A 1 361 ? -32.621 10.810 53.519 1.00 92.75 361 ARG A C 1
ATOM 2825 O O . ARG A 1 361 ? -32.590 10.842 52.294 1.00 92.75 361 ARG A O 1
ATOM 2832 N N . GLU A 1 362 ? -31.531 10.923 54.269 1.00 94.44 362 GLU A N 1
ATOM 2833 C CA . GLU A 1 362 ? -30.185 11.037 53.703 1.00 94.44 362 GLU A CA 1
ATOM 2834 C C . GLU A 1 362 ? -29.815 9.782 52.894 1.00 94.44 362 GLU A C 1
ATOM 2836 O O . GLU A 1 362 ? -29.357 9.885 51.757 1.00 94.44 362 GLU A O 1
ATOM 2841 N N . ALA A 1 363 ? -30.115 8.592 53.427 1.00 93.94 363 ALA A N 1
ATOM 2842 C CA . ALA A 1 363 ? -29.912 7.326 52.727 1.00 93.94 363 ALA A CA 1
ATOM 2843 C C . ALA A 1 363 ? -30.779 7.195 51.459 1.00 93.94 363 ALA A C 1
ATOM 2845 O O . ALA A 1 363 ? -30.299 6.692 50.445 1.00 93.94 363 ALA A O 1
ATOM 2846 N N . ALA A 1 364 ? -32.025 7.680 51.484 1.00 92.19 364 ALA A N 1
ATOM 2847 C CA . ALA A 1 364 ? -32.900 7.706 50.310 1.00 92.19 364 ALA A CA 1
ATOM 2848 C C . ALA A 1 364 ? -32.353 8.621 49.200 1.00 92.19 364 ALA A C 1
ATOM 2850 O O . ALA A 1 364 ? -32.399 8.261 48.025 1.00 92.19 364 ALA A O 1
ATOM 2851 N N . ASN A 1 365 ? -31.771 9.770 49.559 1.00 92.56 365 ASN A N 1
ATOM 2852 C CA . ASN A 1 365 ? -31.122 10.652 48.586 1.00 92.56 365 ASN A CA 1
ATOM 2853 C C . ASN A 1 365 ? -29.910 9.974 47.926 1.00 92.56 365 ASN A C 1
ATOM 2855 O O . ASN A 1 365 ? -29.796 9.998 46.702 1.00 92.56 365 ASN A O 1
ATOM 2859 N N . LEU A 1 366 ? -29.050 9.311 48.709 1.00 93.88 366 LEU A N 1
ATOM 2860 C CA . LEU A 1 366 ? -27.898 8.561 48.182 1.00 93.88 366 LEU A CA 1
ATOM 2861 C C . LEU A 1 366 ? -28.322 7.397 47.272 1.00 93.88 366 LEU A C 1
ATOM 2863 O O . LEU A 1 366 ? -27.687 7.125 46.250 1.00 93.88 366 LEU A O 1
ATOM 2867 N N . ALA A 1 367 ? -29.414 6.714 47.619 1.00 93.44 367 ALA A N 1
ATOM 2868 C CA . ALA A 1 367 ? -29.993 5.676 46.776 1.00 93.44 367 ALA A CA 1
ATOM 2869 C C . ALA A 1 367 ? -30.521 6.256 45.450 1.00 93.44 367 ALA A C 1
ATOM 2871 O O . ALA A 1 367 ? -30.258 5.687 44.394 1.00 93.44 367 ALA A O 1
ATOM 2872 N N . SER A 1 368 ? -31.189 7.414 45.472 1.00 90.94 368 SER A N 1
ATOM 2873 C CA . SER A 1 368 ? -31.630 8.107 44.252 1.00 90.94 368 SER A CA 1
ATOM 2874 C C . SER A 1 368 ? -30.463 8.543 43.360 1.00 90.94 368 SER A C 1
ATOM 2876 O O . SER A 1 368 ? -30.555 8.437 42.140 1.00 90.94 368 SER A O 1
ATOM 2878 N N . GLU A 1 369 ? -29.360 9.020 43.938 1.00 93.50 369 GLU A N 1
ATOM 2879 C CA . GLU A 1 369 ? -28.150 9.354 43.175 1.00 93.50 369 GLU A CA 1
ATOM 2880 C C . GLU A 1 369 ? -27.540 8.104 42.522 1.00 93.50 369 GLU A C 1
ATOM 2882 O O . GLU A 1 369 ? -27.161 8.126 41.350 1.00 93.50 369 GLU A O 1
ATOM 2887 N N . SER A 1 370 ? -27.530 6.981 43.244 1.00 93.25 370 SER A N 1
ATOM 2888 C CA . SER A 1 370 ? -27.069 5.693 42.714 1.00 93.25 370 SER A CA 1
ATOM 2889 C C . SER A 1 370 ? -27.920 5.212 41.528 1.00 93.25 370 SER A C 1
ATOM 2891 O O . SER A 1 370 ? -27.365 4.718 40.549 1.00 93.25 370 SER A O 1
ATOM 2893 N N . ASP A 1 371 ? -29.245 5.401 41.572 1.00 92.19 371 ASP A N 1
ATOM 2894 C CA . ASP A 1 371 ? -30.165 5.083 40.462 1.00 92.19 371 ASP A CA 1
ATOM 2895 C C . ASP A 1 371 ? -29.813 5.868 39.183 1.00 92.19 371 ASP A C 1
ATOM 2897 O O . ASP A 1 371 ? -29.745 5.308 38.084 1.00 92.19 371 ASP A O 1
ATOM 2901 N N . HIS A 1 372 ? -29.497 7.161 39.326 1.00 92.75 372 HIS A N 1
ATOM 2902 C CA . HIS A 1 372 ? -29.044 7.994 38.210 1.00 92.75 372 HIS A CA 1
ATOM 2903 C C . HIS A 1 372 ? -27.706 7.519 37.630 1.00 92.75 372 HIS A C 1
ATOM 2905 O O . HIS A 1 372 ? -27.556 7.461 36.407 1.00 92.75 372 HIS A O 1
ATOM 2911 N N . LEU A 1 373 ? -26.746 7.141 38.480 1.00 93.62 373 LEU A N 1
ATOM 2912 C CA . LEU A 1 373 ? -25.446 6.632 38.031 1.00 93.62 373 LEU A CA 1
ATOM 2913 C C . LEU A 1 373 ? -25.588 5.322 37.243 1.00 93.62 373 LEU A C 1
ATOM 2915 O O . LEU A 1 373 ? -25.027 5.201 36.153 1.00 93.62 373 LEU A O 1
ATOM 2919 N N . PHE A 1 374 ? -26.368 4.360 37.740 1.00 92.88 374 PHE A N 1
ATOM 2920 C CA . PHE A 1 374 ? -26.587 3.083 37.050 1.00 92.88 374 PHE A CA 1
ATOM 2921 C C . PHE A 1 374 ? -27.418 3.227 35.765 1.00 92.88 374 PHE A C 1
ATOM 2923 O O . PHE A 1 374 ? -27.191 2.500 34.792 1.00 92.88 374 PHE A O 1
ATOM 2930 N N . SER A 1 375 ? -28.323 4.205 35.707 1.00 91.75 375 SER A N 1
ATOM 2931 C CA . SER A 1 375 ? -28.998 4.588 34.460 1.00 91.75 375 SER A CA 1
ATOM 2932 C C . SER A 1 375 ? -28.005 5.134 33.424 1.00 91.75 375 SER A C 1
ATOM 2934 O O . SER A 1 375 ? -28.028 4.709 32.270 1.00 91.75 375 SER A O 1
ATOM 2936 N N . GLY A 1 376 ? -27.061 5.986 33.841 1.00 93.81 376 GLY A N 1
ATOM 2937 C CA . GLY A 1 376 ? -25.984 6.476 32.972 1.00 93.81 376 GLY A CA 1
ATOM 2938 C C . GLY A 1 376 ? -25.036 5.372 32.481 1.00 93.81 376 GLY A C 1
ATOM 2939 O O . GLY A 1 376 ? -24.574 5.414 31.341 1.00 93.81 376 GLY A O 1
ATOM 2940 N N . VAL A 1 377 ? -24.773 4.345 33.300 1.00 93.94 377 VAL A N 1
ATOM 2941 C CA . VAL A 1 377 ? -24.019 3.151 32.866 1.00 93.94 377 VAL A CA 1
ATOM 2942 C C . VAL A 1 377 ? -24.756 2.407 31.750 1.00 93.94 377 VAL A C 1
ATOM 2944 O O . VAL A 1 377 ? -24.115 1.974 30.793 1.00 93.94 377 VAL A O 1
ATOM 2947 N N . SER A 1 378 ? -26.084 2.295 31.834 1.00 91.94 378 SER A N 1
ATOM 2948 C CA . SER A 1 378 ? -26.889 1.636 30.794 1.00 91.94 378 SER A CA 1
ATOM 2949 C C . SER A 1 378 ? -26.830 2.406 29.467 1.00 91.94 378 SER A C 1
ATOM 2951 O O . SER A 1 378 ? -26.541 1.814 28.433 1.00 91.94 378 SER A O 1
ATOM 2953 N N . GLU A 1 379 ? -26.983 3.736 29.499 1.00 93.25 379 GLU A N 1
ATOM 2954 C CA . GLU A 1 379 ? -26.883 4.586 28.298 1.00 93.25 379 GLU A CA 1
ATOM 2955 C C . GLU A 1 379 ? -25.489 4.514 27.645 1.00 93.25 379 GLU A C 1
ATOM 2957 O O . GLU A 1 379 ? -25.350 4.442 26.423 1.00 93.25 379 GLU A O 1
ATOM 2962 N N . ASN A 1 380 ? -24.423 4.518 28.450 1.00 94.38 380 ASN A N 1
ATOM 2963 C CA . ASN A 1 380 ? -23.062 4.393 27.926 1.00 94.38 380 ASN A CA 1
ATOM 2964 C C . ASN A 1 380 ? -22.770 2.994 27.370 1.00 94.38 380 ASN A C 1
ATOM 2966 O O . ASN A 1 380 ? -21.993 2.871 26.423 1.00 94.38 380 ASN A O 1
ATOM 2970 N N . SER A 1 381 ? -23.395 1.957 27.929 1.00 94.69 381 SER A N 1
ATOM 2971 C CA . SER A 1 381 ? -23.283 0.591 27.411 1.00 94.69 381 SER A CA 1
ATOM 2972 C C . SER A 1 381 ? -23.909 0.486 26.018 1.00 94.69 381 SER A C 1
ATOM 2974 O O . SER A 1 381 ? -23.261 -0.029 25.111 1.00 94.69 381 SER A O 1
ATOM 2976 N N . GLU A 1 382 ? -25.075 1.100 25.794 1.00 91.94 382 GLU A N 1
ATOM 2977 C CA . GLU A 1 382 ? -25.718 1.159 24.471 1.00 91.94 382 GLU A CA 1
ATOM 2978 C C . GLU A 1 382 ? -24.822 1.849 23.423 1.00 91.94 382 GLU A C 1
ATOM 2980 O O . GLU A 1 382 ? -24.636 1.352 22.308 1.00 91.94 382 GLU A O 1
ATOM 2985 N N . LYS A 1 383 ? -24.172 2.962 23.793 1.00 94.62 383 LYS A N 1
ATOM 2986 C CA . LYS A 1 383 ? -23.191 3.636 22.920 1.00 94.62 383 LYS A CA 1
ATOM 2987 C C . LYS A 1 383 ? -21.994 2.738 22.600 1.00 94.62 383 LYS A C 1
ATOM 2989 O O . LYS A 1 383 ? -21.522 2.728 21.463 1.00 94.62 383 LYS A O 1
ATOM 2994 N N . LEU A 1 384 ? -21.504 1.974 23.579 1.00 95.44 384 LEU A N 1
ATOM 2995 C CA . LEU A 1 384 ? -20.416 1.015 23.376 1.00 95.44 384 LEU A CA 1
ATOM 2996 C C . LEU A 1 384 ? -20.816 -0.124 22.429 1.00 95.44 384 LEU A C 1
ATOM 2998 O O . LEU A 1 384 ? -19.988 -0.521 21.609 1.00 95.44 384 LEU A O 1
ATOM 3002 N N . VAL A 1 385 ? -22.064 -0.608 22.481 1.00 94.06 385 VAL A N 1
ATOM 3003 C CA . VAL A 1 385 ? -22.585 -1.581 21.501 1.00 94.06 385 VAL A CA 1
ATOM 3004 C C . VAL A 1 385 ? -22.496 -1.009 20.085 1.00 94.06 385 VAL A C 1
ATOM 3006 O O . VAL A 1 385 ? -21.998 -1.686 19.184 1.00 94.06 385 VAL A O 1
ATOM 3009 N N . GLY A 1 386 ? -22.914 0.246 19.890 1.00 93.94 386 GLY A N 1
ATOM 3010 C CA . GLY A 1 386 ? -22.805 0.933 18.598 1.00 93.94 386 GLY A CA 1
ATOM 3011 C C . GLY A 1 386 ? -21.364 0.999 18.081 1.00 93.94 386 GLY A C 1
ATOM 3012 O O . GLY A 1 386 ? -21.091 0.603 16.949 1.00 93.94 386 GLY A O 1
ATOM 3013 N N . LEU A 1 387 ? -20.419 1.399 18.937 1.00 95.25 387 LEU A N 1
ATOM 3014 C CA . LEU A 1 387 ? -18.994 1.446 18.584 1.00 95.25 387 LEU A CA 1
ATOM 3015 C C . LEU A 1 387 ? -18.423 0.060 18.243 1.00 95.25 387 LEU A C 1
ATOM 3017 O O . LEU A 1 387 ? -17.650 -0.070 17.295 1.00 95.25 387 LEU A O 1
ATOM 3021 N N . MET A 1 388 ? -18.804 -0.990 18.976 1.00 94.31 388 MET A N 1
ATOM 3022 C CA . MET A 1 388 ? -18.376 -2.358 18.654 1.00 94.31 388 MET A CA 1
ATOM 3023 C C . MET A 1 388 ? -18.960 -2.853 17.323 1.00 94.31 388 MET A C 1
ATOM 3025 O O . MET A 1 388 ? -18.288 -3.585 16.587 1.00 94.31 388 MET A O 1
ATOM 3029 N N . ALA A 1 389 ? -20.178 -2.429 16.970 1.00 93.94 389 ALA A N 1
ATOM 3030 C CA . ALA A 1 389 ? -20.781 -2.733 15.675 1.00 93.94 389 ALA A CA 1
ATOM 3031 C C . ALA A 1 389 ? -20.015 -2.063 14.529 1.00 93.94 389 ALA A C 1
ATOM 3033 O O . ALA A 1 389 ? -19.682 -2.729 13.547 1.00 93.94 389 ALA A O 1
ATOM 3034 N N . GLU A 1 390 ? -19.648 -0.789 14.680 1.00 96.00 390 GLU A N 1
ATOM 3035 C CA . GLU A 1 390 ? -18.800 -0.084 13.713 1.00 96.00 390 GLU A CA 1
ATOM 3036 C C . GLU A 1 390 ? -17.432 -0.764 13.551 1.00 96.00 390 GLU A C 1
ATOM 3038 O O . GLU A 1 390 ? -16.998 -1.019 12.427 1.00 96.00 390 GLU A O 1
ATOM 3043 N N . ILE A 1 391 ? -16.779 -1.144 14.657 1.00 95.19 391 ILE A N 1
ATOM 3044 C CA . ILE A 1 391 ? -15.503 -1.878 14.619 1.00 95.19 391 ILE A CA 1
ATOM 3045 C C . ILE A 1 391 ? -15.652 -3.197 13.858 1.00 95.19 391 ILE A C 1
ATOM 3047 O O . ILE A 1 391 ? -14.793 -3.539 13.047 1.00 95.19 391 ILE A O 1
ATOM 3051 N N . SER A 1 392 ? -16.747 -3.926 14.066 1.00 93.81 392 SER A N 1
ATOM 3052 C CA . SER A 1 392 ? -16.995 -5.197 13.377 1.00 93.81 392 SER A CA 1
ATOM 3053 C C . SER A 1 392 ? -17.156 -5.019 11.866 1.00 93.81 392 SER A C 1
ATOM 3055 O O . SER A 1 392 ? -16.619 -5.813 11.089 1.00 93.81 392 SER A O 1
ATOM 3057 N N . VAL A 1 393 ? -17.832 -3.948 11.435 1.00 95.81 393 VAL A N 1
ATOM 3058 C CA . VAL A 1 393 ? -17.938 -3.584 10.013 1.00 95.81 393 VAL A CA 1
ATOM 3059 C C . VAL A 1 393 ? -16.554 -3.278 9.435 1.00 95.81 393 VAL A C 1
ATOM 3061 O O . VAL A 1 393 ? -16.177 -3.865 8.418 1.00 95.81 393 VAL A O 1
ATOM 3064 N N . VAL A 1 394 ? -15.760 -2.443 10.113 1.00 96.62 394 VAL A N 1
ATOM 3065 C CA . VAL A 1 394 ? -14.397 -2.090 9.680 1.00 96.62 394 VAL A CA 1
ATOM 3066 C C . VAL A 1 394 ? -13.497 -3.324 9.587 1.00 96.62 394 VAL A C 1
ATOM 3068 O O . VAL A 1 394 ? -12.768 -3.484 8.610 1.00 96.62 394 VAL A O 1
ATOM 3071 N N . LEU A 1 395 ? -13.559 -4.237 10.559 1.00 94.94 395 LEU A N 1
ATOM 3072 C CA . LEU A 1 395 ? -12.773 -5.474 10.542 1.00 94.94 395 LEU A CA 1
ATOM 3073 C C . LEU A 1 395 ? -13.174 -6.401 9.385 1.00 94.94 395 LEU A C 1
ATOM 3075 O O . LEU A 1 395 ? -12.307 -7.005 8.741 1.00 94.94 395 LEU A O 1
ATOM 3079 N N . SER A 1 396 ? -14.470 -6.482 9.068 1.00 92.94 396 SER A N 1
ATOM 3080 C CA . SER A 1 396 ? -14.951 -7.212 7.891 1.00 92.94 396 SER A CA 1
ATOM 3081 C C . SER A 1 396 ? -14.423 -6.598 6.590 1.00 92.94 396 SER A C 1
ATOM 3083 O O . SER A 1 396 ? -14.070 -7.331 5.665 1.00 92.94 396 SER A O 1
ATOM 3085 N N . GLU A 1 397 ? -14.377 -5.271 6.477 1.00 94.62 397 GLU A N 1
ATOM 3086 C CA . GLU A 1 397 ? -13.810 -4.596 5.304 1.00 94.62 397 GLU A CA 1
ATOM 3087 C C . GLU A 1 397 ? -12.299 -4.810 5.194 1.00 94.62 397 GLU A C 1
ATOM 3089 O O . GLU A 1 397 ? -11.806 -5.159 4.121 1.00 94.62 397 GLU A O 1
ATOM 3094 N N . GLN A 1 398 ? -11.561 -4.687 6.300 1.00 93.81 398 GLN A N 1
ATOM 3095 C CA . GLN A 1 398 ? -10.118 -4.933 6.331 1.00 93.81 398 GLN A CA 1
ATOM 3096 C C . GLN A 1 398 ? -9.768 -6.361 5.905 1.00 93.81 398 GLN A C 1
ATOM 3098 O O . GLN A 1 398 ? -8.821 -6.553 5.144 1.00 93.81 398 GLN A O 1
ATOM 3103 N N . THR A 1 399 ? -10.563 -7.350 6.319 1.00 92.25 399 THR A N 1
ATOM 3104 C CA . THR A 1 399 ? -10.382 -8.748 5.896 1.00 92.25 399 THR A CA 1
ATOM 3105 C C . THR A 1 399 ? -10.481 -8.884 4.373 1.00 92.25 399 THR A C 1
ATOM 3107 O O . THR A 1 399 ? -9.593 -9.465 3.748 1.00 92.25 399 THR A O 1
ATOM 3110 N N . LYS A 1 400 ? -11.491 -8.259 3.747 1.00 93.56 400 LYS A N 1
ATOM 3111 C CA . LYS A 1 400 ? -11.634 -8.238 2.279 1.00 93.56 400 LYS A CA 1
ATOM 3112 C C . LYS A 1 400 ? -10.463 -7.534 1.593 1.00 93.56 400 LYS A C 1
ATOM 3114 O O . LYS A 1 400 ? -9.991 -7.983 0.552 1.00 93.56 400 LYS A O 1
ATOM 3119 N N . VAL A 1 401 ? -9.978 -6.426 2.159 1.00 93.69 401 VAL A N 1
ATOM 3120 C CA . VAL A 1 401 ? -8.818 -5.702 1.613 1.00 93.69 401 VAL A CA 1
ATOM 3121 C C . VAL A 1 401 ? -7.567 -6.578 1.640 1.00 93.69 401 VAL A C 1
ATOM 3123 O O . VAL A 1 401 ? -6.841 -6.614 0.647 1.00 93.69 401 VAL A O 1
ATOM 3126 N N . VAL A 1 402 ? -7.327 -7.322 2.722 1.00 92.12 402 VAL A N 1
ATOM 3127 C CA . VAL A 1 402 ? -6.177 -8.233 2.805 1.00 92.12 402 VAL A CA 1
ATOM 3128 C C . VAL A 1 402 ? -6.276 -9.364 1.779 1.00 92.12 402 VAL A C 1
ATOM 3130 O O . VAL A 1 402 ? -5.268 -9.684 1.150 1.00 92.12 402 VAL A O 1
ATOM 3133 N N . GLU A 1 403 ? -7.466 -9.917 1.529 1.00 90.69 403 GLU A N 1
ATOM 3134 C CA . GLU A 1 403 ? -7.672 -10.893 0.445 1.00 90.69 403 GLU A CA 1
ATOM 3135 C C . GLU A 1 403 ? -7.342 -10.303 -0.934 1.00 90.69 403 GLU A C 1
ATOM 3137 O O . GLU A 1 403 ? -6.595 -10.906 -1.704 1.00 90.69 403 GLU A O 1
ATOM 3142 N N . ILE A 1 404 ? -7.803 -9.082 -1.226 1.00 91.94 404 ILE A N 1
ATOM 3143 C CA . ILE A 1 404 ? -7.494 -8.396 -2.492 1.00 91.94 404 ILE A CA 1
ATOM 3144 C C . ILE A 1 404 ? -5.985 -8.169 -2.651 1.00 91.94 404 ILE A C 1
ATOM 3146 O O . ILE A 1 404 ? -5.443 -8.332 -3.750 1.00 91.94 404 ILE A O 1
ATOM 3150 N N . VAL A 1 405 ? -5.299 -7.759 -1.580 1.00 91.56 405 VAL A N 1
ATOM 3151 C CA . VAL A 1 405 ? -3.844 -7.556 -1.605 1.00 91.56 405 VAL A CA 1
ATOM 3152 C C . VAL A 1 405 ? -3.132 -8.888 -1.818 1.00 91.56 405 VAL A C 1
ATOM 3154 O O . VAL A 1 405 ? -2.248 -8.952 -2.670 1.00 91.56 405 VAL A O 1
ATOM 3157 N N . ARG A 1 406 ? -3.559 -9.962 -1.146 1.00 89.94 406 ARG A N 1
ATOM 3158 C CA . ARG A 1 406 ? -3.021 -11.315 -1.347 1.00 89.94 406 ARG A CA 1
ATOM 3159 C C . ARG A 1 406 ? -3.134 -11.767 -2.797 1.00 89.94 406 ARG A C 1
ATOM 3161 O O . ARG A 1 406 ? -2.140 -12.209 -3.366 1.00 89.94 406 ARG A O 1
ATOM 3168 N N . ASP A 1 407 ? -4.292 -11.585 -3.421 1.00 90.12 407 ASP A N 1
ATOM 3169 C CA . ASP A 1 407 ? -4.497 -11.951 -4.826 1.00 90.12 407 ASP A CA 1
ATOM 3170 C C . ASP A 1 407 ? -3.649 -11.108 -5.788 1.00 90.12 407 ASP A C 1
ATOM 3172 O O . ASP A 1 407 ? -3.175 -11.598 -6.815 1.00 90.12 407 ASP A O 1
ATOM 3176 N N . LYS A 1 408 ? -3.452 -9.817 -5.495 1.00 89.94 408 LYS A N 1
ATOM 3177 C CA . LYS A 1 408 ? -2.556 -8.958 -6.285 1.00 89.94 408 LYS A CA 1
ATOM 3178 C C . LYS A 1 408 ? -1.097 -9.382 -6.152 1.00 89.94 408 LYS A C 1
ATOM 3180 O O . LYS A 1 408 ? -0.419 -9.459 -7.170 1.00 89.94 408 LYS A O 1
ATOM 3185 N N . VAL A 1 409 ? -0.640 -9.678 -4.937 1.00 90.31 409 VAL A N 1
ATOM 3186 C CA . VAL A 1 409 ? 0.727 -10.144 -4.673 1.00 90.31 409 VAL A CA 1
ATOM 3187 C C . VAL A 1 409 ? 0.975 -11.491 -5.351 1.00 90.31 409 VAL A C 1
ATOM 3189 O O . VAL A 1 409 ? 1.992 -11.646 -6.015 1.00 90.31 409 VAL A O 1
ATOM 3192 N N . ARG A 1 410 ? 0.013 -12.423 -5.302 1.00 87.50 410 ARG A N 1
ATOM 3193 C CA . ARG A 1 410 ? 0.122 -13.708 -6.006 1.00 87.50 410 ARG A CA 1
ATOM 3194 C C . ARG A 1 410 ? 0.239 -13.540 -7.521 1.00 87.50 410 ARG A C 1
ATOM 3196 O O . ARG A 1 410 ? 1.113 -14.133 -8.129 1.00 87.50 410 ARG A O 1
ATOM 3203 N N . ARG A 1 411 ? -0.590 -12.683 -8.129 1.00 86.56 411 ARG A N 1
ATOM 3204 C CA . ARG A 1 411 ? -0.466 -12.371 -9.566 1.00 86.56 411 ARG A CA 1
ATOM 3205 C C . ARG A 1 411 ? 0.863 -11.703 -9.915 1.00 86.56 411 ARG A C 1
ATOM 3207 O O . ARG A 1 411 ? 1.360 -11.891 -11.018 1.00 86.56 411 ARG A O 1
ATOM 3214 N N . MET A 1 412 ? 1.415 -10.900 -9.005 1.00 84.06 412 MET A N 1
ATOM 3215 C CA . MET A 1 412 ? 2.725 -10.283 -9.194 1.00 84.06 412 MET A CA 1
ATOM 3216 C C . MET A 1 412 ? 3.838 -11.335 -9.180 1.00 84.06 412 MET A C 1
ATOM 3218 O O . MET A 1 412 ? 4.684 -11.304 -10.066 1.00 84.06 412 MET A O 1
ATOM 3222 N N . ASP A 1 413 ? 3.789 -12.293 -8.248 1.00 85.31 413 ASP A N 1
ATOM 3223 C CA . ASP A 1 413 ? 4.688 -13.455 -8.231 1.00 85.31 413 ASP A CA 1
ATOM 3224 C C . ASP A 1 413 ? 4.553 -14.296 -9.514 1.00 85.31 413 ASP A C 1
ATOM 3226 O O . ASP A 1 413 ? 5.553 -14.586 -10.167 1.00 85.31 413 ASP A O 1
ATOM 3230 N N . ASP A 1 414 ? 3.322 -14.584 -9.955 1.00 83.88 414 ASP A N 1
ATOM 3231 C CA . ASP A 1 414 ? 3.063 -15.305 -11.211 1.00 83.88 414 ASP A CA 1
ATOM 3232 C C . ASP A 1 414 ? 3.675 -14.566 -12.425 1.00 83.88 414 ASP A C 1
ATOM 3234 O O . ASP A 1 414 ? 4.365 -15.175 -13.241 1.00 83.88 414 ASP A O 1
ATOM 3238 N N . HIS A 1 415 ? 3.505 -13.241 -12.530 1.00 81.94 415 HIS A N 1
ATOM 3239 C CA . HIS A 1 415 ? 4.084 -12.435 -13.618 1.00 81.94 415 HIS A CA 1
ATOM 3240 C C . HIS A 1 415 ? 5.620 -12.376 -13.597 1.00 81.94 415 HIS A C 1
ATOM 3242 O O . HIS A 1 415 ? 6.238 -12.289 -14.662 1.00 81.94 415 HIS A O 1
ATOM 3248 N N . LEU A 1 416 ? 6.235 -12.383 -12.410 1.00 78.56 416 LEU A N 1
ATOM 3249 C CA . LEU A 1 416 ? 7.692 -12.447 -12.265 1.00 78.56 416 LEU A CA 1
ATOM 3250 C C . LEU A 1 416 ? 8.211 -13.824 -12.698 1.00 78.56 416 LEU A C 1
ATOM 3252 O O . LEU A 1 416 ? 9.206 -13.900 -13.413 1.00 78.56 416 LEU A O 1
ATOM 3256 N N . ARG A 1 417 ? 7.484 -14.898 -12.360 1.00 73.94 417 ARG A N 1
ATOM 3257 C CA . ARG A 1 417 ? 7.805 -16.278 -12.758 1.00 73.94 417 ARG A CA 1
ATOM 3258 C C . ARG A 1 417 ? 7.571 -16.573 -14.240 1.00 73.94 417 ARG A C 1
ATOM 3260 O O . ARG A 1 417 ? 8.270 -17.419 -14.785 1.00 73.94 417 ARG A O 1
ATOM 3267 N N . GLU A 1 418 ? 6.614 -15.909 -14.892 1.00 68.50 418 GLU A N 1
ATOM 3268 C CA . GLU A 1 418 ? 6.331 -16.058 -16.333 1.00 68.50 418 GLU A CA 1
ATOM 3269 C C . GLU A 1 418 ? 7.273 -15.246 -17.242 1.00 68.50 418 GLU A C 1
ATOM 3271 O O . GLU A 1 418 ? 7.356 -15.528 -18.438 1.00 68.50 418 GLU A O 1
ATOM 3276 N N . ASN A 1 419 ? 8.032 -14.282 -16.700 1.00 60.41 419 ASN A N 1
ATOM 3277 C CA . ASN A 1 419 ? 9.082 -13.551 -17.423 1.00 60.41 419 ASN A CA 1
ATOM 3278 C C . ASN A 1 419 ? 10.508 -13.889 -16.935 1.00 60.41 419 ASN A C 1
ATOM 3280 O O . ASN A 1 419 ? 11.284 -12.971 -16.664 1.00 60.41 419 ASN A O 1
ATOM 3284 N N . PRO A 1 420 ? 10.931 -15.167 -16.908 1.00 52.91 420 PRO A N 1
ATOM 3285 C CA . PRO A 1 420 ? 12.327 -15.501 -16.630 1.00 52.91 420 PRO A CA 1
ATOM 3286 C C . PRO A 1 420 ? 13.264 -15.079 -17.782 1.00 52.91 420 PRO A C 1
ATOM 3288 O O . PRO A 1 420 ? 14.473 -15.246 -17.692 1.00 52.91 420 PRO A O 1
ATOM 3291 N N . ASP A 1 421 ? 12.712 -14.515 -18.864 1.00 51.47 421 ASP A N 1
ATOM 3292 C CA . ASP A 1 421 ? 13.282 -14.612 -20.205 1.00 51.47 421 ASP A CA 1
ATOM 3293 C C . ASP A 1 421 ? 13.535 -13.270 -20.904 1.00 51.47 421 ASP A C 1
ATOM 3295 O O . ASP A 1 421 ? 13.642 -13.180 -22.130 1.00 51.47 421 ASP A O 1
ATOM 3299 N N . VAL A 1 422 ? 13.625 -12.182 -20.136 1.00 53.03 422 VAL A N 1
ATOM 3300 C CA . VAL A 1 422 ? 14.104 -10.904 -20.693 1.00 53.03 422 VAL A CA 1
ATOM 3301 C C . VAL A 1 422 ? 15.567 -11.043 -21.141 1.00 53.03 422 VAL A C 1
ATOM 3303 O O . VAL A 1 422 ? 15.983 -10.398 -22.099 1.00 53.03 422 VAL A O 1
ATOM 3306 N N . THR A 1 423 ? 16.336 -11.920 -20.497 1.00 45.72 423 THR A N 1
ATOM 3307 C CA . THR A 1 423 ? 17.745 -12.202 -20.795 1.00 45.72 423 THR A CA 1
ATOM 3308 C C . THR A 1 423 ? 17.948 -13.116 -22.008 1.00 45.72 423 THR A C 1
ATOM 3310 O O . THR A 1 423 ? 18.810 -12.795 -22.825 1.00 45.72 423 THR A O 1
ATOM 3313 N N . GLU A 1 424 ? 17.161 -14.183 -22.198 1.00 48.50 424 GLU A N 1
ATOM 3314 C CA . GLU A 1 424 ? 17.312 -15.089 -23.360 1.00 48.50 424 GLU A CA 1
ATOM 3315 C C . GLU A 1 424 ? 16.844 -14.432 -24.667 1.00 48.50 424 GLU A C 1
ATOM 3317 O O . GLU A 1 424 ? 17.469 -14.601 -25.709 1.00 48.50 424 GLU A O 1
ATOM 3322 N N . LYS A 1 425 ? 15.800 -13.589 -24.626 1.00 44.69 425 LYS A N 1
ATOM 3323 C CA . LYS A 1 425 ? 15.311 -12.872 -25.823 1.00 44.69 425 LYS A CA 1
ATOM 3324 C C . LYS A 1 425 ? 16.240 -11.758 -26.317 1.00 44.69 425 LYS A C 1
ATOM 3326 O O . LYS A 1 425 ? 16.013 -11.232 -27.408 1.00 44.69 425 LYS A O 1
ATOM 3331 N N . LEU A 1 426 ? 17.234 -11.361 -25.520 1.00 43.38 426 LEU A N 1
ATOM 3332 C CA . LEU A 1 426 ? 18.173 -10.275 -25.830 1.00 43.38 426 LEU A CA 1
ATOM 3333 C C . LEU A 1 426 ? 19.629 -10.747 -26.019 1.00 43.38 426 LEU A C 1
ATOM 3335 O O . LEU A 1 426 ? 20.464 -9.918 -26.392 1.00 43.38 426 LEU A O 1
ATOM 3339 N N . SER A 1 427 ? 19.937 -12.031 -25.783 1.00 39.22 427 SER A N 1
ATOM 3340 C CA . SER A 1 427 ? 21.227 -12.666 -26.117 1.00 39.22 427 SER A CA 1
ATOM 3341 C C . SER A 1 427 ? 21.225 -13.227 -27.533 1.00 39.22 427 SER A C 1
ATOM 3343 O O . SER A 1 427 ? 22.256 -13.067 -28.227 1.00 39.22 427 SER A O 1
#

Secondary structure (DSSP, 8-state):
--HHHHHHHHS-HHHHTSHHHHHHHHHHHHHHHHTHHHHHHHHHHHHHTT-HHHHHHHHHHHHHHHHHHHHHHHH--HHHHHHHHHHHHHHHHHHHHHHTTGGG-GGGGGGGHHHHHHHHHT-HHHHHHHHHHHHHHHHHHHHHHHTT---------HHHHHHHHHHHHHHHHHHHHHHHHHHHHHHHHHHHHHHHHHHHHHHHHHHHHHHHHHHHHHHHHHHHHHHHHHHHHHHIIIIIHHHHHHHHHHHHHHHHHHHHHHHHHHHHHHHHHHHHHHHHHHHHHHHHHHHHHHHHHHHHHHHHHHHHHHHHHHHHHHHHTGGGGHHHHHHHHHHHHHHHHHHHHHHHHHHHHHHHHHHHHHHHHHHHHHHHHHHHHHHHHHHHHHHHHHHHHHHHHHHHHHHHHHHHHHHHHHHHHH-TTTTGGG-

Sequence (427 aa):
MKIGRLIHWFIPESIKADSDASRKAWQLTLFIMISPLFYIPNIVKWWKLGVPELAISMFIVMIITLIAPFILRYTASLNLMANTVLIPLSLHFVMMSHFTGGIFSSSLTWNMVIPVFAGVLVGPRNLIIWTGLMLIEFIVLIILESSGYAFPDHPFTHQQILSIQIANLIGPLLALSITSFFFDKGIRLSFSALNDAMTAQQQTMKDLDLSKTEMKRLLDRLEKSVDAIQRETEELANDSLSKLNEILQKNVEKANHGFELIGHLENFAAQANQSVRALNAAMLDMIRTSEDTSKVIRTIDEIAFQTNMLALNAAIEAARAGESGAGFSVVAEEVRNLALRSASAAKNSEQLILNNLNKIREAANLASESDHLFSGVSENSEKLVGLMAEISVVLSEQTKVVEIVRDKVRRMDDHLRENPDVTEKLS

Solvent-accessible surface area (backbone atoms only — not comparable to full-atom values): 21849 Å² total; per-residue (Å²): 129,67,67,66,63,60,49,58,65,32,54,33,70,82,39,56,72,37,71,66,55,33,49,29,48,48,52,49,42,50,50,44,73,54,38,57,77,59,37,53,60,49,24,54,48,26,48,75,70,71,39,57,68,58,14,51,42,40,48,51,30,50,56,48,31,63,46,18,44,55,44,22,42,77,64,65,30,63,65,59,22,48,48,47,38,48,54,47,48,50,51,40,45,53,50,45,16,41,63,51,55,37,78,76,16,54,46,57,51,46,55,64,41,56,16,52,52,33,23,74,53,69,29,68,69,44,20,55,52,40,45,52,53,44,49,49,54,53,51,51,37,50,51,40,54,75,71,67,56,82,60,63,86,69,93,67,51,74,71,54,51,51,54,51,43,51,49,33,55,50,49,40,56,50,53,51,52,56,53,51,52,55,50,54,58,53,50,55,53,54,53,51,54,51,53,52,51,52,52,53,50,54,50,54,52,51,55,50,53,52,50,52,53,51,51,53,54,51,49,58,51,49,53,55,47,51,54,49,53,49,52,54,48,51,48,47,53,61,51,55,51,45,51,49,49,53,52,50,53,51,49,50,53,51,43,54,51,48,52,52,52,42,55,50,48,42,52,49,30,53,53,49,42,52,50,36,53,53,50,47,54,51,42,54,51,51,47,52,53,45,54,54,49,48,52,54,36,50,52,49,29,51,50,17,52,51,43,28,52,53,18,51,53,43,30,54,53,15,60,72,52,45,83,85,14,52,71,53,28,55,52,17,50,51,48,24,53,52,16,53,51,45,29,52,51,24,56,54,50,43,53,53,45,55,53,49,49,53,53,45,52,54,51,42,52,56,41,54,52,50,40,54,52,34,50,51,51,40,57,52,38,55,52,49,51,53,51,44,50,52,50,52,53,52,51,56,51,51,53,54,51,52,51,54,50,49,54,51,46,50,52,49,49,50,55,54,68,74,54,79,48,73,61,68,80,72,109

Radius of gyration: 74.38 Å; Cα contacts (8 Å, |Δi|>4): 327; chains: 1; bounding box: 122×49×214 Å